Protein AF-A0A2A9BP30-F1 (afdb_monomer_lite)

Structure (mmCIF, N/CA/C/O backbone):
data_AF-A0A2A9BP30-F1
#
_entry.id   AF-A0A2A9BP30-F1
#
loop_
_atom_site.group_PDB
_atom_site.id
_atom_site.type_symbol
_atom_site.label_atom_id
_atom_site.label_alt_id
_atom_site.label_comp_id
_atom_site.label_asym_id
_atom_site.label_entity_id
_atom_site.label_seq_id
_atom_site.pdbx_PDB_ins_code
_atom_site.Cartn_x
_atom_site.Cartn_y
_atom_site.Cartn_z
_atom_site.occupancy
_atom_site.B_iso_or_equiv
_atom_site.auth_seq_id
_atom_site.auth_comp_id
_atom_site.auth_asym_id
_atom_site.auth_atom_id
_atom_site.pdbx_PDB_model_num
ATOM 1 N N . MET A 1 1 ? 16.300 -40.854 -53.256 1.00 63.69 1 MET A N 1
ATOM 2 C CA . MET A 1 1 ? 16.565 -39.396 -53.259 1.00 63.69 1 MET A CA 1
ATOM 3 C C . MET A 1 1 ? 16.236 -38.861 -51.869 1.00 63.69 1 MET A C 1
ATOM 5 O O . MET A 1 1 ? 15.155 -39.163 -51.374 1.00 63.69 1 MET A O 1
ATOM 9 N N . VAL A 1 2 ? 17.161 -38.170 -51.196 1.00 77.06 2 VAL A N 1
ATOM 10 C CA . VAL A 1 2 ? 16.908 -37.624 -49.848 1.00 77.06 2 VAL A CA 1
ATOM 11 C C . VAL A 1 2 ? 15.870 -36.504 -49.963 1.00 77.06 2 VAL A C 1
ATOM 13 O O . VAL A 1 2 ? 16.033 -35.609 -50.789 1.00 77.06 2 VAL A O 1
ATOM 16 N N . LYS A 1 3 ? 14.781 -36.573 -49.184 1.00 90.69 3 LYS A N 1
ATOM 17 C CA . LYS A 1 3 ? 13.731 -35.541 -49.205 1.00 90.69 3 LYS A CA 1
ATOM 18 C C . LYS A 1 3 ? 14.300 -34.198 -48.734 1.00 90.69 3 LYS A C 1
ATOM 20 O O . LYS A 1 3 ? 15.168 -34.147 -47.859 1.00 90.69 3 LYS A O 1
ATOM 25 N N . SER A 1 4 ? 13.788 -33.102 -49.284 1.00 93.69 4 SER A N 1
ATOM 26 C CA . SER A 1 4 ? 14.049 -31.788 -48.702 1.00 93.69 4 SER A CA 1
ATOM 27 C C . SER A 1 4 ? 13.373 -31.670 -47.335 1.00 93.69 4 SER A C 1
ATOM 29 O O . SER A 1 4 ? 12.409 -32.381 -47.043 1.00 93.69 4 SER A O 1
ATOM 31 N N . LEU A 1 5 ? 13.863 -30.760 -46.501 1.00 91.81 5 LEU A N 1
ATOM 32 C CA . LEU A 1 5 ? 13.279 -30.439 -45.208 1.00 91.81 5 LEU A CA 1
ATOM 33 C C . LEU A 1 5 ? 11.831 -29.972 -45.383 1.00 91.81 5 LEU A C 1
ATOM 35 O O . LEU A 1 5 ? 10.965 -30.417 -44.643 1.00 91.81 5 LEU A O 1
ATOM 39 N N . GLU A 1 6 ? 11.561 -29.149 -46.399 1.00 92.62 6 GLU A N 1
ATOM 40 C CA . GLU A 1 6 ? 10.207 -28.689 -46.736 1.00 92.62 6 GLU A CA 1
ATOM 41 C C . GLU A 1 6 ? 9.259 -29.850 -47.041 1.00 92.62 6 GLU A C 1
ATOM 43 O O . GLU A 1 6 ? 8.217 -29.976 -46.401 1.00 92.62 6 GLU A O 1
ATOM 48 N N . LYS A 1 7 ? 9.658 -30.758 -47.940 1.00 93.88 7 LYS A N 1
ATOM 49 C CA . LYS A 1 7 ? 8.828 -31.916 -48.290 1.00 93.88 7 LYS A CA 1
ATOM 50 C C . LYS A 1 7 ? 8.638 -32.859 -47.104 1.00 93.88 7 LYS A C 1
ATOM 52 O O . LYS A 1 7 ? 7.542 -33.353 -46.883 1.00 93.88 7 LYS A O 1
ATOM 57 N N . TRP A 1 8 ? 9.688 -33.074 -46.314 1.00 95.56 8 TRP A N 1
ATOM 58 C CA . TRP A 1 8 ? 9.597 -33.896 -45.113 1.00 95.56 8 TRP A CA 1
ATOM 59 C C . TRP A 1 8 ? 8.636 -33.296 -44.076 1.00 95.56 8 TRP A C 1
ATOM 61 O O . TRP A 1 8 ? 7.846 -34.036 -43.499 1.00 95.56 8 TRP A O 1
ATOM 71 N N . CYS A 1 9 ? 8.657 -31.977 -43.862 1.00 92.19 9 CYS A N 1
ATOM 72 C CA . CYS A 1 9 ? 7.750 -31.320 -42.919 1.00 92.19 9 CYS A CA 1
ATOM 73 C C . CYS A 1 9 ? 6.288 -31.429 -43.364 1.00 92.19 9 CYS A C 1
ATOM 75 O O . CYS A 1 9 ? 5.437 -31.708 -42.525 1.00 92.19 9 CYS A O 1
ATOM 77 N N . ILE A 1 10 ? 6.007 -31.273 -44.663 1.00 91.62 10 ILE A N 1
ATOM 78 C CA . ILE A 1 10 ? 4.659 -31.460 -45.225 1.00 91.62 10 ILE A CA 1
ATOM 79 C C . ILE A 1 10 ? 4.188 -32.904 -45.006 1.00 91.62 10 ILE A C 1
ATOM 81 O O . ILE A 1 10 ? 3.122 -33.119 -44.436 1.00 91.62 10 ILE A O 1
ATOM 85 N N . ASP A 1 11 ? 5.013 -33.890 -45.372 1.00 94.38 11 ASP A N 1
ATOM 86 C CA . ASP A 1 11 ? 4.671 -35.316 -45.262 1.00 94.38 11 ASP A CA 1
ATOM 87 C C . ASP A 1 11 ? 4.435 -35.771 -43.807 1.00 94.38 11 ASP A C 1
ATOM 89 O O . ASP A 1 11 ? 3.717 -36.740 -43.573 1.00 94.38 11 ASP A O 1
ATOM 93 N N . ASN A 1 12 ? 5.048 -35.096 -42.827 1.00 92.38 12 ASN A N 1
ATOM 94 C CA . ASN A 1 12 ? 4.966 -35.444 -41.402 1.00 92.38 12 ASN A CA 1
ATOM 95 C C . ASN A 1 12 ? 4.123 -34.450 -40.583 1.00 92.38 12 ASN A C 1
ATOM 97 O O . ASN A 1 12 ? 4.133 -34.514 -39.356 1.00 92.38 12 ASN A O 1
ATOM 101 N N . ASN A 1 13 ? 3.419 -33.521 -41.239 1.00 91.19 13 ASN A N 1
ATOM 102 C CA . ASN A 1 13 ? 2.614 -32.477 -40.599 1.00 91.19 13 ASN A CA 1
ATOM 103 C C . ASN A 1 13 ? 3.387 -31.646 -39.544 1.00 91.19 13 ASN A C 1
ATOM 105 O O . ASN A 1 13 ? 2.877 -31.312 -38.475 1.00 91.19 13 ASN A O 1
ATOM 109 N N . ARG A 1 14 ? 4.651 -31.320 -39.841 1.00 91.19 14 ARG A N 1
ATOM 110 C CA . ARG A 1 14 ? 5.580 -30.553 -38.990 1.00 91.19 14 ARG A CA 1
ATOM 111 C C . ARG A 1 14 ? 5.807 -29.138 -39.517 1.00 91.19 14 ARG A C 1
ATOM 113 O O . ARG A 1 14 ? 6.942 -28.696 -39.700 1.00 91.19 14 ARG A O 1
ATOM 120 N N . MET A 1 15 ? 4.720 -28.421 -39.797 1.00 88.81 15 MET A N 1
ATOM 121 C CA . MET A 1 15 ? 4.792 -27.039 -40.294 1.00 88.81 15 MET A CA 1
ATOM 122 C C . MET A 1 15 ? 5.447 -26.084 -39.286 1.00 88.81 15 MET A C 1
ATOM 124 O O . MET A 1 15 ? 6.084 -25.118 -39.699 1.00 88.81 15 MET A O 1
ATOM 128 N N . ASP A 1 16 ? 5.413 -26.424 -37.991 1.00 87.06 16 ASP A N 1
ATOM 129 C CA . ASP A 1 16 ? 6.146 -25.731 -36.926 1.00 87.06 16 ASP A CA 1
ATOM 130 C C . ASP A 1 16 ? 7.640 -25.592 -37.251 1.00 87.06 16 ASP A C 1
ATOM 132 O O . ASP A 1 16 ? 8.225 -24.533 -37.057 1.00 87.06 16 ASP A O 1
ATOM 136 N N . ILE A 1 17 ? 8.263 -26.629 -37.817 1.00 90.12 17 ILE A N 1
ATOM 137 C CA . ILE A 1 17 ? 9.684 -26.605 -38.183 1.00 90.12 17 ILE A CA 1
ATOM 138 C C . ILE A 1 17 ? 9.946 -25.598 -39.309 1.00 90.12 17 ILE A C 1
ATOM 140 O O . ILE A 1 17 ? 10.977 -24.923 -39.300 1.00 90.12 17 ILE A O 1
ATOM 144 N N . LEU A 1 18 ? 9.031 -25.476 -40.275 1.00 87.69 18 LEU A N 1
ATOM 145 C CA . LEU A 1 18 ? 9.176 -24.533 -41.386 1.00 87.69 18 LEU A CA 1
ATOM 146 C C . LEU A 1 18 ? 8.958 -23.090 -40.942 1.00 87.69 18 LEU A C 1
ATOM 148 O O . LEU A 1 18 ? 9.717 -22.216 -41.353 1.00 87.69 18 LEU A O 1
ATOM 152 N N . GLU A 1 19 ? 7.985 -22.849 -40.067 1.00 82.75 19 GLU A N 1
ATOM 153 C CA . GLU A 1 19 ? 7.739 -21.528 -39.480 1.00 82.75 19 GLU A CA 1
ATOM 154 C C . GLU A 1 19 ? 8.924 -21.041 -38.636 1.00 82.75 19 GLU A C 1
ATOM 156 O O . GLU A 1 19 ? 9.251 -19.853 -38.606 1.00 82.75 19 GLU A O 1
ATOM 161 N N . GLU A 1 20 ? 9.615 -21.962 -37.968 1.00 84.38 20 GLU A N 1
ATOM 162 C CA . GLU A 1 20 ? 10.804 -21.658 -37.179 1.00 84.38 20 GLU A CA 1
ATOM 163 C C . GLU A 1 20 ? 12.071 -21.486 -38.037 1.00 84.38 20 GLU A C 1
ATOM 165 O O . GLU A 1 20 ? 13.066 -20.943 -37.554 1.00 84.38 20 GLU A O 1
ATOM 170 N N . TYR A 1 21 ? 12.088 -21.931 -39.296 1.00 82.00 21 TYR A N 1
ATOM 171 C CA . TYR A 1 21 ? 13.303 -21.976 -40.111 1.00 82.00 21 TYR A CA 1
ATOM 172 C C . TYR A 1 21 ? 13.832 -20.570 -40.451 1.00 82.00 21 TYR A C 1
ATOM 174 O O . TYR A 1 21 ? 13.246 -19.814 -41.223 1.00 82.00 21 TYR A O 1
ATOM 182 N N . GLY A 1 22 ? 14.992 -20.215 -39.896 1.00 69.56 22 GLY A N 1
ATOM 183 C CA . GLY A 1 22 ? 15.642 -18.911 -40.058 1.00 69.56 22 GLY A CA 1
ATOM 184 C C . GLY A 1 22 ? 16.867 -18.900 -40.977 1.00 69.56 22 GLY A C 1
ATOM 185 O O . GLY A 1 22 ? 17.505 -17.854 -41.089 1.00 69.56 22 GLY A O 1
ATOM 186 N N . GLY A 1 23 ? 17.199 -20.027 -41.620 1.00 67.88 23 GLY A N 1
ATOM 187 C CA . GLY A 1 23 ? 18.359 -20.173 -42.512 1.00 67.88 23 GLY A CA 1
ATOM 188 C C . GLY A 1 23 ? 19.652 -20.637 -41.824 1.00 67.88 23 GLY A C 1
ATOM 189 O O . GLY A 1 23 ? 19.705 -20.796 -40.603 1.00 67.88 23 GLY A O 1
ATOM 190 N N . ILE A 1 24 ? 20.693 -20.889 -42.623 1.00 61.91 24 ILE A N 1
ATOM 191 C CA . ILE A 1 24 ? 22.007 -21.372 -42.159 1.00 61.91 24 ILE A CA 1
ATOM 192 C C . ILE A 1 24 ? 22.705 -20.293 -41.319 1.00 61.91 24 ILE A C 1
ATOM 194 O O . ILE A 1 24 ? 22.651 -19.101 -41.631 1.00 61.91 24 ILE A O 1
ATOM 198 N N . LEU A 1 25 ? 23.345 -20.706 -40.226 1.00 49.09 25 LEU A N 1
ATOM 199 C CA . LEU A 1 25 ? 24.039 -19.805 -39.309 1.00 49.09 25 LEU A CA 1
ATOM 200 C C . LEU A 1 25 ? 25.402 -19.368 -39.892 1.00 49.09 25 LEU A C 1
ATOM 202 O O . LEU A 1 25 ? 26.280 -20.202 -40.067 1.00 49.09 25 LEU A O 1
ATOM 206 N N . GLY A 1 26 ? 25.606 -18.065 -40.128 1.00 48.66 26 GLY A N 1
ATOM 207 C CA . GLY A 1 26 ? 26.923 -17.493 -40.472 1.00 48.66 26 GLY A CA 1
ATOM 208 C C . GLY A 1 26 ? 27.150 -17.094 -41.938 1.00 48.66 26 GLY A C 1
ATOM 209 O O . GLY A 1 26 ? 28.183 -16.503 -42.236 1.00 48.66 26 GLY A O 1
ATOM 210 N N . GLU A 1 27 ? 26.198 -17.322 -42.845 1.00 49.28 27 GLU A N 1
ATOM 211 C CA . GLU A 1 27 ? 26.319 -16.894 -44.247 1.00 49.28 27 GLU A CA 1
ATOM 212 C C . GLU A 1 27 ? 25.611 -15.552 -44.518 1.00 49.28 27 GLU A C 1
ATOM 214 O O . GLU A 1 27 ? 24.415 -15.394 -44.274 1.00 49.28 27 GLU A O 1
ATOM 219 N N . TYR A 1 28 ? 26.332 -14.584 -45.098 1.00 41.91 28 TYR A N 1
ATOM 220 C CA . TYR A 1 28 ? 25.800 -13.281 -45.546 1.00 41.91 28 TYR A CA 1
ATOM 221 C C . TYR A 1 28 ? 25.180 -13.303 -46.962 1.00 41.91 28 TYR A C 1
ATOM 223 O O . TYR A 1 28 ? 25.035 -12.256 -47.596 1.00 41.91 28 TYR A O 1
ATOM 231 N N . LYS A 1 29 ? 24.775 -14.463 -47.499 1.00 39.25 29 LYS A N 1
ATOM 232 C CA . LYS A 1 29 ? 24.154 -14.545 -48.835 1.00 39.25 29 LYS A CA 1
ATOM 233 C C . LYS A 1 29 ? 22.841 -15.339 -48.820 1.00 39.25 29 LYS A C 1
ATOM 235 O O . LYS A 1 29 ? 22.836 -16.556 -48.828 1.00 39.25 29 LYS A O 1
ATOM 240 N N . LYS A 1 30 ? 21.724 -14.597 -48.854 1.00 45.81 30 LYS A N 1
ATOM 241 C CA . LYS A 1 30 ? 20.379 -14.974 -49.352 1.00 45.81 30 LYS A CA 1
ATOM 242 C C . LYS A 1 30 ? 19.893 -16.411 -49.041 1.00 45.81 30 LYS A C 1
ATOM 244 O O . LYS A 1 30 ? 20.002 -17.296 -49.878 1.00 45.81 30 LYS A O 1
ATOM 249 N N . PHE A 1 31 ? 19.231 -16.567 -47.888 1.00 53.09 31 PHE A N 1
ATOM 250 C CA . PHE A 1 31 ? 18.218 -17.586 -47.548 1.00 53.09 31 PHE A CA 1
ATOM 251 C C . PHE A 1 31 ? 18.280 -18.918 -48.327 1.00 53.09 31 PHE A C 1
ATOM 253 O O . PHE A 1 31 ? 17.518 -19.131 -49.276 1.00 53.09 31 PHE A O 1
ATOM 260 N N . THR A 1 32 ? 19.108 -19.865 -47.879 1.00 66.38 32 THR A N 1
ATOM 261 C CA . THR A 1 32 ? 18.984 -21.269 -48.299 1.00 66.38 32 THR A CA 1
ATOM 262 C C . THR A 1 32 ? 17.613 -21.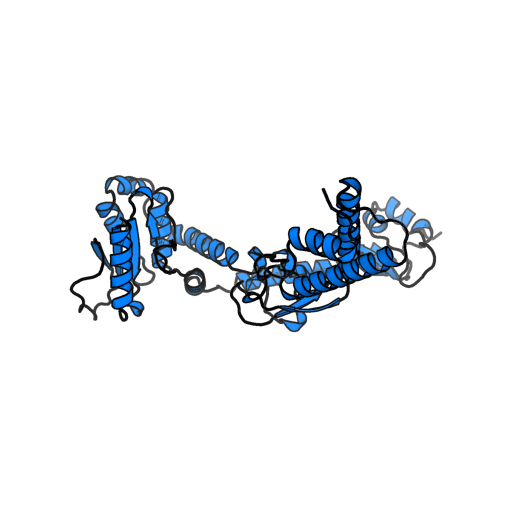787 -47.869 1.00 66.38 32 THR A C 1
ATOM 264 O O . THR A 1 32 ? 17.396 -22.068 -46.691 1.00 66.38 32 THR A O 1
ATOM 267 N N . LYS A 1 33 ? 16.663 -21.846 -48.811 1.00 80.38 33 LYS A N 1
ATOM 268 C CA . LYS A 1 33 ? 15.280 -22.285 -48.570 1.00 80.38 33 LYS A CA 1
ATOM 269 C C . LYS A 1 33 ? 15.251 -23.704 -48.000 1.00 80.38 33 LYS A C 1
ATOM 271 O O . LYS A 1 33 ? 16.062 -24.540 -48.397 1.00 80.38 33 LYS A O 1
ATOM 276 N N . ALA A 1 34 ? 14.267 -24.002 -47.152 1.00 83.81 34 ALA A N 1
ATOM 277 C CA . ALA A 1 34 ? 14.055 -25.352 -46.624 1.00 83.81 34 ALA A CA 1
ATOM 278 C C . ALA A 1 34 ? 13.860 -26.407 -47.738 1.00 83.81 34 ALA A C 1
ATOM 280 O O . ALA A 1 34 ? 14.269 -27.554 -47.573 1.00 83.81 34 ALA A O 1
ATOM 281 N N . SER A 1 35 ? 13.344 -26.018 -48.912 1.00 87.62 35 SER A N 1
ATOM 282 C CA . SER A 1 35 ? 13.265 -26.859 -50.125 1.00 87.62 35 SER A CA 1
ATOM 283 C C . SER A 1 35 ? 14.616 -27.338 -50.647 1.00 87.62 35 SER A C 1
ATOM 285 O O . SER A 1 35 ? 14.668 -28.345 -51.346 1.00 87.62 35 SER A O 1
ATOM 287 N N . LYS A 1 36 ? 15.701 -26.625 -50.336 1.00 87.31 36 LYS A N 1
ATOM 288 C CA . LYS A 1 36 ? 17.068 -26.947 -50.770 1.00 87.31 36 LYS A CA 1
ATOM 289 C C . LYS A 1 36 ? 17.907 -27.609 -49.675 1.00 87.31 36 LYS A C 1
ATOM 291 O O . LYS A 1 36 ? 19.045 -27.980 -49.930 1.00 87.31 36 LYS A O 1
ATOM 296 N N . MET A 1 37 ? 17.362 -27.749 -48.469 1.00 86.88 37 MET A N 1
ATOM 297 C CA . MET A 1 37 ? 18.037 -28.372 -47.334 1.00 86.88 37 MET A CA 1
ATOM 298 C C . MET A 1 37 ? 17.581 -29.824 -47.203 1.00 86.88 37 MET A C 1
ATOM 300 O O . MET A 1 37 ? 16.384 -30.079 -47.218 1.00 86.88 37 MET A O 1
ATOM 304 N N . ALA A 1 38 ? 18.496 -30.780 -47.047 1.00 91.44 38 ALA A N 1
ATOM 305 C CA . ALA A 1 38 ? 18.126 -32.164 -46.742 1.00 91.44 38 ALA A CA 1
ATOM 306 C C . ALA A 1 38 ? 17.610 -32.281 -45.294 1.00 91.44 38 ALA A C 1
ATOM 308 O O . ALA A 1 38 ? 18.219 -31.728 -44.376 1.00 91.44 38 ALA A O 1
ATOM 309 N N . TYR A 1 39 ? 16.518 -33.020 -45.064 1.00 91.31 39 TYR A N 1
ATOM 310 C CA . TYR A 1 39 ? 15.909 -33.123 -43.724 1.00 91.31 39 TYR A CA 1
ATOM 311 C C . TYR A 1 39 ? 16.841 -33.761 -42.672 1.00 91.31 39 TYR A C 1
ATOM 313 O O . TYR A 1 39 ? 16.753 -33.452 -41.490 1.00 91.31 39 TYR A O 1
ATOM 321 N N . ASN A 1 40 ? 17.774 -34.615 -43.095 1.00 92.25 40 ASN A N 1
ATOM 322 C CA . ASN A 1 40 ? 18.764 -35.282 -42.244 1.00 92.25 40 ASN A CA 1
ATOM 323 C C . ASN A 1 40 ? 20.133 -34.569 -42.223 1.00 92.25 40 ASN A C 1
ATOM 325 O O . ASN A 1 40 ? 21.137 -35.160 -41.817 1.00 92.25 40 ASN A O 1
ATOM 329 N N . SER A 1 41 ? 20.190 -33.311 -42.665 1.00 87.00 41 SER A N 1
ATOM 330 C CA . SER A 1 41 ? 21.431 -32.543 -42.740 1.00 87.00 41 SER A CA 1
ATOM 331 C C . SER A 1 41 ? 22.080 -32.324 -41.365 1.00 87.00 41 SER A C 1
ATOM 333 O O . SER A 1 41 ? 21.408 -32.159 -40.341 1.00 87.00 41 SER A O 1
ATOM 335 N N . SER A 1 42 ? 23.416 -32.293 -41.350 1.00 85.75 42 SER A N 1
ATOM 336 C CA . SER A 1 42 ? 24.213 -31.931 -40.169 1.00 85.75 42 SER A CA 1
ATOM 337 C C . SER A 1 42 ? 24.513 -30.428 -40.083 1.00 85.75 42 SER A C 1
ATOM 339 O O . SER A 1 42 ? 25.223 -30.021 -39.166 1.00 85.75 42 SER A O 1
ATOM 341 N N . GLU A 1 43 ? 23.969 -29.622 -40.998 1.00 78.56 43 GLU A N 1
ATOM 342 C CA . GLU A 1 43 ? 24.146 -28.168 -41.023 1.00 78.56 43 GLU A CA 1
ATOM 343 C C . GLU A 1 43 ? 23.435 -27.474 -39.865 1.00 78.56 43 GLU A C 1
ATOM 345 O O . GLU A 1 43 ? 22.292 -27.808 -39.534 1.00 78.56 43 GLU A O 1
ATOM 350 N N . TYR A 1 44 ? 24.095 -26.470 -39.283 1.00 78.56 44 TYR A N 1
ATOM 351 C CA . TYR A 1 44 ? 23.509 -25.635 -38.240 1.00 78.56 44 TYR A CA 1
ATOM 352 C C . TYR A 1 44 ? 22.594 -24.572 -38.836 1.00 78.56 44 TYR A C 1
ATOM 354 O O . TYR A 1 44 ? 23.005 -23.697 -39.600 1.00 78.56 44 TYR A O 1
ATOM 362 N N . VAL A 1 45 ? 21.341 -24.616 -38.403 1.00 74.50 45 VAL A N 1
ATOM 363 C CA . VAL A 1 45 ? 20.303 -23.672 -38.799 1.00 74.50 45 VAL A CA 1
ATOM 364 C C . VAL A 1 45 ? 19.911 -22.821 -37.600 1.00 74.50 45 VAL A C 1
ATOM 366 O O . VAL A 1 45 ? 19.863 -23.281 -36.454 1.00 74.50 45 VAL A O 1
ATOM 369 N N . LYS A 1 46 ? 19.636 -21.548 -37.875 1.00 76.19 46 LYS A N 1
ATOM 370 C CA . LYS A 1 46 ? 18.975 -20.635 -36.955 1.00 76.19 46 LYS A CA 1
ATOM 371 C C . LYS A 1 46 ? 17.498 -20.999 -36.896 1.00 76.19 46 LYS A C 1
ATOM 373 O O . LYS A 1 46 ? 16.780 -20.778 -37.863 1.00 76.19 46 LYS A O 1
ATOM 378 N N . TRP A 1 47 ? 17.029 -21.478 -35.753 1.00 77.62 47 TRP A N 1
ATOM 379 C CA . TRP A 1 47 ? 15.614 -21.759 -35.556 1.00 77.62 47 TRP A CA 1
ATOM 380 C C . TRP A 1 47 ? 14.965 -20.713 -34.659 1.00 77.62 47 TRP A C 1
ATOM 382 O O . TRP A 1 47 ? 15.301 -20.595 -33.477 1.00 77.62 47 TRP A O 1
ATOM 392 N N . ASN A 1 48 ? 14.066 -19.923 -35.225 1.00 75.38 48 ASN A N 1
ATOM 393 C CA . ASN A 1 48 ? 13.346 -18.860 -34.548 1.00 75.38 48 ASN A CA 1
ATOM 394 C C . ASN A 1 48 ? 12.304 -19.451 -33.598 1.00 75.38 48 ASN A C 1
ATOM 396 O O . ASN A 1 48 ? 11.529 -20.317 -33.959 1.00 75.38 48 ASN A O 1
ATOM 400 N N . CYS A 1 49 ? 12.255 -18.963 -32.368 1.00 75.38 49 CYS A N 1
ATOM 401 C CA . CYS A 1 49 ? 11.239 -19.333 -31.401 1.00 75.38 49 CYS A CA 1
ATOM 402 C C . CYS A 1 49 ? 9.967 -18.528 -31.664 1.00 75.38 49 CYS A C 1
ATOM 404 O O . CYS A 1 49 ? 9.938 -17.325 -31.392 1.00 75.38 49 CYS A O 1
ATOM 406 N N . LEU A 1 50 ? 8.899 -19.209 -32.076 1.00 75.38 50 LEU A N 1
ATOM 407 C CA . LEU A 1 50 ? 7.601 -18.584 -32.361 1.00 75.38 50 LEU A CA 1
ATOM 408 C C . LEU A 1 50 ? 6.988 -17.866 -31.144 1.00 75.38 50 LEU A C 1
ATOM 410 O O . LEU A 1 50 ? 6.199 -16.943 -31.295 1.00 75.38 50 LEU A O 1
ATOM 414 N N . LYS A 1 51 ? 7.391 -18.233 -29.917 1.00 75.06 51 LYS A N 1
ATOM 415 C CA . LYS A 1 51 ? 6.871 -17.624 -28.678 1.00 75.06 51 LYS A CA 1
ATOM 416 C C . LYS A 1 51 ? 7.496 -16.279 -28.326 1.00 75.06 51 LYS A C 1
ATOM 418 O O . LYS A 1 51 ? 6.837 -15.443 -27.721 1.00 75.06 51 LYS A O 1
ATOM 423 N N . CYS A 1 52 ? 8.789 -16.092 -28.589 1.00 67.12 52 CYS A N 1
ATOM 424 C CA . CYS A 1 52 ? 9.519 -14.926 -28.070 1.00 67.12 52 CYS A CA 1
ATOM 425 C C . CYS A 1 52 ? 10.432 -14.230 -29.084 1.00 67.12 52 CYS A C 1
ATOM 427 O O . CYS A 1 52 ? 11.141 -13.290 -28.705 1.00 67.12 52 CYS A O 1
ATOM 429 N N . GLY A 1 53 ? 10.472 -14.719 -30.327 1.00 62.38 53 GLY A N 1
ATOM 430 C CA . GLY A 1 53 ? 11.268 -14.168 -31.426 1.00 62.38 53 GLY A CA 1
ATOM 431 C C . GLY A 1 53 ? 12.786 -14.324 -31.279 1.00 62.38 53 GLY A C 1
ATOM 432 O O . GLY A 1 53 ? 13.535 -13.858 -32.131 1.00 62.38 53 GLY A O 1
ATOM 433 N N . SER A 1 54 ? 13.275 -14.957 -30.203 1.00 70.56 54 SER A N 1
ATOM 434 C CA . SER A 1 54 ? 14.687 -15.359 -30.089 1.00 70.56 54 SER A CA 1
ATOM 435 C C . SER A 1 54 ? 14.974 -16.554 -31.002 1.00 70.56 54 SER A C 1
ATOM 437 O O . SER A 1 54 ? 14.063 -17.051 -31.650 1.00 70.56 54 SER A O 1
ATOM 439 N N . TYR A 1 55 ? 16.206 -17.054 -31.052 1.00 70.19 55 TYR A N 1
ATOM 440 C CA . TYR A 1 55 ? 16.536 -18.227 -31.858 1.00 70.19 55 TYR A CA 1
ATOM 441 C C . TYR A 1 55 ? 17.402 -19.228 -31.094 1.00 70.19 55 TYR A C 1
ATOM 443 O O . TYR A 1 55 ? 18.034 -18.891 -30.091 1.00 70.19 55 TYR A O 1
ATOM 451 N N . LYS A 1 56 ? 17.424 -20.469 -31.576 1.00 74.62 56 LYS A N 1
ATOM 452 C CA . LYS A 1 56 ? 18.334 -21.529 -31.141 1.00 74.62 56 LYS A CA 1
ATOM 453 C C . LYS A 1 56 ? 19.071 -22.059 -32.368 1.00 74.62 56 LYS A C 1
ATOM 455 O O . LYS A 1 56 ? 18.433 -22.349 -33.374 1.00 74.62 56 LYS A O 1
ATOM 460 N N . ALA A 1 57 ? 20.393 -22.163 -32.299 1.00 77.81 57 ALA A N 1
ATOM 461 C CA . ALA A 1 57 ? 21.179 -22.807 -33.346 1.00 77.81 57 ALA A CA 1
ATOM 462 C C . ALA A 1 57 ? 21.211 -24.320 -33.093 1.00 77.81 57 ALA A C 1
ATOM 464 O O . ALA A 1 57 ? 21.599 -24.743 -32.004 1.00 77.81 57 ALA A O 1
ATOM 465 N N . LEU A 1 58 ? 20.773 -25.121 -34.064 1.00 77.69 58 LEU A N 1
ATOM 466 C CA . LEU A 1 58 ? 20.763 -26.589 -33.991 1.00 77.69 58 LEU A CA 1
ATOM 467 C C . LEU A 1 58 ? 20.967 -27.194 -35.376 1.00 77.69 58 LEU A C 1
ATOM 469 O O . LEU A 1 58 ? 20.583 -26.575 -36.373 1.00 77.69 58 LEU A O 1
ATOM 473 N N . LYS A 1 59 ? 21.487 -28.426 -35.428 1.00 85.06 59 LYS A N 1
ATOM 474 C CA . LYS A 1 59 ? 21.551 -29.173 -36.687 1.00 85.06 59 LYS A CA 1
ATOM 475 C C . LYS A 1 59 ? 20.154 -29.559 -37.160 1.00 85.06 59 LYS A C 1
ATOM 477 O O . LYS A 1 59 ? 19.286 -29.862 -36.339 1.00 85.06 59 LYS A O 1
ATOM 482 N N . VAL A 1 60 ? 19.935 -29.615 -38.473 1.00 85.06 60 VAL A N 1
ATOM 483 C CA . VAL A 1 60 ? 18.625 -29.994 -39.041 1.00 85.06 60 VAL A CA 1
ATOM 484 C C . VAL A 1 60 ? 18.168 -31.365 -38.546 1.00 85.06 60 VAL A C 1
ATOM 486 O O . VAL A 1 60 ? 17.074 -31.479 -37.994 1.00 85.06 60 VAL A O 1
ATOM 489 N N . LYS A 1 61 ? 19.049 -32.368 -38.614 1.00 91.62 61 LYS A N 1
ATOM 490 C CA . LYS A 1 61 ? 18.779 -33.724 -38.114 1.00 91.62 61 LYS A CA 1
ATOM 491 C C . LYS A 1 61 ? 18.449 -33.798 -36.619 1.00 91.62 61 LYS A C 1
ATOM 493 O O . LYS A 1 61 ? 17.797 -34.738 -36.191 1.00 91.62 61 LYS A O 1
ATOM 498 N N . GLU A 1 62 ? 18.888 -32.823 -35.823 1.00 88.56 62 GLU A N 1
ATOM 499 C CA . GLU A 1 62 ? 18.590 -32.748 -34.385 1.00 88.56 62 GLU A CA 1
ATOM 500 C C . GLU A 1 62 ? 17.266 -32.025 -34.122 1.00 88.56 62 GLU A C 1
ATOM 502 O O . GLU A 1 62 ? 16.540 -32.381 -33.194 1.00 88.56 62 GLU A O 1
ATOM 507 N N . ARG A 1 63 ? 16.933 -31.005 -34.928 1.00 90.19 63 ARG A N 1
ATOM 508 C CA . ARG A 1 63 ? 15.675 -30.261 -34.792 1.00 90.19 63 ARG A CA 1
ATOM 509 C C . ARG A 1 63 ? 14.470 -31.126 -35.139 1.00 90.19 63 ARG A C 1
ATOM 511 O O . ARG A 1 63 ? 13.481 -31.049 -34.417 1.00 90.19 63 ARG A O 1
ATOM 518 N N . ILE A 1 64 ? 14.532 -31.933 -36.199 1.00 91.56 64 ILE A N 1
ATOM 519 C CA . ILE A 1 64 ? 13.385 -32.753 -36.633 1.00 91.56 64 ILE A CA 1
ATOM 520 C C . ILE A 1 64 ? 12.932 -33.772 -35.574 1.00 91.56 64 ILE A C 1
ATOM 522 O O . ILE A 1 64 ? 11.763 -34.143 -35.548 1.00 91.56 64 ILE A O 1
ATOM 526 N N . LEU A 1 65 ? 13.837 -34.168 -34.671 1.00 91.56 65 LEU A N 1
ATOM 527 C CA . LEU A 1 65 ? 13.572 -35.101 -33.571 1.00 91.56 65 LEU A CA 1
ATOM 528 C C . LEU A 1 65 ? 12.945 -34.428 -32.339 1.00 91.56 65 LEU A C 1
ATOM 530 O O . LEU A 1 65 ? 12.525 -35.117 -31.417 1.00 91.56 65 LEU A O 1
ATOM 534 N N . GLN A 1 66 ? 12.915 -33.094 -32.279 1.00 87.06 66 GLN A N 1
ATOM 535 C CA . GLN A 1 66 ? 12.348 -32.358 -31.146 1.00 87.06 66 GLN A CA 1
ATOM 536 C C . GLN A 1 66 ? 10.873 -32.038 -31.404 1.00 87.06 66 GLN A C 1
ATOM 538 O O . GLN A 1 66 ? 10.519 -31.539 -32.473 1.00 87.06 66 GLN A O 1
ATOM 543 N N . ASP A 1 67 ? 10.017 -32.234 -30.401 1.00 83.69 67 ASP A N 1
ATOM 544 C CA . ASP A 1 67 ? 8.604 -31.832 -30.485 1.00 83.69 67 ASP A CA 1
ATOM 545 C C . ASP A 1 67 ? 8.445 -30.311 -30.543 1.00 83.69 67 ASP A C 1
ATOM 547 O O . ASP A 1 67 ? 7.598 -29.792 -31.259 1.00 83.69 67 ASP A O 1
ATOM 551 N N . LYS A 1 68 ? 9.284 -29.578 -29.802 1.00 81.31 68 LYS A N 1
ATOM 552 C CA . LYS A 1 68 ? 9.248 -28.113 -29.720 1.00 81.31 68 LYS A CA 1
ATOM 553 C C . LYS A 1 68 ? 10.638 -27.533 -29.517 1.00 81.31 68 LYS A C 1
ATOM 555 O O . LYS A 1 68 ? 11.473 -28.121 -28.826 1.00 81.31 68 LYS A O 1
ATOM 560 N N . ILE A 1 69 ? 10.854 -26.314 -30.001 1.00 73.44 69 ILE A N 1
ATOM 561 C CA . ILE A 1 69 ? 12.077 -25.577 -29.685 1.00 73.44 69 ILE A CA 1
ATOM 562 C C . ILE A 1 69 ? 12.015 -24.988 -28.285 1.00 73.44 69 ILE A C 1
ATOM 564 O O . ILE A 1 69 ? 11.296 -24.029 -27.995 1.00 73.44 69 ILE A O 1
ATOM 568 N N . GLU A 1 70 ? 12.879 -25.503 -27.417 1.00 70.69 70 GLU A N 1
ATOM 569 C CA . GLU A 1 70 ? 13.222 -24.843 -26.164 1.00 70.69 70 GLU A CA 1
ATOM 570 C C . GLU A 1 70 ? 14.372 -23.861 -26.379 1.00 70.69 70 GLU A C 1
ATOM 572 O O . GLU A 1 70 ? 15.550 -24.224 -26.301 1.00 70.69 70 GLU A O 1
ATOM 577 N N . CYS A 1 71 ? 14.032 -22.605 -26.672 1.00 73.56 71 CYS A N 1
ATOM 578 C CA . CYS A 1 71 ? 15.027 -21.545 -26.772 1.00 73.56 71 CYS A CA 1
ATOM 579 C C . CYS A 1 71 ? 15.512 -21.123 -25.379 1.00 73.56 71 CYS A C 1
ATOM 581 O O . CYS A 1 71 ? 14.757 -21.133 -24.400 1.00 73.56 71 CYS A O 1
ATOM 583 N N . LEU A 1 72 ? 16.776 -20.706 -25.296 1.00 65.88 72 LEU A N 1
ATOM 584 C CA . LEU A 1 72 ? 17.406 -20.331 -24.031 1.00 65.88 72 LEU A CA 1
ATOM 585 C C . LEU A 1 72 ? 16.655 -19.184 -23.339 1.00 65.88 72 LEU A C 1
ATOM 587 O O . LEU A 1 72 ? 16.527 -19.181 -22.123 1.00 65.88 72 LEU A O 1
ATOM 591 N N . LYS A 1 73 ? 16.072 -18.255 -24.110 1.00 64.62 73 LYS A N 1
ATOM 592 C CA . LYS A 1 73 ? 15.274 -17.143 -23.578 1.00 64.62 73 LYS A CA 1
ATOM 593 C C . LYS A 1 73 ? 14.001 -17.623 -22.875 1.00 64.62 73 LYS A C 1
ATOM 595 O O . LYS A 1 73 ? 13.775 -17.233 -21.737 1.00 64.62 73 LYS A O 1
ATOM 600 N N . CYS A 1 74 ? 13.201 -18.492 -23.494 1.00 69.94 74 CYS A N 1
ATOM 601 C CA . CYS A 1 74 ? 11.999 -19.046 -22.858 1.00 69.94 74 CYS A CA 1
ATOM 602 C C . CYS A 1 74 ? 12.340 -20.019 -21.724 1.00 69.94 74 CYS A C 1
ATOM 604 O O . CYS A 1 74 ? 11.621 -20.068 -20.729 1.00 69.94 74 CYS A O 1
ATOM 606 N N . LYS A 1 75 ? 13.442 -20.770 -21.840 1.00 70.25 75 LYS A N 1
ATOM 607 C CA . LYS A 1 75 ? 13.947 -21.630 -20.763 1.00 70.25 75 LYS A CA 1
ATOM 608 C C . LYS A 1 75 ? 14.372 -20.799 -19.549 1.00 70.25 75 LYS A C 1
ATOM 610 O O . LYS A 1 75 ? 13.962 -21.108 -18.436 1.00 70.25 75 LYS A O 1
ATOM 615 N N . ASN A 1 76 ? 15.086 -19.696 -19.774 1.00 64.94 76 ASN A N 1
ATOM 616 C CA . ASN A 1 76 ? 15.462 -18.744 -18.731 1.00 64.94 76 ASN A CA 1
ATOM 617 C C . ASN A 1 76 ? 14.245 -18.011 -18.164 1.00 64.94 76 ASN A C 1
ATOM 619 O O . ASN A 1 76 ? 14.182 -17.835 -16.960 1.00 64.94 76 ASN A O 1
ATOM 623 N N . GLN A 1 77 ? 13.253 -17.638 -18.980 1.00 61.94 77 GLN A N 1
ATOM 624 C CA . GLN A 1 77 ? 11.996 -17.049 -18.496 1.00 61.94 77 GLN A CA 1
ATOM 625 C C . GLN A 1 77 ? 11.205 -18.017 -17.607 1.00 61.94 77 GLN A C 1
ATOM 627 O O . GLN A 1 77 ? 10.694 -17.590 -16.581 1.00 61.94 77 GLN A O 1
ATOM 632 N N . LYS A 1 78 ? 11.145 -19.311 -17.951 1.00 63.00 78 LYS A N 1
ATOM 633 C CA . LYS A 1 78 ? 10.525 -20.351 -17.109 1.00 63.00 78 LYS A CA 1
ATOM 634 C C . LYS A 1 78 ? 11.323 -20.644 -15.836 1.00 63.00 78 LYS A C 1
ATOM 636 O O . LYS A 1 78 ? 10.746 -20.912 -14.790 1.00 63.00 78 LYS A O 1
ATOM 641 N N . ALA A 1 79 ? 12.651 -20.627 -15.918 1.00 57.78 79 ALA A N 1
ATOM 642 C CA . ALA A 1 79 ? 13.511 -20.771 -14.747 1.00 57.78 79 ALA A CA 1
ATOM 643 C C . ALA A 1 79 ? 13.389 -19.550 -13.823 1.00 57.78 79 ALA A C 1
ATOM 645 O O . ALA A 1 79 ? 13.310 -19.712 -12.611 1.00 57.78 79 ALA A O 1
ATOM 646 N N . LEU A 1 80 ? 13.300 -18.345 -14.396 1.00 51.12 80 LEU A N 1
ATOM 647 C CA . LEU A 1 80 ? 12.991 -17.109 -13.686 1.00 51.12 80 LEU A CA 1
ATOM 648 C C . LEU A 1 80 ? 11.607 -17.192 -13.051 1.00 51.12 80 LEU A C 1
ATOM 650 O O . LEU A 1 80 ? 11.525 -16.945 -11.863 1.00 51.12 80 LEU A O 1
ATOM 654 N N . SER A 1 81 ? 10.551 -17.598 -13.764 1.00 54.12 81 SER A N 1
ATOM 655 C CA . SER A 1 81 ? 9.204 -17.699 -13.181 1.00 54.12 81 SER A CA 1
ATOM 656 C C . SER A 1 81 ? 9.160 -18.685 -12.013 1.00 54.12 81 SER A C 1
ATOM 658 O O . SER A 1 81 ? 8.695 -18.318 -10.944 1.00 54.12 81 SER A O 1
ATOM 660 N N . LYS A 1 82 ? 9.769 -19.872 -12.151 1.00 51.31 82 LYS A N 1
ATOM 661 C CA . LYS A 1 82 ? 9.905 -20.833 -11.043 1.00 51.31 82 LYS A CA 1
ATOM 662 C C . LYS A 1 82 ? 10.743 -20.291 -9.883 1.00 51.31 82 LYS A C 1
ATOM 664 O O . LYS A 1 82 ? 10.452 -20.578 -8.728 1.00 51.31 82 LYS A O 1
ATOM 669 N N . ARG A 1 83 ? 11.794 -19.514 -10.169 1.00 44.91 83 ARG A N 1
ATOM 670 C CA . ARG A 1 83 ? 12.618 -18.850 -9.148 1.00 44.91 83 ARG A CA 1
ATOM 671 C C . ARG A 1 83 ? 11.849 -17.724 -8.448 1.00 44.91 83 ARG A C 1
ATOM 673 O O . ARG A 1 83 ? 11.977 -17.595 -7.241 1.00 44.91 83 ARG A O 1
ATOM 680 N N . PHE A 1 84 ? 11.038 -16.959 -9.177 1.00 43.19 84 PHE A N 1
ATOM 681 C CA . PHE A 1 84 ? 10.133 -15.932 -8.654 1.00 43.19 84 PHE A CA 1
ATOM 682 C C . PHE A 1 84 ? 9.035 -16.553 -7.776 1.00 43.19 84 PHE A C 1
ATOM 684 O O . PHE A 1 84 ? 8.810 -16.067 -6.676 1.00 43.19 84 PHE A O 1
ATOM 691 N N . GLU A 1 85 ? 8.415 -17.653 -8.211 1.00 46.62 85 GLU A N 1
ATOM 692 C CA . GLU A 1 85 ? 7.428 -18.422 -7.435 1.00 46.62 85 GLU A CA 1
ATOM 693 C C . GLU A 1 85 ? 8.051 -18.999 -6.155 1.00 46.62 85 GLU A C 1
ATOM 695 O O . GLU A 1 85 ? 7.475 -18.887 -5.076 1.00 46.62 85 GLU A O 1
ATOM 700 N N . LYS A 1 86 ? 9.275 -19.540 -6.249 1.00 39.81 86 LYS A N 1
ATOM 701 C CA . LYS A 1 86 ? 10.024 -20.042 -5.090 1.00 39.81 86 LYS A CA 1
ATOM 702 C C . LYS A 1 86 ? 10.383 -18.920 -4.101 1.00 39.81 86 LYS A C 1
ATOM 704 O O . LYS A 1 86 ? 10.162 -19.084 -2.907 1.00 39.81 86 LYS A O 1
ATOM 709 N N . LEU A 1 87 ? 10.855 -17.768 -4.585 1.00 42.72 87 LEU A N 1
ATOM 710 C CA . LEU A 1 87 ? 11.186 -16.594 -3.758 1.00 42.72 87 LEU A CA 1
ATOM 711 C C . LEU A 1 87 ? 9.950 -15.911 -3.142 1.00 42.72 87 LEU A C 1
ATOM 713 O O . LEU A 1 87 ? 10.061 -15.299 -2.089 1.00 42.72 87 LEU A O 1
ATOM 717 N N . GLN A 1 88 ? 8.770 -16.024 -3.762 1.00 48.62 88 GLN A N 1
ATOM 718 C CA . GLN A 1 88 ? 7.494 -15.613 -3.157 1.00 48.62 88 GLN A CA 1
ATOM 719 C C . GLN A 1 88 ? 7.011 -16.590 -2.070 1.00 48.62 88 GLN A C 1
ATOM 721 O O . GLN A 1 88 ? 6.266 -16.182 -1.179 1.00 48.62 88 GLN A O 1
ATOM 726 N N . SER A 1 89 ? 7.403 -17.867 -2.159 1.00 44.03 89 SER A N 1
ATOM 727 C CA . SER A 1 89 ? 6.983 -18.937 -1.239 1.00 44.03 89 SER A CA 1
ATOM 728 C C . SER A 1 89 ? 7.830 -19.048 0.034 1.00 44.03 89 SER A C 1
ATOM 730 O O . SER A 1 89 ? 7.366 -19.598 1.031 1.00 44.03 89 SER A O 1
ATOM 732 N N . GLU A 1 90 ? 9.046 -18.496 0.033 1.00 45.62 90 GLU A N 1
ATOM 733 C CA . GLU A 1 90 ? 9.865 -18.327 1.237 1.00 45.62 90 GLU A CA 1
ATOM 734 C C . GLU A 1 90 ? 9.304 -17.135 2.023 1.00 45.62 90 GLU A C 1
ATOM 736 O O . GLU A 1 90 ? 9.692 -15.993 1.805 1.00 45.62 90 GLU A O 1
ATOM 741 N N . ILE A 1 91 ? 8.288 -17.431 2.843 1.00 45.91 91 ILE A N 1
ATOM 742 C CA . ILE A 1 91 ? 7.479 -16.542 3.693 1.00 45.91 91 ILE A CA 1
ATOM 743 C C . ILE A 1 91 ? 8.148 -15.180 3.913 1.00 45.91 91 ILE A C 1
ATOM 745 O O . ILE A 1 91 ? 8.990 -15.004 4.796 1.00 45.91 91 ILE A O 1
ATOM 749 N N . ALA A 1 92 ? 7.728 -14.184 3.135 1.00 56.41 92 ALA A N 1
ATOM 750 C CA . ALA A 1 92 ? 7.904 -12.810 3.555 1.00 56.41 92 ALA A CA 1
ATOM 751 C C . ALA A 1 92 ? 7.089 -12.646 4.842 1.00 56.41 92 ALA A C 1
ATOM 753 O O . ALA A 1 92 ? 5.863 -12.756 4.801 1.00 56.41 92 ALA A O 1
ATOM 754 N N . ASP A 1 93 ? 7.769 -12.448 5.975 1.00 78.56 93 ASP A N 1
ATOM 755 C CA . ASP A 1 93 ? 7.130 -12.165 7.260 1.00 78.56 93 ASP A CA 1
ATOM 756 C C . ASP A 1 93 ? 6.067 -11.081 7.050 1.00 78.56 93 ASP A C 1
ATOM 758 O O . ASP A 1 93 ? 6.357 -9.943 6.669 1.00 78.56 93 ASP A O 1
ATOM 762 N N . ILE A 1 94 ? 4.807 -11.453 7.247 1.00 83.94 94 ILE A N 1
ATOM 763 C CA . ILE A 1 94 ? 3.668 -10.572 7.007 1.00 83.94 94 ILE A CA 1
ATOM 764 C C . ILE A 1 94 ? 3.741 -9.310 7.873 1.00 83.94 94 ILE A C 1
ATOM 766 O O . ILE A 1 94 ? 3.306 -8.241 7.447 1.00 83.94 94 ILE A O 1
ATOM 770 N N . SER A 1 95 ? 4.387 -9.401 9.038 1.00 84.50 95 SER A N 1
ATOM 771 C CA . SER A 1 95 ? 4.667 -8.275 9.929 1.00 84.50 95 SER A CA 1
ATOM 772 C C . SER A 1 95 ? 5.646 -7.291 9.288 1.00 84.50 95 SER A C 1
ATOM 774 O O . SER A 1 95 ? 5.473 -6.075 9.383 1.00 84.50 95 SER A O 1
ATOM 776 N N . TYR A 1 96 ? 6.660 -7.799 8.577 1.00 84.44 96 TYR A N 1
ATOM 777 C CA . TYR A 1 96 ? 7.559 -6.971 7.776 1.00 84.44 96 TYR A CA 1
ATOM 778 C C . TYR A 1 96 ? 6.801 -6.269 6.644 1.00 84.44 96 TYR A C 1
ATOM 780 O O . TYR A 1 96 ? 6.965 -5.059 6.469 1.00 84.44 96 TYR A O 1
ATOM 788 N N . LEU A 1 97 ? 5.946 -6.993 5.913 1.00 87.19 97 LEU A N 1
ATOM 789 C CA . LEU A 1 97 ? 5.161 -6.413 4.819 1.00 87.19 97 LEU A CA 1
ATOM 790 C C . LEU A 1 97 ? 4.220 -5.307 5.320 1.00 87.19 97 LEU A C 1
ATOM 792 O O . LEU A 1 97 ? 4.204 -4.220 4.740 1.00 87.19 97 LEU A O 1
ATOM 796 N N . ALA A 1 98 ? 3.506 -5.554 6.423 1.00 90.19 98 ALA A N 1
ATOM 797 C CA . ALA A 1 98 ? 2.643 -4.571 7.077 1.00 90.19 98 ALA A CA 1
ATOM 798 C C . ALA A 1 98 ? 3.432 -3.306 7.464 1.00 90.19 98 ALA A C 1
ATOM 800 O O . ALA A 1 98 ? 3.050 -2.190 7.113 1.00 90.19 98 ALA A O 1
ATOM 801 N N . ARG A 1 99 ? 4.610 -3.470 8.074 1.00 88.94 99 ARG A N 1
ATOM 802 C CA . ARG A 1 99 ? 5.469 -2.339 8.452 1.00 88.94 99 ARG A CA 1
ATOM 803 C C . ARG A 1 99 ? 5.920 -1.504 7.252 1.00 88.94 99 ARG A C 1
ATOM 805 O O . ARG A 1 99 ? 5.966 -0.278 7.336 1.00 88.94 99 ARG A O 1
ATOM 812 N N . VAL A 1 100 ? 6.253 -2.138 6.126 1.00 85.25 100 VAL A N 1
ATOM 813 C CA . VAL A 1 100 ? 6.666 -1.435 4.896 1.00 85.25 100 VAL A CA 1
ATOM 814 C C . VAL A 1 100 ? 5.530 -0.602 4.300 1.00 85.25 100 VAL A C 1
ATOM 816 O O . VAL A 1 100 ? 5.781 0.465 3.728 1.00 85.25 100 VAL A O 1
ATOM 819 N N . ILE A 1 101 ? 4.281 -1.049 4.446 1.00 89.06 101 ILE A N 1
ATOM 820 C CA . ILE A 1 101 ? 3.117 -0.258 4.033 1.00 89.06 101 ILE A CA 1
ATOM 821 C C . ILE A 1 101 ? 2.735 0.835 5.044 1.00 89.06 101 ILE A C 1
ATOM 823 O O . ILE A 1 101 ? 1.729 1.505 4.831 1.00 89.06 101 ILE A O 1
ATOM 827 N N . HIS A 1 102 ? 3.581 1.071 6.057 1.00 89.81 102 HIS A N 1
ATOM 828 C CA . HIS A 1 102 ? 3.345 1.947 7.208 1.00 89.81 102 HIS A CA 1
ATOM 829 C C . HIS A 1 102 ? 2.108 1.530 7.995 1.00 89.81 102 HIS A C 1
ATOM 831 O O . HIS A 1 102 ? 1.249 2.352 8.255 1.00 89.81 102 HIS A O 1
ATOM 837 N N . SER A 1 103 ? 1.990 0.243 8.308 1.00 93.00 103 SER A N 1
ATOM 838 C CA . SER A 1 103 ? 0.900 -0.273 9.125 1.00 93.00 103 SER A CA 1
ATOM 839 C C . SER A 1 103 ? 1.384 -1.412 10.025 1.00 93.00 103 SER A C 1
ATOM 841 O O . SER A 1 103 ? 2.571 -1.754 10.042 1.00 93.00 103 SER A O 1
ATOM 843 N N . SER A 1 104 ? 0.466 -2.032 10.754 1.00 92.06 104 SER A N 1
ATOM 844 C CA . SER A 1 104 ? 0.707 -3.183 11.619 1.00 92.06 104 SER A CA 1
ATOM 845 C C . SER A 1 104 ? -0.364 -4.258 11.413 1.00 92.06 104 SER A C 1
ATOM 847 O O . SER A 1 104 ? -1.403 -4.018 10.799 1.00 92.06 104 SER A O 1
ATOM 849 N N . ILE A 1 105 ? -0.120 -5.479 11.898 1.00 91.31 105 ILE A N 1
ATOM 850 C CA . ILE A 1 105 ? -1.116 -6.561 11.807 1.00 91.31 105 ILE A CA 1
ATOM 851 C C . ILE A 1 105 ? -2.444 -6.179 12.491 1.00 91.31 105 ILE A C 1
ATOM 853 O O . ILE A 1 105 ? -3.489 -6.365 11.863 1.00 91.31 105 ILE A O 1
ATOM 857 N N . PRO A 1 106 ? -2.448 -5.590 13.701 1.00 93.75 106 PRO A N 1
ATOM 858 C CA . PRO A 1 106 ? -3.678 -5.117 14.334 1.00 93.75 106 PRO A CA 1
ATOM 859 C C . PRO A 1 106 ? -4.422 -4.051 13.531 1.00 93.75 106 PRO A C 1
ATOM 861 O O . PRO A 1 106 ? -5.625 -4.183 13.321 1.00 93.75 106 PRO A O 1
ATOM 864 N N . GLU A 1 107 ? -3.724 -3.038 13.011 1.00 95.56 107 GLU A N 1
ATOM 865 C CA . GLU A 1 107 ? -4.344 -2.020 12.151 1.00 95.56 107 GLU A CA 1
ATOM 866 C C . GLU A 1 107 ? -5.007 -2.641 10.920 1.00 95.56 107 GLU A C 1
ATOM 868 O O . GLU A 1 107 ? -6.089 -2.222 10.517 1.00 95.56 107 GLU A O 1
ATOM 873 N N . GLN A 1 108 ? -4.384 -3.660 10.322 1.00 95.69 108 GLN A N 1
ATOM 874 C CA . GLN A 1 108 ? -4.929 -4.333 9.143 1.00 95.69 108 GLN A CA 1
ATOM 875 C C . GLN A 1 108 ? -6.160 -5.183 9.473 1.00 95.69 108 GLN A C 1
ATOM 877 O O . GLN A 1 108 ? -7.086 -5.225 8.661 1.00 95.69 108 GLN A O 1
ATOM 882 N N . TYR A 1 109 ? -6.216 -5.795 10.660 1.00 95.88 109 TYR A N 1
ATOM 883 C CA . TYR A 1 109 ? -7.440 -6.411 11.177 1.00 95.88 109 TYR A CA 1
ATOM 884 C C . TYR A 1 109 ? -8.548 -5.370 11.360 1.00 95.88 109 TYR A C 1
ATOM 886 O O . TYR A 1 109 ? -9.640 -5.547 10.817 1.00 95.88 109 TYR A O 1
ATOM 894 N N . LEU A 1 110 ? -8.267 -4.270 12.068 1.00 97.56 110 LEU A N 1
ATOM 895 C CA . LEU A 1 110 ? -9.237 -3.194 12.282 1.00 97.56 110 LEU A CA 1
ATOM 896 C C . LEU A 1 110 ? -9.748 -2.647 10.945 1.00 97.56 110 LEU A C 1
ATOM 898 O O . LEU A 1 110 ? -10.954 -2.606 10.719 1.00 97.56 110 LEU A O 1
ATOM 902 N N . TYR A 1 111 ? -8.849 -2.308 10.020 1.00 97.81 111 TYR A N 1
ATOM 903 C CA . TYR A 1 111 ? -9.214 -1.786 8.706 1.00 97.81 111 TYR A CA 1
ATOM 904 C C . TYR A 1 111 ? -10.068 -2.780 7.909 1.00 97.81 111 TYR A C 1
ATOM 906 O O . TYR A 1 111 ? -11.078 -2.386 7.329 1.00 97.81 111 TYR A O 1
ATOM 914 N N . TYR A 1 112 ? -9.709 -4.068 7.905 1.00 96.94 112 TYR A N 1
ATOM 915 C CA . TYR A 1 112 ? -10.447 -5.100 7.176 1.00 96.94 112 TYR A CA 1
ATOM 916 C C . TYR A 1 112 ? -11.896 -5.238 7.658 1.00 96.94 112 TYR A C 1
ATOM 918 O O . TYR A 1 112 ? -12.812 -5.247 6.835 1.00 96.94 112 TYR A O 1
ATOM 926 N N . TYR A 1 113 ? -12.124 -5.307 8.973 1.00 97.38 113 TYR A N 1
ATOM 927 C CA . TYR A 1 113 ? -13.478 -5.463 9.510 1.00 97.38 113 TYR A CA 1
ATOM 928 C C . TYR A 1 113 ? -14.273 -4.161 9.487 1.00 97.38 113 TYR A C 1
ATOM 930 O O . TYR A 1 113 ? -15.430 -4.170 9.074 1.00 97.38 113 TYR A O 1
ATOM 938 N N . LEU A 1 114 ? -13.665 -3.022 9.824 1.00 97.38 114 LEU A N 1
ATOM 939 C CA . LEU A 1 114 ? -14.352 -1.730 9.744 1.00 97.38 114 LEU A CA 1
ATOM 940 C C . LEU A 1 114 ? -14.769 -1.403 8.304 1.00 97.38 114 LEU A C 1
ATOM 942 O O . LEU A 1 114 ? -15.824 -0.818 8.096 1.00 97.38 114 LEU A O 1
ATOM 946 N N . LYS A 1 115 ? -14.024 -1.859 7.293 1.00 96.31 115 LYS A N 1
ATOM 947 C CA . LYS A 1 115 ? -14.417 -1.738 5.882 1.00 96.31 115 LYS A CA 1
ATOM 948 C C . LYS A 1 115 ? -15.643 -2.562 5.489 1.00 96.31 115 LYS A C 1
ATOM 950 O O . LYS A 1 115 ? -16.296 -2.222 4.508 1.00 96.31 115 LYS A O 1
ATOM 955 N N . LYS A 1 116 ? -15.970 -3.624 6.230 1.00 95.50 116 LYS A N 1
ATOM 956 C CA . LYS A 1 116 ? -17.241 -4.349 6.062 1.00 95.50 116 LYS A CA 1
ATOM 957 C C . LYS A 1 116 ? -18.417 -3.557 6.654 1.00 95.50 116 LYS A C 1
ATOM 959 O O . LYS A 1 116 ? -19.536 -3.711 6.184 1.00 95.50 116 LYS A O 1
ATOM 964 N N . ALA A 1 117 ? -18.158 -2.709 7.654 1.00 95.56 117 ALA A N 1
ATOM 965 C CA . ALA A 1 117 ? -19.175 -1.944 8.377 1.00 95.56 117 ALA A CA 1
ATOM 966 C C . ALA A 1 117 ? -19.400 -0.511 7.852 1.00 95.56 117 ALA A C 1
ATOM 968 O O . ALA A 1 117 ? -20.507 0.031 7.935 1.00 95.56 117 ALA A O 1
ATOM 969 N N . PHE A 1 118 ? -18.355 0.113 7.309 1.00 95.94 118 PHE A N 1
ATOM 970 C CA . PHE A 1 118 ? -18.340 1.519 6.920 1.00 95.94 118 PHE A CA 1
ATOM 971 C C . PHE A 1 118 ? -17.915 1.706 5.466 1.00 95.94 118 PHE A C 1
ATOM 973 O O . PHE A 1 118 ? -17.004 1.046 4.961 1.00 95.94 118 PHE A O 1
ATOM 980 N N . ASN A 1 119 ? -18.542 2.677 4.807 1.00 93.12 119 ASN A N 1
ATOM 981 C CA . ASN A 1 119 ? -18.243 3.023 3.425 1.00 93.12 119 ASN A CA 1
ATOM 982 C C . ASN A 1 119 ? -17.059 3.992 3.341 1.00 93.12 119 ASN A C 1
ATOM 984 O O . ASN A 1 119 ? -16.862 4.838 4.211 1.00 93.12 119 ASN A O 1
ATOM 988 N N . ASN A 1 120 ? -16.295 3.902 2.249 1.00 93.44 120 ASN A N 1
ATOM 989 C CA . ASN A 1 120 ? -15.206 4.832 1.923 1.00 93.44 120 ASN A CA 1
ATOM 990 C C . ASN A 1 120 ? -14.129 4.981 3.014 1.00 93.44 120 ASN A C 1
ATOM 992 O O . ASN A 1 120 ? -13.483 6.020 3.099 1.00 93.44 120 ASN A O 1
ATOM 996 N N . ILE A 1 121 ? -13.918 3.953 3.840 1.00 97.12 121 ILE A N 1
ATOM 997 C CA . ILE A 1 121 ? -12.868 3.964 4.859 1.00 97.12 121 ILE A CA 1
ATOM 998 C C . ILE A 1 121 ? -11.471 3.928 4.220 1.00 97.12 121 ILE A C 1
ATOM 1000 O O . ILE A 1 121 ? -11.182 3.133 3.314 1.00 97.12 121 ILE A O 1
ATOM 1004 N N . GLU A 1 122 ? -10.579 4.777 4.716 1.00 96.56 122 GLU A N 1
ATOM 1005 C CA . GLU A 1 122 ? -9.227 4.966 4.190 1.00 96.56 122 GLU A CA 1
ATOM 1006 C C . GLU A 1 122 ? -8.185 4.557 5.236 1.00 96.56 122 GLU A C 1
ATOM 1008 O O . GLU A 1 122 ? -8.279 4.956 6.392 1.00 96.56 122 GLU A O 1
ATOM 1013 N N . SER A 1 123 ? -7.177 3.780 4.838 1.00 95.56 123 SER A N 1
ATOM 1014 C CA . SER A 1 123 ? -6.022 3.457 5.686 1.00 95.56 123 SER A CA 1
ATOM 1015 C C . SER A 1 123 ? -4.875 4.438 5.440 1.00 95.56 123 SER A C 1
ATOM 1017 O O . SER A 1 123 ? -4.626 4.787 4.282 1.00 95.56 123 SER A O 1
ATOM 1019 N N . GLN A 1 124 ? -4.118 4.797 6.478 1.00 94.81 124 GLN A N 1
ATOM 1020 C CA . GLN A 1 124 ? -2.954 5.690 6.400 1.00 94.81 124 GLN A CA 1
ATOM 1021 C C . GLN A 1 124 ? -3.289 7.029 5.720 1.00 94.81 124 GLN A C 1
ATOM 1023 O O . GLN A 1 124 ? -2.563 7.534 4.856 1.00 94.81 124 GLN A O 1
ATOM 1028 N N . LYS A 1 125 ? -4.433 7.606 6.102 1.00 96.19 125 LYS A N 1
ATOM 1029 C CA . LYS A 1 125 ? -4.987 8.817 5.504 1.00 96.19 125 LYS A CA 1
ATOM 1030 C C . LYS A 1 125 ? -4.114 10.022 5.821 1.00 96.19 125 LYS A C 1
ATOM 1032 O O . LYS A 1 125 ? -3.995 10.429 6.971 1.00 96.19 125 LYS A O 1
ATOM 1037 N N . GLN A 1 126 ? -3.560 10.642 4.788 1.00 94.62 126 GLN A N 1
ATOM 1038 C CA . GLN A 1 126 ? -2.863 11.919 4.911 1.00 94.62 126 GLN A CA 1
ATOM 1039 C C . GLN A 1 126 ? -3.801 13.079 4.586 1.00 94.62 126 GLN A C 1
ATOM 1041 O O . GLN A 1 126 ? -4.650 12.988 3.696 1.00 94.62 126 GLN A O 1
ATOM 1046 N N . PHE A 1 127 ? -3.584 14.195 5.275 1.00 94.44 127 PHE A N 1
ATOM 1047 C CA . PHE A 1 127 ? -4.178 15.482 4.944 1.00 94.44 127 PHE A CA 1
ATOM 1048 C C . PHE A 1 127 ? -3.083 16.539 4.838 1.00 94.44 127 PHE A C 1
ATOM 1050 O O . PHE A 1 127 ? -2.138 16.538 5.627 1.00 94.44 127 PHE A O 1
ATOM 1057 N N . ASN A 1 128 ? -3.236 17.489 3.910 1.00 94.19 128 ASN A N 1
ATOM 1058 C CA . ASN A 1 128 ? -2.274 18.586 3.745 1.00 94.19 128 ASN A CA 1
ATOM 1059 C C . ASN A 1 128 ? -2.110 19.399 5.043 1.00 94.19 128 ASN A C 1
ATOM 1061 O O . ASN A 1 128 ? -1.004 19.807 5.389 1.00 94.19 128 ASN A O 1
ATOM 1065 N N . TRP A 1 129 ? -3.201 19.583 5.793 1.00 95.19 129 TRP A N 1
ATOM 1066 C CA . TRP A 1 129 ? -3.215 20.288 7.077 1.00 95.19 129 TRP A CA 1
ATOM 1067 C C . TRP A 1 129 ? -2.624 19.473 8.240 1.00 95.19 129 TRP A C 1
ATOM 1069 O O . TRP A 1 129 ? -2.310 20.046 9.281 1.00 95.19 129 TRP A O 1
ATOM 1079 N N . LEU A 1 130 ? -2.396 18.166 8.065 1.00 92.94 130 LEU A N 1
ATOM 1080 C CA . LEU A 1 130 ? -1.860 17.266 9.095 1.00 92.94 130 LEU A CA 1
ATOM 1081 C C . LEU A 1 130 ? -0.320 17.178 9.074 1.00 92.94 130 LEU A C 1
ATOM 1083 O O . LEU A 1 130 ? 0.278 16.271 9.646 1.00 92.94 130 LEU A O 1
ATOM 1087 N N . ARG A 1 131 ? 0.348 18.143 8.426 1.00 89.75 131 ARG A N 1
ATOM 1088 C CA . ARG A 1 131 ? 1.811 18.352 8.481 1.00 89.75 131 ARG A CA 1
ATOM 1089 C C . ARG A 1 131 ? 2.638 17.099 8.153 1.00 89.75 131 ARG A C 1
ATOM 1091 O O . ARG A 1 131 ? 3.668 16.845 8.768 1.00 89.75 131 ARG A O 1
ATOM 1098 N N . GLY A 1 132 ? 2.179 16.315 7.178 1.00 87.00 132 GLY A N 1
ATOM 1099 C CA . GLY A 1 132 ? 2.857 15.096 6.727 1.00 87.00 132 GLY A CA 1
ATOM 1100 C C . GLY A 1 132 ? 2.649 13.867 7.618 1.00 87.00 132 GLY A C 1
ATOM 1101 O O . GLY A 1 132 ? 3.160 12.802 7.278 1.00 87.00 132 GLY A O 1
ATOM 1102 N N . MET A 1 133 ? 1.893 13.980 8.715 1.00 91.75 133 MET A N 1
ATOM 1103 C CA . MET A 1 133 ? 1.420 12.819 9.471 1.00 91.75 133 MET A CA 1
ATOM 1104 C C . MET A 1 133 ? 0.219 12.174 8.757 1.00 91.75 133 MET A C 1
ATOM 1106 O O . MET A 1 133 ? -0.471 12.813 7.955 1.00 91.75 133 MET A O 1
ATOM 1110 N N . SER A 1 134 ? -0.032 10.901 9.052 1.00 94.12 134 SER A N 1
ATOM 1111 C CA . SER A 1 134 ? -1.196 10.135 8.594 1.00 94.12 134 SER A CA 1
ATOM 1112 C C . SER A 1 134 ? -2.076 9.745 9.773 1.00 94.12 134 SER A C 1
ATOM 1114 O O . SER A 1 134 ? -1.565 9.627 10.877 1.00 94.12 134 SER A O 1
ATOM 1116 N N . ILE A 1 135 ? -3.372 9.547 9.538 1.00 96.62 135 ILE A N 1
ATOM 1117 C CA . ILE A 1 135 ? -4.306 8.865 10.441 1.00 96.62 135 ILE A CA 1
ATOM 1118 C C . ILE A 1 135 ? -4.370 7.390 10.036 1.00 96.62 135 ILE A C 1
ATOM 1120 O O . ILE A 1 135 ? -4.559 7.115 8.846 1.00 96.62 135 ILE A O 1
ATOM 1124 N N . ASP A 1 136 ? -4.237 6.451 10.977 1.00 96.94 136 ASP A N 1
ATOM 1125 C CA . ASP A 1 136 ? -4.126 5.022 10.632 1.00 96.94 136 ASP A CA 1
ATOM 1126 C C . ASP A 1 136 ? -5.363 4.504 9.903 1.00 96.94 136 ASP A C 1
ATOM 1128 O O . ASP A 1 136 ? -5.249 3.851 8.862 1.00 96.94 136 ASP A O 1
ATOM 1132 N N . ILE A 1 137 ? -6.550 4.844 10.408 1.00 98.31 137 ILE A N 1
ATOM 1133 C CA . ILE A 1 137 ? -7.833 4.538 9.777 1.00 98.31 137 ILE A CA 1
ATOM 1134 C C . ILE A 1 137 ? -8.725 5.778 9.846 1.00 98.31 137 ILE A C 1
ATOM 1136 O O . ILE A 1 137 ? -8.990 6.299 10.924 1.00 98.31 137 ILE A O 1
ATOM 1140 N N . TYR A 1 138 ? -9.224 6.246 8.704 1.00 98.50 138 TYR A N 1
ATOM 1141 C CA . TYR A 1 138 ? -10.129 7.390 8.611 1.00 98.50 138 TYR A CA 1
ATOM 1142 C C . TYR A 1 138 ? -11.481 6.975 8.032 1.00 98.50 138 TYR A C 1
ATOM 1144 O O . TYR A 1 138 ? -11.540 6.348 6.974 1.00 98.50 138 TYR A O 1
ATOM 1152 N N . ILE A 1 139 ? -12.561 7.353 8.716 1.00 98.06 139 ILE A N 1
ATOM 1153 C CA . ILE A 1 139 ? -13.952 7.122 8.320 1.00 98.06 139 ILE A CA 1
ATOM 1154 C C . ILE A 1 139 ? -14.562 8.483 7.938 1.00 98.06 139 ILE A C 1
ATOM 1156 O O . ILE A 1 139 ? -14.955 9.251 8.827 1.00 98.06 139 ILE A O 1
ATOM 1160 N N . PRO A 1 140 ? -14.647 8.810 6.632 1.00 97.12 140 PRO A N 1
ATOM 1161 C CA . PRO A 1 140 ? -15.052 10.141 6.179 1.00 97.12 140 PRO A CA 1
ATOM 1162 C C . PRO A 1 140 ? -16.464 10.540 6.609 1.00 97.12 140 PRO A C 1
ATOM 1164 O O . PRO A 1 140 ? -16.674 11.676 7.027 1.00 97.12 140 PRO A O 1
ATOM 1167 N N . GLU A 1 141 ? -17.408 9.596 6.551 1.00 95.69 141 GLU A N 1
ATOM 1168 C CA . GLU A 1 141 ? -18.822 9.800 6.900 1.00 95.69 141 GLU A CA 1
ATOM 1169 C C . GLU A 1 141 ? -18.997 10.379 8.313 1.00 95.69 141 GLU A C 1
ATOM 1171 O O . GLU A 1 141 ? -19.822 11.263 8.525 1.00 95.69 141 GLU A O 1
ATOM 1176 N N . TYR A 1 142 ? -18.153 9.958 9.259 1.00 96.75 142 TYR A N 1
ATOM 1177 C CA . TYR A 1 142 ? -18.218 10.377 10.663 1.00 96.75 142 TYR A CA 1
ATOM 1178 C C . TYR A 1 142 ? -17.160 11.428 11.030 1.00 96.75 142 TYR A C 1
ATOM 1180 O O . TYR A 1 142 ? -17.051 11.785 12.210 1.00 96.75 142 TYR A O 1
ATOM 1188 N N . ARG A 1 143 ? -16.362 11.879 10.044 1.00 97.38 143 ARG A N 1
ATOM 1189 C CA . ARG A 1 143 ? -15.146 12.695 10.217 1.00 97.38 143 ARG A CA 1
ATOM 1190 C C . ARG A 1 143 ? -14.299 12.197 11.386 1.00 97.38 143 ARG A C 1
ATOM 1192 O O . ARG A 1 143 ? -13.984 12.937 12.317 1.00 97.38 143 ARG A O 1
ATOM 1199 N N . LEU A 1 144 ? -13.982 10.911 11.346 1.00 98.38 144 LEU A N 1
ATOM 1200 C CA . LEU A 1 144 ? -13.408 10.193 12.473 1.00 98.38 144 LEU A CA 1
ATOM 1201 C C . LEU A 1 144 ? -12.105 9.517 12.064 1.00 98.38 144 LEU A C 1
ATOM 1203 O O . LEU A 1 144 ? -12.075 8.772 11.089 1.00 98.38 144 LEU A O 1
ATOM 1207 N N . GLY A 1 145 ? -11.042 9.764 12.817 1.00 98.25 145 GLY A N 1
ATOM 1208 C CA . GLY A 1 145 ? -9.806 9.000 12.764 1.00 98.25 145 GLY A CA 1
ATOM 1209 C C . GLY A 1 145 ? -9.721 7.990 13.904 1.00 98.25 145 GLY A C 1
ATOM 1210 O O . GLY A 1 145 ? -10.220 8.240 14.998 1.00 98.25 145 GLY A O 1
ATOM 1211 N N . ILE A 1 146 ? -9.082 6.857 13.646 1.00 98.31 146 ILE A N 1
ATOM 1212 C CA . ILE A 1 146 ? -8.749 5.828 14.628 1.00 98.31 146 ILE A CA 1
ATOM 1213 C C . ILE A 1 146 ? -7.242 5.601 14.536 1.00 98.31 146 ILE A C 1
ATOM 1215 O O . ILE A 1 146 ? -6.721 5.360 13.448 1.00 98.31 146 ILE A O 1
ATOM 1219 N N . GLU A 1 147 ? -6.577 5.688 15.680 1.00 96.31 147 GLU A N 1
ATOM 1220 C CA . GLU A 1 147 ? -5.146 5.452 15.866 1.00 96.31 147 GLU A CA 1
ATOM 1221 C C . GLU A 1 147 ? -4.929 4.136 16.601 1.00 96.31 147 GLU A C 1
ATOM 1223 O O . GLU A 1 147 ? -5.648 3.842 17.562 1.00 96.31 147 GLU A O 1
ATOM 1228 N N . TYR A 1 148 ? -3.934 3.366 16.173 1.00 94.50 148 TYR A N 1
ATOM 1229 C CA . TYR A 1 148 ? -3.510 2.163 16.872 1.00 94.50 148 TYR A CA 1
ATOM 1230 C C . TYR A 1 148 ? -2.089 2.336 17.412 1.00 94.50 148 TYR A C 1
ATOM 1232 O O . TYR A 1 148 ? -1.102 2.253 16.683 1.00 94.50 148 TYR A O 1
ATOM 1240 N N . ASP A 1 149 ? -1.976 2.517 18.723 1.00 89.00 149 ASP A N 1
ATOM 1241 C CA . ASP A 1 149 ? -0.697 2.710 19.391 1.00 89.00 149 ASP A CA 1
ATOM 1242 C C . ASP A 1 149 ? -0.164 1.381 19.925 1.00 89.00 149 ASP A C 1
ATOM 1244 O O . ASP A 1 149 ? -0.580 0.899 20.985 1.00 89.00 149 ASP A O 1
ATOM 1248 N N . GLY A 1 150 ? 0.803 0.805 19.214 1.00 83.94 150 GLY A N 1
ATOM 1249 C CA . GLY A 1 150 ? 1.546 -0.350 19.713 1.00 83.94 150 GLY A CA 1
ATOM 1250 C C . GLY A 1 150 ? 2.416 -0.013 20.932 1.00 83.94 150 GLY A C 1
ATOM 1251 O O . GLY A 1 150 ? 2.915 1.107 21.060 1.00 83.94 150 GLY A O 1
ATOM 1252 N N . GLU A 1 151 ? 2.687 -1.005 21.788 1.00 69.69 151 GLU A N 1
ATOM 1253 C CA . GLU A 1 151 ? 3.397 -0.827 23.074 1.00 69.69 151 GLU A CA 1
ATOM 1254 C C . GLU A 1 151 ? 4.729 -0.054 22.946 1.00 69.69 151 GLU A C 1
ATOM 1256 O O . GLU A 1 151 ? 5.091 0.767 23.790 1.00 69.69 151 GLU A O 1
ATOM 1261 N N . ARG A 1 152 ? 5.460 -0.272 21.845 1.00 61.12 152 ARG A N 1
ATOM 1262 C CA . ARG A 1 152 ? 6.784 0.328 21.591 1.00 61.12 152 ARG A CA 1
ATOM 1263 C C . ARG A 1 152 ? 6.758 1.834 21.299 1.00 61.12 152 ARG A C 1
ATOM 1265 O O . ARG A 1 152 ? 7.826 2.440 21.243 1.00 61.12 152 ARG A O 1
ATOM 1272 N N . TYR A 1 153 ? 5.585 2.434 21.102 1.00 57.50 153 TYR A N 1
ATOM 1273 C CA . TYR A 1 153 ? 5.438 3.818 20.637 1.00 57.50 153 TYR A CA 1
ATOM 1274 C C . TYR A 1 153 ? 4.992 4.807 21.729 1.00 57.50 153 TYR A C 1
ATOM 1276 O O . TYR A 1 153 ? 4.844 5.996 21.462 1.00 57.50 153 TYR A O 1
ATOM 1284 N N . HIS A 1 154 ? 4.893 4.373 22.991 1.00 56.38 154 HIS A N 1
ATOM 1285 C CA . HIS A 1 154 ? 4.393 5.203 24.101 1.00 56.38 154 HIS A CA 1
ATOM 1286 C C . HIS A 1 154 ? 5.350 6.287 24.631 1.00 56.38 154 HIS A C 1
ATOM 1288 O O . HIS A 1 154 ? 5.006 6.976 25.597 1.00 56.38 154 HIS A O 1
ATOM 1294 N N . SER A 1 155 ? 6.528 6.473 24.031 1.00 51.97 155 SER A N 1
ATOM 1295 C CA . SER A 1 155 ? 7.596 7.329 24.569 1.00 51.97 155 SER A CA 1
ATOM 1296 C C . SER A 1 155 ? 7.563 8.801 24.123 1.00 51.97 155 SER A C 1
ATOM 1298 O O . SER A 1 155 ? 8.297 9.596 24.705 1.00 51.97 155 SER A O 1
ATOM 1300 N N . ASN A 1 156 ? 6.723 9.209 23.154 1.00 57.78 156 ASN A N 1
ATOM 1301 C CA . ASN A 1 156 ? 6.815 10.550 22.544 1.00 57.78 156 ASN A CA 1
ATOM 1302 C C . ASN A 1 156 ? 5.494 11.360 22.533 1.00 57.78 156 ASN A C 1
ATOM 1304 O O . ASN A 1 156 ? 4.886 11.602 21.492 1.00 57.78 156 ASN A O 1
ATOM 1308 N N . ASN A 1 157 ? 5.072 11.840 23.710 1.00 62.12 157 ASN A N 1
ATOM 1309 C CA . ASN A 1 157 ? 3.763 12.481 23.946 1.00 62.12 157 ASN A CA 1
ATOM 1310 C C . ASN A 1 157 ? 3.477 13.771 23.144 1.00 62.12 157 ASN A C 1
ATOM 1312 O O . ASN A 1 157 ? 2.313 14.110 22.927 1.00 62.12 157 ASN A O 1
ATOM 1316 N N . ASN A 1 158 ? 4.502 14.527 22.734 1.00 69.00 158 ASN A N 1
ATOM 1317 C CA . ASN A 1 158 ? 4.296 15.849 22.126 1.00 69.00 158 ASN A CA 1
ATOM 1318 C C . ASN A 1 158 ? 3.685 15.766 20.720 1.00 69.00 158 ASN A C 1
ATOM 1320 O O . ASN A 1 158 ? 2.835 16.585 20.371 1.00 69.00 158 ASN A O 1
ATOM 1324 N N . ASN A 1 159 ? 4.081 14.763 19.931 1.00 80.00 159 ASN A N 1
ATOM 1325 C CA . ASN A 1 159 ? 3.556 14.581 18.576 1.00 80.00 159 ASN A CA 1
ATOM 1326 C C . ASN A 1 159 ? 2.092 14.138 18.600 1.00 80.00 159 ASN A C 1
ATOM 1328 O O . ASN A 1 159 ? 1.293 14.643 17.817 1.00 80.00 159 ASN A O 1
ATOM 1332 N N . ASP A 1 160 ? 1.732 13.262 19.537 1.00 84.69 160 ASP A N 1
ATOM 1333 C CA . ASP A 1 160 ? 0.359 12.784 19.697 1.00 84.69 160 ASP A CA 1
ATOM 1334 C C . ASP A 1 160 ? -0.592 13.908 20.111 1.00 84.69 160 ASP A C 1
ATOM 1336 O O . ASP A 1 160 ? -1.668 14.062 19.533 1.00 84.69 160 ASP A O 1
ATOM 1340 N N . LYS A 1 161 ? -0.169 14.751 21.064 1.00 90.00 161 LYS A N 1
ATOM 1341 C CA . LYS A 1 161 ? -0.944 15.925 21.477 1.00 90.00 161 LYS A CA 1
ATOM 1342 C C . LYS A 1 161 ? -1.136 16.908 20.320 1.00 90.00 161 LYS A C 1
ATOM 1344 O O . LYS A 1 161 ? -2.258 17.344 20.078 1.00 90.00 161 LYS A O 1
ATOM 1349 N N . LEU A 1 162 ? -0.072 17.204 19.572 1.00 91.94 162 LEU A N 1
ATOM 1350 C CA . LEU A 1 162 ? -0.145 18.080 18.402 1.00 91.94 162 LEU A CA 1
ATOM 1351 C C . LEU A 1 162 ? -1.076 17.510 17.322 1.00 91.94 162 LEU A C 1
ATOM 1353 O O . LEU A 1 162 ? -1.890 18.239 16.757 1.00 91.94 162 LEU A O 1
ATOM 1357 N N . LYS A 1 163 ? -0.968 16.210 17.029 1.00 93.06 163 LYS A N 1
ATOM 1358 C CA . LYS A 1 163 ? -1.824 15.526 16.054 1.00 93.06 163 LYS A CA 1
ATOM 1359 C C . LYS A 1 163 ? -3.294 15.620 16.456 1.00 93.06 163 LYS A C 1
ATOM 1361 O O . LYS A 1 163 ? -4.132 15.927 15.607 1.00 93.06 163 LYS A O 1
ATOM 1366 N N . TYR A 1 164 ? -3.584 15.433 17.742 1.00 95.31 164 TYR A N 1
ATOM 1367 C CA . TYR A 1 164 ? -4.925 15.582 18.290 1.00 95.31 164 TYR A CA 1
ATOM 1368 C C . TYR A 1 164 ? -5.476 16.999 18.134 1.00 95.31 164 TYR A C 1
ATOM 1370 O O . TYR A 1 164 ? -6.548 17.178 17.561 1.00 95.31 164 TYR A O 1
ATOM 1378 N N . GLU A 1 165 ? -4.713 18.011 18.549 1.00 95.62 165 GLU A N 1
ATOM 1379 C CA . GLU A 1 165 ? -5.101 19.421 18.423 1.00 95.62 165 GLU A CA 1
ATOM 1380 C C . GLU A 1 165 ? -5.357 19.822 16.964 1.00 95.62 165 GLU A C 1
ATOM 1382 O O . GLU A 1 165 ? -6.349 20.483 16.657 1.00 95.62 165 GLU A O 1
ATOM 1387 N N . ILE A 1 166 ? -4.500 19.384 16.035 1.00 96.81 166 ILE A N 1
ATOM 1388 C CA . ILE A 1 166 ? -4.680 19.659 14.607 1.00 96.81 166 ILE A CA 1
ATOM 1389 C C . ILE A 1 166 ? -5.966 19.008 14.076 1.00 96.81 166 ILE A C 1
ATOM 1391 O O . ILE A 1 166 ? -6.689 19.650 13.313 1.00 96.81 166 ILE A O 1
ATOM 1395 N N . CYS A 1 167 ? -6.271 17.767 14.463 1.00 97.38 167 CYS A N 1
ATOM 1396 C CA . CYS A 1 167 ? -7.500 17.098 14.029 1.00 97.38 167 CYS A CA 1
ATOM 1397 C C . CYS A 1 167 ? -8.747 17.795 14.582 1.00 97.38 167 CYS A C 1
ATOM 1399 O O . CYS A 1 167 ? -9.658 18.088 13.809 1.00 97.38 167 CYS A O 1
ATOM 1401 N N . GLN A 1 168 ? -8.743 18.167 15.864 1.00 96.88 168 GLN A N 1
ATOM 1402 C CA . GLN A 1 168 ? -9.829 18.924 16.496 1.00 96.88 168 GLN A CA 1
ATOM 1403 C C . GLN A 1 168 ? -10.093 20.253 15.774 1.00 96.88 168 GLN A C 1
ATOM 1405 O O . GLN A 1 168 ? -11.226 20.536 15.385 1.00 96.88 168 GLN A O 1
ATOM 1410 N N . ASN A 1 169 ? -9.036 21.017 15.478 1.00 97.38 169 ASN A N 1
ATOM 1411 C CA . ASN A 1 169 ? -9.135 22.275 14.727 1.00 97.38 169 ASN A CA 1
ATOM 1412 C C . ASN A 1 169 ? -9.695 22.094 13.305 1.00 97.38 169 ASN A C 1
ATOM 1414 O O . ASN A 1 169 ? -10.242 23.034 12.734 1.00 97.38 169 ASN A O 1
ATOM 1418 N N . ASN A 1 170 ? -9.571 20.895 12.731 1.00 97.56 170 ASN A N 1
ATOM 1419 C CA . ASN A 1 170 ? -10.108 20.542 11.416 1.00 97.56 170 ASN A CA 1
ATOM 1420 C C . ASN A 1 170 ? -11.401 19.711 11.503 1.00 97.56 170 ASN A C 1
ATOM 1422 O O . ASN A 1 170 ? -11.804 19.100 10.514 1.00 97.56 170 ASN A O 1
ATOM 1426 N N . GLN A 1 171 ? -12.069 19.702 12.664 1.00 97.69 171 GLN A N 1
ATOM 1427 C CA . GLN A 1 171 ? -13.335 18.996 12.895 1.00 97.69 171 GLN A CA 1
ATOM 1428 C C . GLN A 1 171 ? -13.249 17.489 12.606 1.00 97.69 171 GLN A C 1
ATOM 1430 O O . GLN A 1 171 ? -14.206 16.881 12.119 1.00 97.69 171 GLN A O 1
ATOM 1435 N N . VAL A 1 172 ? -12.087 16.895 12.886 1.00 98.19 172 VAL A N 1
ATOM 1436 C CA . VAL A 1 172 ? -11.855 15.454 12.843 1.00 98.19 172 VAL A CA 1
ATOM 1437 C C . VAL A 1 172 ? -11.713 14.949 14.271 1.00 98.19 172 VAL A C 1
ATOM 1439 O O . VAL A 1 172 ? -10.769 15.308 14.973 1.00 98.19 172 VAL A O 1
ATOM 1442 N N . ARG A 1 173 ? -12.647 14.091 14.682 1.00 98.06 173 ARG A N 1
ATOM 1443 C CA . ARG A 1 173 ? -12.558 13.371 15.956 1.00 98.06 173 ARG A CA 1
ATOM 1444 C C . ARG A 1 173 ? -11.501 12.278 15.855 1.00 98.06 173 ARG A C 1
ATOM 1446 O O . ARG A 1 173 ? -11.324 11.698 14.785 1.00 98.06 173 ARG A O 1
ATOM 1453 N N . LEU A 1 174 ? -10.839 11.960 16.956 1.00 97.62 174 LEU A N 1
ATOM 1454 C CA . LEU A 1 174 ? -9.824 10.921 17.047 1.00 97.62 174 LEU A CA 1
ATOM 1455 C C . LEU A 1 174 ? -10.139 9.930 18.161 1.00 97.62 174 LEU A C 1
ATOM 1457 O O . LEU A 1 174 ? -10.282 10.299 19.325 1.00 97.62 174 LEU A O 1
ATOM 1461 N N . LEU A 1 175 ? -10.181 8.656 17.786 1.00 97.75 175 LEU A N 1
ATOM 1462 C CA . LEU A 1 175 ? -10.212 7.516 18.691 1.00 97.75 175 LEU A CA 1
ATOM 1463 C C . LEU A 1 175 ? -8.826 6.896 18.771 1.00 97.75 175 LEU A C 1
ATOM 1465 O O . LEU A 1 175 ? -8.103 6.881 17.775 1.00 97.75 175 LEU A O 1
ATOM 1469 N N . ARG A 1 176 ? -8.463 6.348 19.928 1.00 94.81 176 ARG A N 1
ATOM 1470 C CA . ARG A 1 176 ? -7.137 5.756 20.122 1.00 94.81 176 ARG A CA 1
ATOM 1471 C C . ARG A 1 176 ? -7.208 4.396 20.801 1.00 94.81 176 ARG A C 1
ATOM 1473 O O . ARG A 1 176 ? -7.698 4.274 21.920 1.00 94.81 176 ARG A O 1
ATOM 1480 N N . ILE A 1 177 ? -6.710 3.374 20.122 1.00 95.19 177 ILE A N 1
ATOM 1481 C CA . ILE A 1 177 ? -6.536 2.032 20.671 1.00 95.19 177 ILE A CA 1
ATOM 1482 C C . ILE A 1 177 ? -5.110 1.940 21.193 1.00 95.19 177 ILE A C 1
ATOM 1484 O O . ILE A 1 177 ? -4.163 2.105 20.434 1.00 95.19 177 ILE A O 1
ATOM 1488 N N . VAL A 1 178 ? -4.957 1.705 22.489 1.00 91.12 178 VAL A N 1
ATOM 1489 C CA . VAL A 1 178 ? -3.665 1.747 23.174 1.00 91.12 178 VAL A CA 1
ATOM 1490 C C . VAL A 1 178 ? -3.310 0.341 23.624 1.00 91.12 178 VAL A C 1
ATOM 1492 O O . VAL A 1 178 ? -3.963 -0.195 24.519 1.00 91.12 178 VAL A O 1
ATOM 1495 N N . GLU A 1 179 ? -2.261 -0.249 23.052 1.00 89.69 179 GLU A N 1
ATOM 1496 C CA . GLU A 1 179 ? -1.728 -1.506 23.574 1.00 89.69 179 GLU A CA 1
ATOM 1497 C C . GLU A 1 179 ? -1.124 -1.295 24.967 1.00 89.69 179 GLU A C 1
ATOM 1499 O O . GLU A 1 179 ? -0.241 -0.450 25.147 1.00 89.69 179 GLU A O 1
ATOM 1504 N N . VAL A 1 180 ? -1.578 -2.085 25.943 1.00 85.81 180 VAL A N 1
ATOM 1505 C CA . VAL A 1 180 ? -1.063 -2.088 27.317 1.00 85.81 180 VAL A CA 1
ATOM 1506 C C . VAL A 1 180 ? -0.590 -3.482 27.722 1.00 85.81 180 VAL A C 1
ATOM 1508 O O . VAL A 1 180 ? -1.321 -4.472 27.600 1.00 85.81 180 VAL A O 1
ATOM 1511 N N . SER A 1 181 ? 0.633 -3.560 28.250 1.00 73.38 181 SER A N 1
ATOM 1512 C CA . SER A 1 181 ? 1.138 -4.752 28.930 1.00 73.38 181 SER A CA 1
ATOM 1513 C C . SER A 1 181 ? 0.772 -4.727 30.413 1.00 73.38 181 SER A C 1
ATOM 1515 O O . SER A 1 181 ? 0.563 -3.672 31.014 1.00 73.38 181 SER A O 1
ATOM 1517 N N . LYS A 1 182 ? 0.727 -5.909 31.043 1.00 57.44 182 LYS A N 1
ATOM 1518 C CA . LYS A 1 182 ? 0.372 -6.070 32.468 1.00 57.44 182 LYS A CA 1
ATOM 1519 C C . LYS A 1 182 ? 1.258 -5.266 33.438 1.00 57.44 182 LYS A C 1
ATOM 1521 O O . LYS A 1 182 ? 0.901 -5.153 34.603 1.00 57.44 182 LYS A O 1
ATOM 1526 N N . GLN A 1 183 ? 2.405 -4.744 32.991 1.00 55.22 183 GLN A N 1
ATOM 1527 C CA . GLN A 1 183 ? 3.402 -4.072 33.833 1.00 55.22 183 GLN A CA 1
ATOM 1528 C C . GLN A 1 183 ? 3.472 -2.546 33.633 1.00 55.22 183 GLN A C 1
ATOM 1530 O O . GLN A 1 183 ? 4.209 -1.884 34.357 1.00 55.22 183 GLN A O 1
ATOM 1535 N N . GLN A 1 184 ? 2.709 -1.964 32.698 1.00 54.66 184 GLN A N 1
ATOM 1536 C CA . GLN A 1 184 ? 2.724 -0.520 32.437 1.00 54.66 184 GLN A CA 1
ATOM 1537 C C . GLN A 1 184 ? 1.304 0.056 32.398 1.00 54.66 184 GLN A C 1
ATOM 1539 O O . GLN A 1 184 ? 0.661 0.120 31.355 1.00 54.66 184 GLN A O 1
ATOM 1544 N N . GLN A 1 185 ? 0.828 0.534 33.546 1.00 55.06 185 GLN A N 1
ATOM 1545 C CA . GLN A 1 185 ? -0.310 1.453 33.633 1.00 55.06 185 GLN A CA 1
ATOM 1546 C C . GLN A 1 185 ? 0.140 2.709 34.374 1.00 55.06 185 GLN A C 1
ATOM 1548 O O . GLN A 1 185 ? 0.066 2.784 35.595 1.00 55.06 185 GLN A O 1
ATOM 1553 N N . THR A 1 186 ? 0.663 3.692 33.642 1.00 52.09 186 THR A N 1
ATOM 1554 C CA . THR A 1 186 ? 1.076 4.979 34.235 1.00 52.09 186 THR A CA 1
ATOM 1555 C C . THR A 1 186 ? 0.459 6.200 33.553 1.00 52.09 186 THR A C 1
ATOM 1557 O O . THR A 1 186 ? 0.606 7.308 34.064 1.00 52.09 186 THR A O 1
ATOM 1560 N N . LYS A 1 187 ? -0.276 6.043 32.441 1.00 62.44 187 LYS A N 1
ATOM 1561 C CA . LYS A 1 187 ? -0.969 7.162 31.779 1.00 62.44 187 LYS A CA 1
ATOM 1562 C C . LYS A 1 187 ? -2.448 7.186 32.151 1.00 62.44 187 LYS A C 1
ATOM 1564 O O . LYS A 1 187 ? -3.181 6.242 31.884 1.00 62.44 187 LYS A O 1
ATOM 1569 N N . THR A 1 188 ? -2.884 8.301 32.729 1.00 59.09 188 THR A N 1
ATOM 1570 C CA . THR A 1 188 ? -4.282 8.556 33.117 1.00 59.09 188 THR A CA 1
ATOM 1571 C C . THR A 1 188 ? -5.093 9.261 32.024 1.00 59.09 188 THR A C 1
ATOM 1573 O O . THR A 1 188 ? -6.308 9.396 32.156 1.00 59.09 188 THR A O 1
ATOM 1576 N N . LYS A 1 189 ? -4.452 9.725 30.938 1.00 76.19 189 LYS A N 1
ATOM 1577 C CA . LYS A 1 189 ? -5.120 10.407 29.820 1.00 76.19 189 LYS A CA 1
ATOM 1578 C C . LYS A 1 189 ? -4.343 10.261 28.510 1.00 76.19 189 LYS A C 1
ATOM 1580 O O . LYS A 1 189 ? -3.116 10.356 28.503 1.00 76.19 189 LYS A O 1
ATOM 1585 N N . TYR A 1 190 ? -5.080 10.104 27.412 1.00 85.81 190 TYR A N 1
ATOM 1586 C CA . TYR A 1 190 ? -4.566 10.077 26.042 1.00 85.81 190 TYR A CA 1
ATOM 1587 C C . TYR A 1 190 ? -5.159 11.244 25.236 1.00 85.81 190 TYR A C 1
ATOM 1589 O O . TYR A 1 190 ? -6.291 11.649 25.513 1.00 85.81 190 TYR A O 1
ATOM 1597 N N . PRO A 1 191 ? -4.419 11.820 24.271 1.00 90.19 191 PRO A N 1
ATOM 1598 C CA . PRO A 1 191 ? -4.922 12.888 23.411 1.00 90.19 191 PRO A CA 1
ATOM 1599 C C . PRO A 1 191 ? -5.870 12.304 22.348 1.00 90.19 191 PRO A C 1
ATOM 1601 O O . PRO A 1 191 ? -5.472 12.024 21.220 1.00 90.19 191 PRO A O 1
ATOM 1604 N N . ALA A 1 192 ? -7.114 12.055 22.754 1.00 93.75 192 ALA A N 1
ATOM 1605 C CA . ALA A 1 192 ? -8.179 11.477 21.942 1.00 93.75 192 ALA A CA 1
ATOM 1606 C C . ALA A 1 192 ? -9.553 11.881 22.506 1.00 93.75 192 ALA A C 1
ATOM 1608 O O . ALA A 1 192 ? -9.671 12.176 23.698 1.00 93.75 192 ALA A O 1
ATOM 1609 N N . ASP A 1 193 ? -10.589 11.841 21.668 1.00 96.12 193 ASP A N 1
ATOM 1610 C CA . ASP A 1 193 ? -11.985 12.004 22.095 1.00 96.12 193 ASP A CA 1
ATOM 1611 C C . ASP A 1 193 ? -12.465 10.776 22.879 1.00 96.12 193 ASP A C 1
ATOM 1613 O O . ASP A 1 193 ? -13.266 10.886 23.804 1.00 96.12 193 ASP A O 1
ATOM 1617 N N . TRP A 1 194 ? -11.945 9.601 22.523 1.00 95.94 194 TRP A N 1
ATOM 1618 C CA . TRP A 1 194 ? -12.144 8.357 23.256 1.00 95.94 194 TRP A CA 1
ATOM 1619 C C . TRP A 1 194 ? -10.962 7.418 23.038 1.00 95.94 194 TRP A C 1
ATOM 1621 O O . TRP A 1 194 ? -10.314 7.433 21.988 1.00 95.94 194 TRP A O 1
ATOM 1631 N N . TYR A 1 195 ? -10.662 6.608 24.048 1.00 93.75 195 TYR A N 1
ATOM 1632 C CA . TYR A 1 195 ? -9.581 5.639 23.984 1.00 93.75 195 TYR A CA 1
ATOM 1633 C C . TYR A 1 195 ? -10.014 4.286 24.540 1.00 93.75 195 TYR A C 1
ATOM 1635 O O . TYR A 1 195 ? -10.894 4.201 25.397 1.00 93.75 195 TYR A O 1
ATOM 1643 N N . TYR A 1 196 ? -9.353 3.236 24.064 1.00 93.31 196 TYR A N 1
ATOM 1644 C CA . TYR A 1 196 ? -9.552 1.867 24.516 1.00 93.31 196 TYR A CA 1
ATOM 1645 C C . TYR A 1 196 ? -8.208 1.250 24.878 1.00 93.31 196 TYR A C 1
ATOM 1647 O O . TYR A 1 196 ? -7.289 1.232 24.057 1.00 93.31 196 TYR A O 1
ATOM 1655 N N . LEU A 1 197 ? -8.093 0.740 26.102 1.00 91.69 197 LEU A N 1
ATOM 1656 C CA . LEU A 1 197 ? -6.906 0.015 26.541 1.00 91.69 197 LEU A CA 1
ATOM 1657 C C . LEU A 1 197 ? -7.024 -1.437 26.082 1.00 91.69 197 LEU A C 1
ATOM 1659 O O . LEU A 1 197 ? -7.912 -2.163 26.519 1.00 91.69 197 LEU A O 1
ATOM 1663 N N . TYR A 1 198 ? -6.129 -1.849 25.196 1.00 92.00 198 TYR A N 1
ATOM 1664 C CA . TYR A 1 198 ? -6.129 -3.168 24.588 1.00 92.00 198 TYR A CA 1
ATOM 1665 C C . TYR A 1 198 ? -4.946 -3.987 25.102 1.00 92.00 198 TYR A C 1
ATOM 1667 O O . TYR A 1 198 ? -3.794 -3.598 24.945 1.00 92.00 198 TYR A O 1
ATOM 1675 N N . SER A 1 199 ? -5.211 -5.144 25.704 1.00 91.06 199 SER A N 1
ATOM 1676 C CA . SER A 1 199 ? -4.168 -6.115 26.049 1.00 91.06 199 SER A CA 1
ATOM 1677 C C . SER A 1 199 ? -4.180 -7.247 25.024 1.00 91.06 199 SER A C 1
ATOM 1679 O O . SER A 1 199 ? -4.976 -8.180 25.170 1.00 91.06 199 SER A O 1
ATOM 1681 N N . PRO A 1 200 ? -3.345 -7.183 23.971 1.00 88.62 200 PRO A N 1
ATOM 1682 C CA . PRO A 1 200 ? -3.340 -8.205 22.937 1.00 88.62 200 PRO A CA 1
ATOM 1683 C C . PRO A 1 200 ? -2.864 -9.546 23.493 1.00 88.62 200 PRO A C 1
ATOM 1685 O O . PRO A 1 200 ? -1.857 -9.629 24.200 1.00 88.62 200 PRO A O 1
ATOM 1688 N N . ASN A 1 201 ? -3.568 -10.618 23.143 1.00 86.75 201 ASN A N 1
ATOM 1689 C CA . ASN A 1 201 ? -3.063 -11.971 23.334 1.00 86.75 201 ASN A CA 1
ATOM 1690 C C . ASN A 1 201 ? -2.130 -12.382 22.177 1.00 86.75 201 ASN A C 1
ATOM 1692 O O . ASN A 1 201 ? -1.916 -11.635 21.217 1.00 86.75 201 ASN A O 1
ATOM 1696 N N . TYR A 1 202 ? -1.554 -13.584 22.264 1.00 77.25 202 TYR A N 1
ATOM 1697 C CA . TYR A 1 202 ? -0.715 -14.118 21.191 1.00 77.25 202 TYR A CA 1
ATOM 1698 C C . TYR A 1 202 ? -1.494 -14.143 19.862 1.00 77.25 202 TYR A C 1
ATOM 1700 O O . TYR A 1 202 ? -2.597 -14.683 19.792 1.00 77.25 202 TYR A O 1
ATOM 1708 N N . ASN A 1 203 ? -0.914 -13.554 18.811 1.00 75.56 203 ASN A N 1
ATOM 1709 C CA . ASN A 1 203 ? -1.513 -13.384 17.478 1.00 75.56 203 ASN A CA 1
ATOM 1710 C C . ASN A 1 203 ? -2.767 -12.491 17.394 1.00 75.56 203 ASN A C 1
ATOM 1712 O O . ASN A 1 203 ? -3.465 -12.549 16.382 1.00 75.56 203 ASN A O 1
ATOM 1716 N N . TYR A 1 204 ? -3.044 -11.648 18.396 1.00 86.25 204 TYR A N 1
ATOM 1717 C CA . TYR A 1 204 ? -4.147 -10.674 18.358 1.00 86.25 204 TYR A CA 1
ATOM 1718 C C . TYR A 1 204 ? -5.543 -11.297 18.206 1.00 86.25 204 TYR A C 1
ATOM 1720 O O . TYR A 1 204 ? -6.450 -10.692 17.637 1.00 86.25 204 TYR A O 1
ATOM 1728 N N . THR A 1 205 ? -5.745 -12.514 18.711 1.00 85.44 205 THR A N 1
ATOM 1729 C CA . THR A 1 205 ? -7.022 -13.229 18.563 1.00 85.44 205 THR A CA 1
ATOM 1730 C C . THR A 1 205 ? -8.183 -12.588 19.332 1.00 85.44 205 THR A C 1
ATOM 1732 O O . THR A 1 205 ? -9.336 -12.858 19.014 1.00 85.44 205 THR A O 1
ATOM 1735 N N . ASN A 1 206 ? -7.905 -11.705 20.296 1.00 92.56 206 ASN A N 1
ATOM 1736 C CA . ASN A 1 206 ? -8.916 -10.928 21.018 1.00 92.56 206 ASN A CA 1
ATOM 1737 C C . ASN A 1 206 ? -9.209 -9.546 20.403 1.00 92.56 206 ASN A C 1
ATOM 1739 O O . ASN A 1 206 ? -9.965 -8.769 20.978 1.00 92.56 206 ASN A O 1
ATOM 1743 N N . ILE A 1 207 ? -8.680 -9.223 19.215 1.00 95.00 207 ILE A N 1
ATOM 1744 C CA . ILE A 1 207 ? -8.934 -7.922 18.569 1.00 95.00 207 ILE A CA 1
ATOM 1745 C C . ILE A 1 207 ? -10.408 -7.705 18.191 1.00 95.00 207 ILE A C 1
ATOM 1747 O O . ILE A 1 207 ? -10.836 -6.571 17.980 1.00 95.00 207 ILE A O 1
ATOM 1751 N N . SER A 1 208 ? -11.210 -8.774 18.141 1.00 94.81 208 SER A N 1
ATOM 1752 C CA . SER A 1 208 ? -12.664 -8.687 17.979 1.00 94.81 208 SER A CA 1
ATOM 1753 C C . SER A 1 208 ? -13.318 -7.820 19.056 1.00 94.81 208 SER A C 1
ATOM 1755 O O . SER A 1 208 ? -14.243 -7.079 18.747 1.00 94.81 208 SER A O 1
ATOM 1757 N N . GLU A 1 209 ? -12.809 -7.847 20.292 1.00 95.44 209 GLU A N 1
ATOM 1758 C CA . GLU A 1 209 ? -13.307 -7.017 21.399 1.00 95.44 209 GLU A CA 1
ATOM 1759 C C . GLU A 1 209 ? -13.139 -5.523 21.094 1.00 95.44 209 GLU A C 1
ATOM 1761 O O . GLU A 1 209 ? -14.058 -4.731 21.302 1.00 95.44 209 GLU A O 1
ATOM 1766 N N . VAL A 1 210 ? -11.993 -5.150 20.514 1.00 96.94 210 VAL A N 1
ATOM 1767 C CA . VAL A 1 210 ? -11.707 -3.778 20.076 1.00 96.94 210 VAL A CA 1
ATOM 1768 C C . VAL A 1 210 ? -12.642 -3.365 18.942 1.00 96.94 210 VAL A C 1
ATOM 1770 O O . VAL A 1 210 ? -13.161 -2.250 18.945 1.00 96.94 210 VAL A O 1
ATOM 1773 N N . ILE A 1 211 ? -12.882 -4.262 17.981 1.00 97.31 211 ILE A N 1
ATOM 1774 C CA . ILE A 1 211 ? -13.788 -4.004 16.856 1.00 97.31 211 ILE A CA 1
ATOM 1775 C C . ILE A 1 211 ? -15.202 -3.731 17.376 1.00 97.31 211 ILE A C 1
ATOM 1777 O O . ILE A 1 211 ? -15.785 -2.712 17.015 1.00 97.31 211 ILE A O 1
ATOM 1781 N N . PHE A 1 212 ? -15.736 -4.574 18.263 1.00 97.00 212 PHE A N 1
ATOM 1782 C CA . PHE A 1 212 ? -17.065 -4.360 18.839 1.00 97.00 212 PHE A CA 1
ATOM 1783 C C . PHE A 1 212 ? -17.138 -3.095 19.701 1.00 97.00 212 PHE A C 1
ATOM 1785 O O . PHE A 1 212 ? -18.118 -2.357 19.609 1.00 97.00 212 PHE A O 1
ATOM 1792 N N . ALA A 1 213 ? -16.093 -2.781 20.473 1.00 97.56 213 ALA A N 1
ATOM 1793 C CA . ALA A 1 213 ? -16.028 -1.533 21.232 1.00 97.56 213 ALA A CA 1
ATOM 1794 C C . ALA A 1 213 ? -16.079 -0.298 20.314 1.00 97.56 213 ALA A C 1
ATOM 1796 O O . ALA A 1 213 ? -16.823 0.645 20.590 1.00 97.56 213 ALA A O 1
ATOM 1797 N N . LEU A 1 214 ? -15.341 -0.324 19.199 1.00 98.00 214 LEU A N 1
ATOM 1798 C CA . LEU A 1 214 ? -15.374 0.727 18.182 1.00 98.00 214 LEU A CA 1
ATOM 1799 C C . LEU A 1 214 ? -16.755 0.842 17.530 1.00 98.00 214 LEU A C 1
ATOM 1801 O O . LEU A 1 214 ? -17.277 1.947 17.433 1.00 98.00 214 LEU A O 1
ATOM 1805 N N . LEU A 1 215 ? -17.370 -0.268 17.114 1.00 97.06 215 LEU A N 1
ATOM 1806 C CA . LEU A 1 215 ? -18.710 -0.248 16.515 1.00 97.06 215 LEU A CA 1
ATOM 180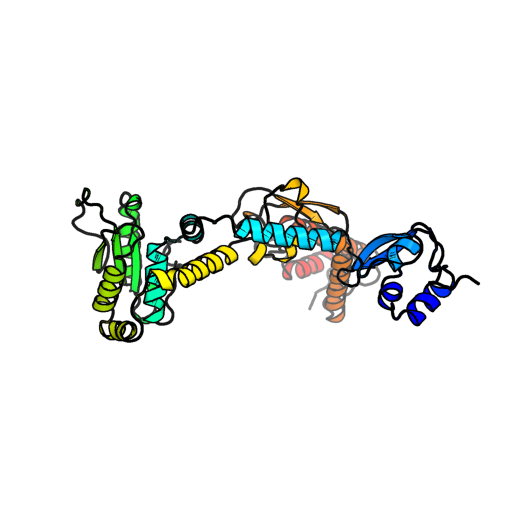7 C C . LEU A 1 215 ? -19.737 0.336 17.484 1.00 97.06 215 LEU A C 1
ATOM 1809 O O . LEU A 1 215 ? -20.462 1.252 17.115 1.00 97.06 215 LEU A O 1
ATOM 1813 N N . ASN A 1 216 ? -19.743 -0.121 18.737 1.00 96.25 216 ASN A N 1
ATOM 1814 C CA . ASN A 1 216 ? -20.657 0.379 19.758 1.00 96.25 216 ASN A CA 1
ATOM 1815 C C . ASN A 1 216 ? -20.472 1.883 20.027 1.00 96.25 216 ASN A C 1
ATOM 1817 O O . ASN A 1 216 ? -21.458 2.582 20.248 1.00 96.25 216 ASN A O 1
ATOM 1821 N N . TYR A 1 217 ? -19.234 2.390 19.986 1.00 96.81 217 TYR A N 1
ATOM 1822 C CA . TYR A 1 217 ? -18.957 3.818 20.161 1.00 96.81 217 TYR A CA 1
ATOM 1823 C C . TYR A 1 217 ? -19.346 4.663 18.937 1.00 96.81 217 TYR A C 1
ATOM 1825 O O . TYR A 1 217 ? -19.870 5.766 19.086 1.00 96.81 217 TYR A O 1
ATOM 1833 N N . ILE A 1 218 ? -19.055 4.179 17.727 1.00 96.69 218 ILE A N 1
ATOM 1834 C CA . ILE A 1 218 ? -19.238 4.942 16.484 1.00 96.69 218 ILE A CA 1
ATOM 1835 C C . ILE A 1 218 ? -20.701 4.921 16.042 1.00 96.69 218 ILE A C 1
ATOM 1837 O O . ILE A 1 218 ? -21.283 5.977 15.799 1.00 96.69 218 ILE A O 1
ATOM 1841 N N . ASP A 1 219 ? -21.266 3.722 15.905 1.00 95.81 219 ASP A N 1
ATOM 1842 C CA . ASP A 1 219 ? -22.645 3.470 15.494 1.00 95.81 219 ASP A CA 1
ATOM 1843 C C . ASP A 1 219 ? -22.997 2.005 15.784 1.00 95.81 219 ASP A C 1
ATOM 1845 O O . ASP A 1 219 ? -22.693 1.096 15.003 1.00 95.81 219 ASP A O 1
ATOM 1849 N N . LYS A 1 220 ? -23.657 1.775 16.923 1.00 94.38 220 LYS A N 1
ATOM 1850 C CA . LYS A 1 220 ? -24.010 0.434 17.403 1.00 94.38 220 LYS A CA 1
ATOM 1851 C C . LYS A 1 220 ? -24.821 -0.378 16.387 1.00 94.38 220 LYS A C 1
ATOM 1853 O O . LYS A 1 220 ? -24.701 -1.599 16.350 1.00 94.38 220 LYS A O 1
ATOM 1858 N N . ASN A 1 221 ? -25.598 0.266 15.512 1.00 94.31 221 ASN A N 1
ATOM 1859 C CA . ASN A 1 221 ? -26.399 -0.450 14.515 1.00 94.31 221 ASN A CA 1
ATOM 1860 C C . ASN A 1 221 ? -25.529 -1.226 13.514 1.00 94.31 221 ASN A C 1
ATOM 1862 O O . ASN A 1 221 ? -25.982 -2.218 12.941 1.00 94.31 221 ASN A O 1
ATOM 1866 N N . LYS A 1 222 ? -24.265 -0.822 13.331 1.00 93.38 222 LYS A N 1
ATOM 1867 C CA . LYS A 1 222 ? -23.301 -1.490 12.445 1.00 93.38 222 LYS A CA 1
ATOM 1868 C C . LYS A 1 222 ? -22.865 -2.865 12.950 1.00 93.38 222 LYS A C 1
ATOM 1870 O O . LYS A 1 222 ? -22.360 -3.658 12.162 1.00 93.38 222 LYS A O 1
ATOM 1875 N N . GLU A 1 223 ? -23.083 -3.172 14.228 1.00 92.00 223 GLU A N 1
ATOM 1876 C CA . GLU A 1 223 ? -22.805 -4.494 14.801 1.00 92.00 223 GLU A CA 1
ATOM 1877 C C . GLU A 1 223 ? -23.636 -5.601 14.131 1.00 92.00 223 GLU A C 1
ATOM 1879 O O . GLU A 1 223 ? -23.149 -6.717 13.960 1.00 92.00 223 GLU A O 1
ATOM 1884 N N . SER A 1 224 ? -24.844 -5.269 13.656 1.00 92.38 224 SER A N 1
ATOM 1885 C CA . SER A 1 224 ? -25.747 -6.203 12.965 1.00 92.38 224 SER A CA 1
ATOM 1886 C C . SER A 1 224 ? -25.113 -6.898 11.752 1.00 92.38 224 SER A C 1
ATOM 1888 O O . SER A 1 224 ? -25.415 -8.058 11.483 1.00 92.38 224 SER A O 1
ATOM 1890 N N . ILE A 1 225 ? -24.160 -6.243 11.081 1.00 91.75 225 ILE A N 1
ATOM 1891 C CA . ILE A 1 225 ? -23.415 -6.786 9.932 1.00 91.75 225 ILE A CA 1
ATOM 1892 C C . ILE A 1 225 ? -22.647 -8.063 10.310 1.00 91.75 225 ILE A C 1
ATOM 1894 O O . ILE A 1 225 ? -22.466 -8.959 9.483 1.00 91.75 225 ILE A O 1
ATOM 1898 N N . PHE A 1 226 ? -22.220 -8.171 11.570 1.00 93.56 226 PHE A N 1
ATOM 1899 C CA . PHE A 1 226 ? -21.458 -9.309 12.078 1.00 93.56 226 PHE A CA 1
ATOM 1900 C C . PHE A 1 226 ? -22.329 -10.393 12.725 1.00 93.56 226 PHE A C 1
ATOM 1902 O O . PHE A 1 226 ? -21.792 -11.422 13.125 1.00 93.56 226 PHE A O 1
ATOM 1909 N N . LEU A 1 227 ? -23.654 -10.212 12.793 1.00 88.56 227 LEU A N 1
ATOM 1910 C CA . LEU A 1 227 ? -24.573 -11.287 13.186 1.00 88.56 227 LEU A CA 1
ATOM 1911 C C . LEU A 1 227 ? -24.688 -12.334 12.073 1.00 88.56 227 LEU A C 1
ATOM 1913 O O . LEU A 1 227 ? -24.610 -13.531 12.335 1.00 88.56 227 LEU A O 1
ATOM 1917 N N . GLU A 1 228 ? -24.829 -11.876 10.827 1.00 84.00 228 GLU A N 1
ATOM 1918 C CA . GLU A 1 228 ? -24.901 -12.750 9.651 1.00 84.00 228 GLU A CA 1
ATOM 1919 C C . GLU A 1 228 ? -23.523 -13.282 9.243 1.00 84.00 228 GLU A C 1
ATOM 1921 O O . GLU A 1 228 ? -23.397 -14.423 8.804 1.00 84.00 228 GLU A O 1
ATOM 1926 N N . ASN A 1 229 ? -22.476 -12.466 9.412 1.00 87.38 229 ASN A N 1
ATOM 1927 C CA . ASN A 1 229 ? -21.101 -12.815 9.060 1.00 87.38 229 ASN A CA 1
ATOM 1928 C C . ASN A 1 229 ? -20.155 -12.586 10.250 1.00 87.38 229 ASN A C 1
ATOM 1930 O O . ASN A 1 229 ? -19.459 -11.563 10.288 1.00 87.38 229 ASN A O 1
ATOM 1934 N N . PRO A 1 230 ? -20.107 -13.519 11.221 1.00 92.75 230 PRO A N 1
ATOM 1935 C CA . PRO A 1 230 ? -19.284 -13.371 12.414 1.00 92.75 230 PRO A CA 1
ATOM 1936 C C . PRO A 1 230 ? -17.803 -13.167 12.102 1.00 92.75 230 PRO A C 1
ATOM 1938 O O . PRO A 1 230 ? -17.248 -13.755 11.171 1.00 92.75 230 PRO A O 1
ATOM 1941 N N . ILE A 1 231 ? -17.145 -12.360 12.934 1.00 93.19 231 ILE A N 1
ATOM 1942 C CA . ILE A 1 231 ? -15.698 -12.140 12.883 1.00 93.19 231 ILE A CA 1
ATOM 1943 C C . ILE A 1 231 ? -14.980 -13.484 13.056 1.00 93.19 231 ILE A C 1
ATOM 1945 O O . ILE A 1 231 ? -15.094 -14.128 14.098 1.00 93.19 231 ILE A O 1
ATOM 1949 N N . ASN A 1 232 ? -14.204 -13.898 12.052 1.00 92.69 232 ASN A N 1
ATOM 1950 C CA . ASN A 1 232 ? -13.422 -15.129 12.102 1.00 92.69 232 ASN A CA 1
ATOM 1951 C C . ASN A 1 232 ? -11.978 -14.851 11.686 1.00 92.69 232 ASN A C 1
ATOM 1953 O O . ASN A 1 232 ? -11.593 -15.035 10.533 1.00 92.69 232 ASN A O 1
ATOM 1957 N N . LEU A 1 233 ? -11.166 -14.423 12.656 1.00 88.75 233 LEU A N 1
ATOM 1958 C CA . LEU A 1 233 ? -9.788 -13.976 12.432 1.00 88.75 233 LEU A CA 1
ATOM 1959 C C . LEU A 1 233 ? -8.941 -15.008 11.683 1.00 88.75 233 LEU A C 1
ATOM 1961 O O . LEU A 1 233 ? -8.189 -14.637 10.790 1.00 88.75 233 LEU A O 1
ATOM 1965 N N . ARG A 1 234 ? -9.094 -16.300 12.001 1.00 87.12 234 ARG A N 1
ATOM 1966 C CA . ARG A 1 234 ? -8.319 -17.375 11.368 1.00 87.12 234 ARG A CA 1
ATOM 1967 C C . ARG A 1 234 ? -8.638 -17.508 9.880 1.00 87.12 234 ARG A C 1
ATOM 1969 O O . ARG A 1 234 ? -7.715 -17.604 9.075 1.00 87.12 234 ARG A O 1
ATOM 1976 N N . ASN A 1 235 ? -9.920 -17.527 9.523 1.00 88.19 235 ASN A N 1
ATOM 1977 C CA . ASN A 1 235 ? -10.346 -17.694 8.134 1.00 88.19 235 ASN A CA 1
ATOM 1978 C C . ASN A 1 235 ? -10.122 -16.411 7.325 1.00 88.19 235 ASN A C 1
ATOM 1980 O O . ASN A 1 235 ? -9.647 -16.462 6.191 1.00 88.19 235 ASN A O 1
ATOM 1984 N N . ASP A 1 236 ? -10.404 -15.258 7.929 1.00 92.38 236 ASP A N 1
ATOM 1985 C CA . ASP A 1 236 ? -10.245 -13.955 7.288 1.00 92.38 236 ASP A CA 1
ATOM 1986 C C . ASP A 1 236 ? -8.772 -13.545 7.122 1.00 92.38 236 ASP A C 1
ATOM 1988 O O . ASP A 1 236 ? -8.462 -12.716 6.262 1.00 92.38 236 ASP A O 1
ATOM 1992 N N . PHE A 1 237 ? -7.841 -14.148 7.875 1.00 88.88 237 PHE A N 1
ATOM 1993 C CA . PHE A 1 237 ? -6.417 -13.820 7.785 1.00 88.88 237 PHE A CA 1
ATOM 1994 C C . PHE A 1 237 ? -5.860 -13.964 6.366 1.00 88.88 237 PHE A C 1
ATOM 1996 O O . PHE A 1 237 ? -5.086 -13.117 5.935 1.00 88.88 237 PHE A O 1
ATOM 2003 N N . VAL A 1 238 ? -6.300 -14.964 5.594 1.00 87.88 238 VAL A N 1
ATOM 2004 C CA . VAL A 1 238 ? -5.869 -15.141 4.193 1.00 87.88 238 VAL A CA 1
ATOM 2005 C C . VAL A 1 238 ? -6.244 -13.923 3.334 1.00 87.88 238 VAL A C 1
ATOM 2007 O O . VAL A 1 238 ? -5.488 -13.505 2.452 1.00 87.88 238 VAL A O 1
ATOM 2010 N N . HIS A 1 239 ? -7.400 -13.311 3.594 1.00 93.12 239 HIS A N 1
ATOM 2011 C CA . HIS A 1 239 ? -7.842 -12.108 2.891 1.00 93.12 239 HIS A CA 1
ATOM 2012 C C . HIS A 1 239 ? -7.061 -10.869 3.334 1.00 93.12 239 HIS A C 1
ATOM 2014 O O . HIS A 1 239 ? -6.685 -10.051 2.490 1.00 93.12 239 HIS A O 1
ATOM 2020 N N . ILE A 1 240 ? -6.761 -10.763 4.627 1.00 92.25 240 ILE A N 1
ATOM 2021 C CA . ILE A 1 240 ? -5.939 -9.690 5.197 1.00 92.25 240 ILE A CA 1
ATOM 2022 C C . ILE A 1 240 ? -4.504 -9.775 4.668 1.00 92.25 240 ILE A C 1
ATOM 2024 O O . ILE A 1 240 ? -3.938 -8.779 4.224 1.00 92.25 240 ILE A O 1
ATOM 2028 N N . GLU A 1 241 ? -3.933 -10.974 4.610 1.00 89.12 241 GLU A N 1
ATOM 2029 C CA . GLU A 1 241 ? -2.611 -11.220 4.045 1.00 89.12 241 GLU A CA 1
ATOM 2030 C C . GLU A 1 241 ? -2.559 -10.796 2.570 1.00 89.12 241 GLU A C 1
ATOM 2032 O O . GLU A 1 241 ? -1.643 -10.090 2.138 1.00 89.12 241 GLU A O 1
ATOM 2037 N N . LYS A 1 242 ? -3.587 -11.162 1.794 1.00 89.00 242 LYS A N 1
ATOM 2038 C CA . LYS A 1 242 ? -3.733 -10.746 0.394 1.00 89.00 242 LYS A CA 1
ATOM 2039 C C . LYS A 1 242 ? -3.852 -9.226 0.254 1.00 89.00 242 LYS A C 1
ATOM 2041 O O . LYS A 1 242 ? -3.283 -8.662 -0.682 1.00 89.00 242 LYS A O 1
ATOM 2046 N N . GLN A 1 243 ? -4.567 -8.559 1.160 1.00 91.94 243 GLN A N 1
ATOM 2047 C CA . GLN A 1 243 ? -4.666 -7.099 1.205 1.00 91.94 243 GLN A CA 1
ATOM 2048 C C . GLN A 1 243 ? -3.293 -6.459 1.442 1.00 91.94 243 GLN A C 1
ATOM 2050 O O . GLN A 1 243 ? -2.885 -5.604 0.657 1.00 91.94 243 GLN A O 1
ATOM 2055 N N . ILE A 1 244 ? -2.555 -6.916 2.456 1.00 90.25 244 ILE A N 1
ATOM 2056 C CA . ILE A 1 244 ? -1.218 -6.403 2.786 1.00 90.25 244 ILE A CA 1
ATOM 2057 C C . ILE A 1 244 ? -0.266 -6.583 1.603 1.00 90.25 244 ILE A C 1
ATOM 2059 O O . ILE A 1 244 ? 0.380 -5.625 1.181 1.00 90.25 244 ILE A O 1
ATOM 2063 N N . LYS A 1 245 ? -0.218 -7.787 1.020 1.00 85.25 245 LYS A N 1
ATOM 2064 C CA . LYS A 1 245 ? 0.616 -8.090 -0.154 1.00 85.25 245 LYS A CA 1
ATOM 2065 C C . LYS A 1 245 ? 0.288 -7.174 -1.331 1.00 85.25 245 LYS A C 1
ATOM 2067 O O . LYS A 1 245 ? 1.192 -6.613 -1.941 1.00 85.25 245 LYS A O 1
ATOM 2072 N N . LYS A 1 246 ? -1.000 -6.939 -1.601 1.00 86.19 246 LYS A N 1
ATOM 2073 C CA . LYS A 1 246 ? -1.436 -6.030 -2.669 1.00 86.19 246 LYS A CA 1
ATOM 2074 C C . LYS A 1 246 ? -0.959 -4.593 -2.438 1.00 86.19 246 LYS A C 1
ATOM 2076 O O . LYS A 1 246 ? -0.500 -3.954 -3.382 1.00 86.19 246 LYS A O 1
ATOM 2081 N N . GLU A 1 247 ? -1.072 -4.066 -1.220 1.00 88.12 247 GLU A N 1
ATOM 2082 C CA . GLU A 1 247 ? -0.593 -2.712 -0.908 1.00 88.12 247 GLU A CA 1
ATOM 2083 C C . GLU A 1 247 ? 0.940 -2.619 -0.896 1.00 88.12 247 GLU A C 1
ATOM 2085 O O . GLU A 1 247 ? 1.503 -1.602 -1.308 1.00 88.12 247 GLU A O 1
ATOM 2090 N N . PHE A 1 248 ? 1.625 -3.689 -0.490 1.00 84.75 248 PHE A N 1
ATOM 2091 C CA . PHE A 1 248 ? 3.078 -3.799 -0.562 1.00 84.75 248 PHE A CA 1
ATOM 2092 C C . PHE A 1 248 ? 3.562 -3.761 -2.012 1.00 84.75 248 PHE A C 1
ATOM 2094 O O . PHE A 1 248 ? 4.419 -2.942 -2.354 1.00 84.75 248 PHE A O 1
ATOM 2101 N N . ASP A 1 249 ? 2.965 -4.576 -2.885 1.00 78.00 249 ASP A N 1
ATOM 2102 C CA . ASP A 1 249 ? 3.338 -4.667 -4.295 1.00 78.00 249 ASP A CA 1
ATOM 2103 C C . ASP A 1 249 ? 3.280 -3.299 -4.972 1.00 78.00 249 ASP A C 1
ATOM 2105 O O . ASP A 1 249 ? 4.221 -2.936 -5.680 1.00 78.00 249 ASP A O 1
ATOM 2109 N N . LYS A 1 250 ? 2.260 -2.478 -4.673 1.00 81.56 250 LYS A N 1
ATOM 2110 C CA . LYS A 1 250 ? 2.118 -1.106 -5.202 1.00 81.56 250 LYS A CA 1
ATOM 2111 C C . LYS A 1 250 ? 3.311 -0.190 -4.926 1.00 81.56 250 LYS A C 1
ATOM 2113 O O . LYS A 1 250 ? 3.510 0.796 -5.645 1.00 81.56 250 LYS A O 1
ATOM 2118 N N . ARG A 1 251 ? 4.083 -0.472 -3.875 1.00 80.19 251 ARG A N 1
ATOM 2119 C CA . ARG A 1 251 ? 5.263 0.310 -3.470 1.00 80.19 251 ARG A CA 1
ATOM 2120 C C . ARG A 1 251 ? 6.536 -0.148 -4.171 1.00 80.19 251 ARG A C 1
ATOM 2122 O O . ARG A 1 251 ? 7.510 0.611 -4.223 1.00 80.19 251 ARG A O 1
ATOM 2129 N N . THR A 1 252 ? 6.531 -1.362 -4.714 1.00 78.12 252 THR A N 1
ATOM 2130 C CA . THR A 1 252 ? 7.670 -1.926 -5.434 1.00 78.12 252 THR A CA 1
ATOM 2131 C C . THR A 1 252 ? 7.880 -1.233 -6.777 1.00 78.12 252 THR A C 1
ATOM 2133 O O . THR A 1 252 ? 6.949 -0.713 -7.405 1.00 78.12 252 THR A O 1
ATOM 2136 N N . LEU A 1 253 ? 9.122 -1.244 -7.257 1.00 74.31 253 LEU A N 1
ATOM 2137 C CA . LEU A 1 253 ? 9.436 -0.744 -8.588 1.00 74.31 253 LEU A CA 1
ATOM 2138 C C . LEU A 1 253 ? 8.785 -1.573 -9.680 1.00 74.31 253 LEU A C 1
ATOM 2140 O O . LEU A 1 253 ? 8.427 -1.008 -10.704 1.00 74.31 253 LEU A O 1
ATOM 2144 N N . PHE A 1 254 ? 8.608 -2.876 -9.470 1.00 71.75 254 PHE A N 1
ATOM 2145 C CA . PHE A 1 254 ? 7.940 -3.727 -10.448 1.00 71.75 254 PHE A CA 1
ATOM 2146 C C . PHE A 1 254 ? 6.515 -3.249 -10.742 1.00 71.75 254 PHE A C 1
ATOM 2148 O O . PHE A 1 254 ? 6.146 -3.114 -11.905 1.00 71.75 254 PHE A O 1
ATOM 2155 N N . TYR A 1 255 ? 5.736 -2.934 -9.705 1.00 71.88 255 TYR A N 1
ATOM 2156 C CA . TYR A 1 255 ? 4.376 -2.436 -9.898 1.00 71.88 255 TYR A CA 1
ATOM 2157 C C . TYR A 1 255 ? 4.359 -1.043 -10.537 1.00 71.88 255 TYR A C 1
ATOM 2159 O O . TYR A 1 255 ? 3.569 -0.777 -11.438 1.00 71.88 255 TYR A O 1
ATOM 2167 N N . LYS A 1 256 ? 5.241 -0.142 -10.086 1.00 68.88 256 LYS A N 1
ATOM 2168 C CA . LYS A 1 256 ? 5.321 1.233 -10.608 1.00 68.88 256 LYS A CA 1
ATOM 2169 C C . LYS A 1 256 ? 5.832 1.297 -12.051 1.00 68.88 256 LYS A C 1
ATOM 2171 O O . LYS A 1 256 ? 5.367 2.142 -12.807 1.00 68.88 256 LYS A O 1
ATOM 2176 N N . TRP A 1 257 ? 6.799 0.452 -12.395 1.00 71.38 257 TRP A N 1
ATOM 2177 C CA . TRP A 1 257 ? 7.633 0.516 -13.596 1.00 71.38 257 TRP A CA 1
ATOM 2178 C C . TRP A 1 257 ? 7.914 -0.892 -14.134 1.00 71.38 257 TRP A C 1
ATOM 2180 O O . TRP A 1 257 ? 9.060 -1.346 -14.197 1.00 71.38 257 TRP A O 1
ATOM 2190 N N . SER A 1 258 ? 6.858 -1.612 -14.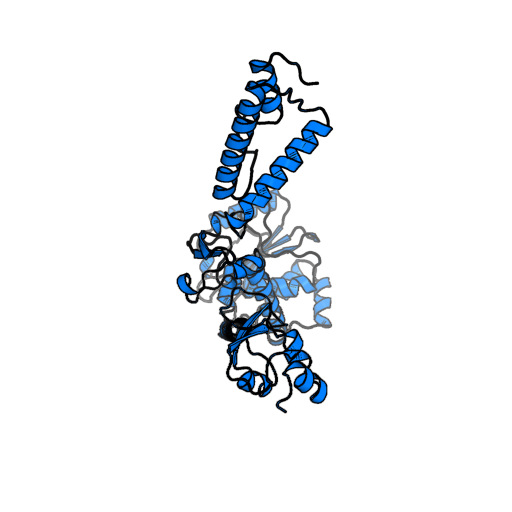509 1.00 70.50 258 SER A N 1
ATOM 2191 C CA . SER A 1 258 ? 6.944 -3.006 -14.979 1.00 70.50 258 SER A CA 1
ATOM 2192 C C . SER A 1 258 ? 7.914 -3.211 -16.156 1.00 70.50 258 SER A C 1
ATOM 2194 O O . SER A 1 258 ? 8.559 -4.255 -16.281 1.00 70.50 258 SER A O 1
ATOM 2196 N N . GLU A 1 259 ? 8.097 -2.193 -16.996 1.00 66.69 259 GLU A N 1
ATOM 2197 C CA . GLU A 1 259 ? 9.026 -2.177 -18.121 1.00 66.69 259 GLU A CA 1
ATOM 2198 C C . GLU A 1 259 ? 10.502 -2.249 -17.698 1.00 66.69 259 GLU A C 1
ATOM 2200 O O . GLU A 1 259 ? 11.337 -2.724 -18.477 1.00 66.69 259 GLU A O 1
ATOM 2205 N N . LEU A 1 260 ? 10.820 -1.856 -16.457 1.00 72.25 260 LEU A N 1
ATOM 2206 C CA . LEU A 1 260 ? 12.171 -1.857 -15.893 1.00 72.25 260 LEU A CA 1
ATOM 2207 C C . LEU A 1 260 ? 12.786 -3.259 -15.874 1.00 72.25 260 LEU A C 1
ATOM 2209 O O . LEU A 1 260 ? 13.996 -3.396 -16.026 1.00 72.25 260 LEU A O 1
ATOM 2213 N N . VAL A 1 261 ? 11.964 -4.309 -15.761 1.00 73.75 261 VAL A N 1
ATOM 2214 C CA . VAL A 1 261 ? 12.420 -5.710 -15.757 1.00 73.75 261 VAL A CA 1
ATOM 2215 C C . VAL A 1 261 ? 13.231 -6.044 -17.006 1.00 73.75 261 VAL A C 1
ATOM 2217 O O . VAL A 1 261 ? 14.217 -6.773 -16.926 1.00 73.75 261 VAL A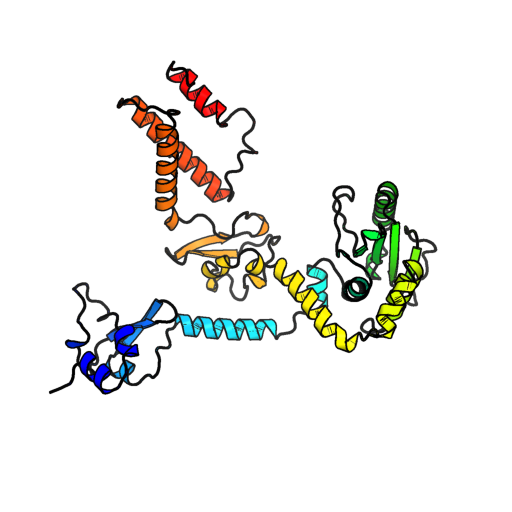 O 1
ATOM 2220 N N . LYS A 1 262 ? 12.863 -5.479 -18.164 1.00 74.12 262 LYS A N 1
ATOM 2221 C CA . LYS A 1 262 ? 13.580 -5.704 -19.433 1.00 74.12 262 LYS A CA 1
ATOM 2222 C C . LYS A 1 262 ? 14.966 -5.059 -19.449 1.00 74.12 262 LYS A C 1
ATOM 2224 O O . LYS A 1 262 ? 15.799 -5.448 -20.261 1.00 74.12 262 LYS A O 1
ATOM 2229 N N . TYR A 1 263 ? 15.169 -4.065 -18.592 1.00 81.62 263 TYR A N 1
ATOM 2230 C CA . TYR A 1 263 ? 16.392 -3.289 -18.478 1.00 81.62 263 TYR A CA 1
ATOM 2231 C C . TYR A 1 263 ? 17.190 -3.663 -17.231 1.00 81.62 263 TYR A C 1
ATOM 2233 O O . TYR A 1 263 ? 18.265 -3.121 -17.044 1.00 81.62 263 TYR A O 1
ATOM 2241 N N . TRP A 1 264 ? 16.707 -4.543 -16.356 1.00 80.69 264 TRP A N 1
ATOM 2242 C CA . TRP A 1 264 ? 17.408 -4.866 -15.117 1.00 80.69 264 TRP A CA 1
ATOM 2243 C C . TRP A 1 264 ? 18.680 -5.675 -15.396 1.00 80.69 264 TRP A C 1
ATOM 2245 O O . TRP A 1 264 ? 18.631 -6.712 -16.060 1.00 80.69 264 TRP A O 1
ATOM 2255 N N . ASP A 1 265 ? 19.827 -5.230 -14.880 1.00 85.44 265 ASP A N 1
ATOM 2256 C CA . ASP A 1 265 ? 21.072 -5.993 -14.987 1.00 85.44 265 ASP A CA 1
ATOM 2257 C C . ASP A 1 265 ? 21.136 -7.062 -13.885 1.00 85.44 265 ASP A C 1
ATOM 2259 O O . ASP A 1 265 ? 21.711 -6.858 -12.815 1.00 85.44 265 ASP A O 1
ATOM 2263 N N . PHE A 1 266 ? 20.529 -8.222 -14.145 1.00 77.44 266 PHE A N 1
ATOM 2264 C CA . PHE A 1 266 ? 20.505 -9.354 -13.208 1.00 77.44 266 PHE A CA 1
ATOM 2265 C C . PHE A 1 266 ? 21.900 -9.863 -12.826 1.00 77.44 266 PHE A C 1
ATOM 2267 O O . PHE A 1 266 ? 22.062 -10.447 -11.760 1.00 77.44 266 PHE A O 1
ATOM 2274 N N . LYS A 1 267 ? 22.920 -9.651 -13.669 1.00 80.31 267 LYS A N 1
ATOM 2275 C CA . LYS A 1 267 ? 24.284 -10.082 -13.348 1.00 80.31 267 LYS A CA 1
ATOM 2276 C C . LYS A 1 267 ? 24.889 -9.182 -12.274 1.00 80.31 267 LYS A C 1
ATOM 2278 O O . LYS A 1 267 ? 25.508 -9.686 -11.345 1.00 80.31 267 LYS A O 1
ATOM 2283 N N . ARG A 1 268 ? 24.716 -7.863 -12.396 1.00 83.25 268 ARG A N 1
ATOM 2284 C CA . ARG A 1 268 ? 25.275 -6.891 -11.440 1.00 83.25 268 ARG A CA 1
ATOM 2285 C C . ARG A 1 268 ? 24.451 -6.724 -10.173 1.00 83.25 268 ARG A C 1
ATOM 2287 O O . ARG A 1 268 ? 25.021 -6.488 -9.117 1.00 83.25 268 ARG A O 1
ATOM 2294 N N . ASN A 1 269 ? 23.130 -6.838 -10.272 1.00 79.69 269 ASN A N 1
ATOM 2295 C CA . ASN A 1 269 ? 22.247 -6.705 -9.112 1.00 79.69 269 ASN A CA 1
ATOM 2296 C C . ASN A 1 269 ? 22.111 -8.013 -8.310 1.00 79.69 269 ASN A C 1
ATOM 2298 O O . ASN A 1 269 ? 21.464 -8.015 -7.263 1.00 79.69 269 ASN A O 1
ATOM 2302 N N . GLY A 1 270 ? 22.710 -9.112 -8.785 1.00 77.25 270 GLY A N 1
ATOM 2303 C CA . GLY A 1 270 ? 22.668 -10.415 -8.128 1.00 77.25 270 GLY A CA 1
ATOM 2304 C C . GLY A 1 270 ? 21.234 -10.906 -7.932 1.00 77.25 270 GLY A C 1
ATOM 2305 O O . GLY A 1 270 ? 20.439 -10.940 -8.871 1.00 77.25 270 GLY A O 1
ATOM 2306 N N . ASP A 1 271 ? 20.898 -11.247 -6.690 1.00 73.31 271 ASP A N 1
ATOM 2307 C CA . ASP A 1 271 ? 19.585 -11.786 -6.319 1.00 73.31 271 ASP A CA 1
ATOM 2308 C C . ASP A 1 271 ? 18.526 -10.700 -6.058 1.00 73.31 271 ASP A C 1
ATOM 2310 O O . ASP A 1 271 ? 17.367 -11.000 -5.760 1.00 73.31 271 ASP A O 1
ATOM 2314 N N . ILE A 1 272 ? 18.894 -9.421 -6.187 1.00 70.19 272 ILE A N 1
ATOM 2315 C CA . ILE A 1 272 ? 17.955 -8.312 -6.033 1.00 70.19 272 ILE A CA 1
ATOM 2316 C C . ILE A 1 272 ? 17.134 -8.167 -7.316 1.00 70.19 272 ILE A C 1
ATOM 2318 O O . ILE A 1 272 ? 17.665 -7.933 -8.404 1.00 70.19 272 ILE A O 1
ATOM 2322 N N . LEU A 1 273 ? 15.814 -8.257 -7.169 1.00 74.12 273 LEU A N 1
ATOM 2323 C CA . LEU A 1 273 ? 14.833 -8.143 -8.241 1.00 74.12 273 LEU A CA 1
ATOM 2324 C C . LEU A 1 273 ? 14.073 -6.808 -8.118 1.00 74.12 273 LEU A C 1
ATOM 2326 O O . LEU A 1 273 ? 13.981 -6.264 -7.017 1.00 74.12 273 LEU A O 1
ATOM 2330 N N . PRO A 1 274 ? 13.477 -6.268 -9.199 1.00 71.25 274 PRO A N 1
ATOM 2331 C CA . PRO A 1 274 ? 12.714 -5.015 -9.131 1.00 71.25 274 PRO A CA 1
ATOM 2332 C C . PRO A 1 274 ? 11.553 -5.011 -8.119 1.00 71.25 274 PRO A C 1
ATOM 2334 O O . PRO A 1 274 ? 11.187 -3.958 -7.608 1.00 71.25 274 PRO A O 1
ATOM 2337 N N . ASN A 1 275 ? 10.972 -6.169 -7.801 1.00 70.31 275 ASN A N 1
ATOM 2338 C CA . ASN A 1 275 ? 9.939 -6.313 -6.769 1.00 70.31 275 ASN A CA 1
ATOM 2339 C C . ASN A 1 275 ? 10.502 -6.312 -5.330 1.00 70.31 275 ASN A C 1
ATOM 2341 O O . ASN A 1 275 ? 9.729 -6.227 -4.385 1.00 70.31 275 ASN A O 1
ATOM 2345 N N . HIS A 1 276 ? 11.826 -6.358 -5.150 1.00 69.06 276 HIS A N 1
ATOM 2346 C CA . HIS A 1 276 ? 12.500 -6.191 -3.853 1.00 69.06 276 HIS A CA 1
ATOM 2347 C C . HIS A 1 276 ? 12.904 -4.733 -3.583 1.00 69.06 276 HIS A C 1
ATOM 2349 O O . HIS A 1 276 ? 13.469 -4.429 -2.535 1.00 69.06 276 HIS A O 1
ATOM 2355 N N . VAL A 1 277 ? 12.671 -3.832 -4.542 1.00 77.38 277 VAL A N 1
ATOM 2356 C CA . VAL A 1 277 ? 13.151 -2.448 -4.498 1.00 77.38 277 VAL A CA 1
ATOM 2357 C C . VAL A 1 277 ? 11.967 -1.496 -4.475 1.00 77.38 277 VAL A C 1
ATOM 2359 O O . VAL A 1 277 ? 11.038 -1.634 -5.271 1.00 77.38 277 VAL A O 1
ATOM 2362 N N . PHE A 1 278 ? 12.010 -0.494 -3.598 1.00 84.25 278 PHE A N 1
ATOM 2363 C CA . PHE A 1 278 ? 10.977 0.538 -3.517 1.00 84.25 278 PHE A CA 1
ATOM 2364 C C . PHE A 1 278 ? 11.358 1.795 -4.294 1.00 84.25 278 PHE A C 1
ATOM 2366 O O . PHE A 1 278 ? 12.532 2.116 -4.479 1.00 84.25 278 PHE A O 1
ATOM 2373 N N . LYS A 1 279 ? 10.349 2.575 -4.695 1.00 81.38 279 LYS A N 1
ATOM 2374 C CA . LYS A 1 279 ? 10.563 3.877 -5.352 1.00 81.38 279 LYS A CA 1
ATOM 2375 C C . LYS A 1 279 ? 11.381 4.856 -4.500 1.00 81.38 279 LYS A C 1
ATOM 2377 O O . LYS A 1 279 ? 12.068 5.707 -5.058 1.00 81.38 279 LYS A O 1
ATOM 2382 N N . SER A 1 280 ? 11.287 4.753 -3.177 1.00 82.50 280 SER A N 1
ATOM 2383 C CA . SER A 1 280 ? 12.006 5.584 -2.207 1.00 82.50 280 SER A CA 1
ATOM 2384 C C . SER A 1 280 ? 13.424 5.095 -1.903 1.00 82.50 280 SER A C 1
ATOM 2386 O O . SER A 1 280 ? 14.138 5.777 -1.168 1.00 82.50 280 SER A O 1
ATOM 2388 N N . ASP A 1 281 ? 13.851 3.950 -2.451 1.00 86.38 281 ASP A N 1
ATOM 2389 C CA . ASP A 1 281 ? 15.172 3.401 -2.158 1.00 86.38 281 ASP A CA 1
ATOM 2390 C C . ASP A 1 281 ? 16.280 4.349 -2.645 1.00 86.38 281 ASP A C 1
ATOM 2392 O O . ASP A 1 281 ? 16.260 4.856 -3.775 1.00 86.38 281 ASP A O 1
ATOM 2396 N N . LYS A 1 282 ? 17.239 4.610 -1.753 1.00 88.56 282 LYS A N 1
ATOM 2397 C CA . LYS A 1 282 ? 18.381 5.499 -1.983 1.00 88.56 282 LYS A CA 1
ATOM 2398 C C . LYS A 1 282 ? 19.593 4.750 -2.534 1.00 88.56 282 LYS A C 1
ATOM 2400 O O . LYS A 1 282 ? 20.559 5.406 -2.925 1.00 88.56 282 LYS A O 1
ATOM 2405 N N . LYS A 1 283 ? 19.561 3.414 -2.574 1.00 89.94 283 LYS A N 1
ATOM 2406 C CA . LYS A 1 283 ? 20.616 2.584 -3.159 1.00 89.94 283 LYS A CA 1
ATOM 2407 C C . LYS A 1 283 ? 20.668 2.746 -4.677 1.00 89.94 283 LYS A C 1
ATOM 2409 O O . LYS A 1 283 ? 19.695 3.119 -5.334 1.00 89.94 283 LYS A O 1
ATOM 2414 N N . THR A 1 284 ? 21.843 2.472 -5.226 1.00 90.12 284 THR A N 1
ATOM 2415 C CA . THR A 1 284 ? 22.078 2.465 -6.669 1.00 90.12 284 THR A CA 1
ATOM 2416 C C . THR A 1 284 ? 22.056 1.028 -7.170 1.00 90.12 284 THR A C 1
ATOM 2418 O O . THR A 1 284 ? 22.742 0.169 -6.626 1.00 90.12 284 THR A O 1
ATOM 2421 N N . TYR A 1 285 ? 21.288 0.802 -8.226 1.00 89.06 285 TYR A N 1
ATOM 2422 C CA . TYR A 1 285 ? 21.179 -0.450 -8.966 1.00 89.06 285 TYR A CA 1
ATOM 2423 C C . TYR A 1 285 ? 21.670 -0.250 -10.395 1.00 89.06 285 TYR A C 1
ATOM 2425 O O . TYR A 1 285 ? 21.925 0.877 -10.830 1.00 89.06 285 TYR A O 1
ATOM 2433 N N . TYR A 1 286 ? 21.773 -1.341 -11.142 1.00 89.19 286 TYR A N 1
ATOM 2434 C CA . TYR A 1 286 ? 22.291 -1.324 -12.503 1.00 89.19 286 TYR A CA 1
ATOM 2435 C C . TYR A 1 286 ? 21.216 -1.709 -13.515 1.00 89.19 286 TYR A C 1
ATOM 2437 O O . TYR A 1 286 ? 20.504 -2.701 -13.352 1.00 89.19 286 TYR A O 1
ATOM 2445 N N . LEU A 1 287 ? 21.110 -0.914 -14.577 1.00 85.50 287 LEU A N 1
ATOM 2446 C CA . LEU A 1 287 ? 20.295 -1.222 -15.743 1.00 85.50 287 LEU A CA 1
ATOM 2447 C C . LEU A 1 287 ? 21.186 -1.482 -16.953 1.00 85.50 287 LEU A C 1
ATOM 2449 O O . LEU A 1 287 ? 22.264 -0.905 -17.077 1.00 85.50 287 LEU A O 1
ATOM 2453 N N . LYS A 1 288 ? 20.694 -2.291 -17.882 1.00 83.94 288 LYS A N 1
ATOM 2454 C CA . LYS A 1 288 ? 21.321 -2.623 -19.149 1.00 83.94 288 LYS A CA 1
ATOM 2455 C C . LYS A 1 288 ? 20.293 -2.549 -20.269 1.00 83.94 288 LYS A C 1
ATOM 2457 O O . LYS A 1 288 ? 19.266 -3.221 -20.229 1.00 83.94 288 LYS A O 1
ATOM 2462 N N . CYS A 1 289 ? 20.554 -1.719 -21.275 1.00 84.06 289 CYS A N 1
ATOM 2463 C CA . CYS A 1 289 ? 19.662 -1.598 -22.422 1.00 84.06 289 CYS A CA 1
ATOM 2464 C C . CYS A 1 289 ? 19.658 -2.909 -23.225 1.00 84.06 289 CYS A C 1
ATOM 2466 O O . CYS A 1 289 ? 20.718 -3.316 -23.699 1.00 84.06 289 CYS A O 1
ATOM 2468 N N . PRO A 1 290 ? 18.495 -3.535 -23.479 1.00 77.88 290 PRO A N 1
ATOM 2469 C CA . PRO A 1 290 ? 18.435 -4.782 -24.241 1.00 77.88 290 PRO A CA 1
ATOM 2470 C C . PRO A 1 290 ? 18.732 -4.603 -25.741 1.00 77.88 290 PRO A C 1
ATOM 2472 O O . PRO A 1 290 ? 18.874 -5.596 -26.447 1.00 77.88 290 PRO A O 1
ATOM 2475 N N . LYS A 1 291 ? 18.785 -3.359 -26.248 1.00 81.75 291 LYS A N 1
ATOM 2476 C CA . LYS A 1 291 ? 19.041 -3.053 -27.667 1.00 81.75 291 LYS A CA 1
ATOM 2477 C C . LYS A 1 291 ? 20.526 -2.845 -27.969 1.00 81.75 291 LYS A C 1
ATOM 2479 O O . LYS A 1 291 ? 21.034 -3.419 -28.922 1.00 81.75 291 LYS A O 1
ATOM 2484 N N . CYS A 1 292 ? 21.209 -2.021 -27.175 1.00 81.50 292 CYS A N 1
ATOM 2485 C CA . CYS A 1 292 ? 22.611 -1.647 -27.408 1.00 81.50 292 CYS A CA 1
ATOM 2486 C C . CYS A 1 292 ? 23.571 -2.112 -26.310 1.00 81.50 292 CYS A C 1
ATOM 2488 O O . CYS A 1 292 ? 24.746 -1.765 -26.354 1.00 81.50 292 CYS A O 1
ATOM 2490 N N . ASN A 1 293 ? 23.085 -2.846 -25.304 1.00 82.12 293 ASN A N 1
ATOM 2491 C CA . ASN A 1 293 ? 23.859 -3.323 -24.155 1.00 82.12 293 ASN A CA 1
ATOM 2492 C C . ASN A 1 293 ? 24.541 -2.237 -23.310 1.00 82.12 293 ASN A C 1
ATOM 2494 O O . ASN A 1 293 ? 25.314 -2.581 -22.418 1.00 82.12 293 ASN A O 1
ATOM 2498 N N . SER A 1 294 ? 24.240 -0.955 -23.531 1.00 81.25 294 SER A N 1
ATOM 2499 C CA . SER A 1 294 ? 24.730 0.129 -22.681 1.00 81.25 294 SER A CA 1
ATOM 2500 C C . SER A 1 294 ? 24.232 -0.036 -21.250 1.00 81.25 294 SER A C 1
ATOM 2502 O O . SER A 1 294 ? 23.078 -0.410 -21.022 1.00 81.25 294 SER A O 1
ATOM 2504 N N . GLU A 1 295 ? 25.110 0.262 -20.302 1.00 86.19 295 GLU A N 1
ATOM 2505 C CA . GLU A 1 295 ? 24.879 0.076 -18.875 1.00 86.19 295 GLU A CA 1
ATOM 2506 C C . GLU A 1 295 ? 24.665 1.428 -18.193 1.00 86.19 295 GLU A C 1
ATOM 2508 O O . GLU A 1 295 ? 25.275 2.432 -18.560 1.00 86.19 295 GLU A O 1
ATOM 2513 N N . TYR A 1 296 ? 23.789 1.454 -17.192 1.00 81.00 296 TYR A N 1
ATOM 2514 C CA . TYR A 1 296 ? 23.389 2.667 -16.488 1.00 81.00 296 TYR A CA 1
ATOM 2515 C C . TYR A 1 296 ? 23.340 2.413 -14.990 1.00 81.00 296 TYR A C 1
ATOM 2517 O O . TYR A 1 296 ? 22.832 1.385 -14.542 1.00 81.00 296 TYR A O 1
ATOM 2525 N N . SER A 1 297 ? 23.784 3.393 -14.208 1.00 85.81 297 SER A N 1
ATOM 2526 C CA . SER A 1 297 ? 23.444 3.459 -12.792 1.00 85.81 297 SER A CA 1
ATOM 2527 C C . SER A 1 297 ? 22.017 3.988 -12.619 1.00 85.81 297 SER A C 1
ATOM 2529 O O . SER A 1 297 ? 21.538 4.879 -13.332 1.00 85.81 297 SER A O 1
ATOM 2531 N N . PHE A 1 298 ? 21.299 3.423 -11.662 1.00 83.88 298 PHE A N 1
ATOM 2532 C CA . PHE A 1 298 ? 19.891 3.695 -11.442 1.00 83.88 298 PHE A CA 1
ATOM 2533 C C . PHE A 1 298 ? 19.601 3.808 -9.953 1.00 83.88 298 PHE A C 1
ATOM 2535 O O . PHE A 1 298 ? 19.664 2.836 -9.213 1.00 83.88 298 PHE A O 1
ATOM 2542 N N . ASN A 1 299 ? 19.275 5.022 -9.520 1.00 87.94 299 ASN A N 1
ATOM 2543 C CA . ASN A 1 299 ? 18.850 5.300 -8.158 1.00 87.94 299 ASN A CA 1
ATOM 2544 C C . ASN A 1 299 ? 17.333 5.557 -8.152 1.00 87.94 299 ASN A C 1
ATOM 2546 O O . ASN A 1 299 ? 16.917 6.591 -8.679 1.00 87.94 299 ASN A O 1
ATOM 2550 N N . PRO A 1 300 ? 16.504 4.663 -7.588 1.00 85.69 300 PRO A N 1
ATOM 2551 C CA . PRO A 1 300 ? 15.051 4.766 -7.661 1.00 85.69 300 PRO A CA 1
ATOM 2552 C C . PRO A 1 300 ? 14.514 6.085 -7.111 1.00 85.69 300 PRO A C 1
ATOM 2554 O O . PRO A 1 300 ? 13.684 6.721 -7.767 1.00 85.69 300 PRO A O 1
ATOM 2557 N N . SER A 1 301 ? 15.027 6.542 -5.962 1.00 83.44 301 SER A N 1
ATOM 2558 C CA . SER A 1 301 ? 14.560 7.765 -5.291 1.00 83.44 301 SER A CA 1
ATOM 2559 C C . SER A 1 301 ? 14.752 9.022 -6.141 1.00 83.44 301 SER A C 1
ATOM 2561 O O . SER A 1 301 ? 13.896 9.903 -6.135 1.00 83.44 301 SER A O 1
ATOM 2563 N N . LYS A 1 302 ? 15.808 9.058 -6.964 1.00 79.69 302 LYS A N 1
ATOM 2564 C CA . LYS A 1 302 ? 16.161 10.189 -7.839 1.00 79.69 302 LYS A CA 1
ATOM 2565 C C . LYS A 1 302 ? 15.495 10.155 -9.218 1.00 79.69 302 LYS A C 1
ATOM 2567 O O . LYS A 1 302 ? 15.739 11.032 -10.041 1.00 79.69 302 LYS A O 1
ATOM 2572 N N . ARG A 1 303 ? 14.699 9.127 -9.525 1.00 72.25 303 ARG A N 1
ATOM 2573 C CA . ARG A 1 303 ? 14.174 8.900 -10.881 1.00 72.25 303 ARG A CA 1
ATOM 2574 C C . ARG A 1 303 ? 12.713 9.314 -11.006 1.00 72.25 303 ARG A C 1
ATOM 2576 O O . ARG A 1 303 ? 11.893 8.972 -10.158 1.00 72.25 303 ARG A O 1
ATOM 2583 N N . ARG A 1 304 ? 12.380 10.003 -12.100 1.00 70.38 304 ARG A N 1
ATOM 2584 C CA . ARG A 1 304 ? 10.989 10.296 -12.500 1.00 70.38 304 ARG A CA 1
ATOM 2585 C C . ARG A 1 304 ? 10.425 9.289 -13.502 1.00 70.38 304 ARG A C 1
ATOM 2587 O O . ARG A 1 304 ? 9.224 9.052 -13.509 1.00 70.38 304 ARG A O 1
ATOM 2594 N N . LYS A 1 305 ? 11.297 8.650 -14.286 1.00 66.88 305 LYS A N 1
ATOM 2595 C CA . LYS A 1 305 ? 10.970 7.579 -15.236 1.00 66.88 305 LYS A CA 1
ATOM 2596 C C . LYS A 1 305 ? 11.789 6.328 -14.939 1.00 66.88 305 LYS A C 1
ATOM 2598 O O . LYS A 1 305 ? 12.910 6.433 -14.439 1.00 66.88 305 LYS A O 1
ATOM 2603 N N . ALA A 1 306 ? 11.228 5.178 -15.304 1.00 66.69 306 ALA A N 1
ATOM 2604 C CA . ALA A 1 306 ? 11.854 3.871 -15.162 1.00 66.69 306 ALA A CA 1
ATOM 2605 C C . ALA A 1 306 ? 13.177 3.771 -15.929 1.00 66.69 306 ALA A C 1
ATOM 2607 O O . ALA A 1 306 ? 14.216 3.429 -15.372 1.00 66.69 306 ALA A O 1
ATOM 2608 N N . ILE A 1 307 ? 13.129 4.086 -17.222 1.00 70.56 307 ILE A N 1
ATOM 2609 C CA . ILE A 1 307 ? 14.222 3.830 -18.153 1.00 70.56 307 ILE A CA 1
ATOM 2610 C C . ILE A 1 307 ? 14.904 5.163 -18.483 1.00 70.56 307 ILE A C 1
ATOM 2612 O O . ILE A 1 307 ? 14.229 6.090 -18.939 1.00 70.56 307 ILE A O 1
ATOM 2616 N N . PRO A 1 308 ? 16.222 5.299 -18.250 1.00 65.06 308 PRO A N 1
ATOM 2617 C CA . PRO A 1 308 ? 16.959 6.467 -18.706 1.00 65.06 308 PRO A CA 1
ATOM 2618 C C . PRO A 1 308 ? 16.967 6.535 -20.242 1.00 65.06 308 PRO A C 1
ATOM 2620 O O . PRO A 1 308 ? 17.060 5.486 -20.887 1.00 65.06 308 PRO A O 1
ATOM 2623 N N . PRO A 1 309 ? 16.941 7.740 -20.839 1.00 63.72 309 PRO A N 1
ATOM 2624 C CA . PRO A 1 309 ? 17.049 7.898 -22.284 1.00 63.72 309 PRO A CA 1
ATOM 2625 C C . PRO A 1 309 ? 18.314 7.222 -22.807 1.00 63.72 309 PRO A C 1
ATOM 2627 O O . PRO A 1 309 ? 19.430 7.474 -22.343 1.00 63.72 309 PRO A O 1
ATOM 2630 N N . CYS A 1 310 ? 18.122 6.328 -23.766 1.00 70.06 310 CYS A N 1
ATOM 2631 C CA . CYS A 1 310 ? 19.188 5.568 -24.391 1.00 70.06 310 CYS A CA 1
ATOM 2632 C C . CYS A 1 310 ? 19.534 6.194 -25.747 1.00 70.06 310 CYS A C 1
ATOM 2634 O O . CYS A 1 310 ? 18.660 6.714 -26.436 1.00 70.06 310 CYS A O 1
ATOM 2636 N N . THR A 1 311 ? 20.787 6.084 -26.194 1.00 66.00 311 THR A N 1
ATOM 2637 C CA . THR A 1 311 ? 21.195 6.500 -27.551 1.00 66.00 311 THR A CA 1
ATOM 2638 C C . THR A 1 311 ? 20.387 5.804 -28.650 1.00 66.00 311 THR A C 1
ATOM 2640 O O . THR A 1 311 ? 20.204 6.378 -29.719 1.00 66.00 311 THR A O 1
ATOM 2643 N N . CYS A 1 312 ? 19.814 4.630 -28.359 1.00 67.81 312 CYS A N 1
ATOM 2644 C CA . CYS A 1 312 ? 18.850 3.936 -29.218 1.00 67.81 312 CYS A CA 1
ATOM 2645 C C . CYS A 1 312 ? 17.595 4.759 -29.552 1.00 67.81 312 CYS A C 1
ATOM 2647 O O . CYS A 1 312 ? 16.896 4.425 -30.504 1.00 67.81 312 CYS A O 1
ATOM 2649 N N . GLU A 1 313 ? 17.272 5.783 -28.762 1.00 61.53 313 GLU A N 1
ATOM 2650 C CA . GLU A 1 313 ? 16.101 6.643 -28.956 1.00 61.53 313 GLU A CA 1
ATOM 2651 C C . GLU A 1 313 ? 16.463 7.979 -29.622 1.00 61.53 313 GLU A C 1
ATOM 2653 O O . GLU A 1 313 ? 15.566 8.718 -30.019 1.00 61.53 313 GLU A O 1
ATOM 2658 N N . LYS A 1 314 ? 17.758 8.289 -29.808 1.00 56.81 314 LYS A N 1
ATOM 2659 C CA . LYS A 1 314 ? 18.230 9.583 -30.338 1.00 56.81 314 LYS A CA 1
ATOM 2660 C C . LYS A 1 314 ? 17.600 9.919 -31.697 1.00 56.81 314 LYS A C 1
ATOM 2662 O O . LYS A 1 314 ? 17.189 11.053 -31.916 1.00 56.81 314 LYS A O 1
ATOM 2667 N N . SER A 1 315 ? 17.440 8.931 -32.579 1.00 57.00 315 SER A N 1
ATOM 2668 C CA . SER A 1 315 ? 16.779 9.106 -33.881 1.00 57.00 315 SER A CA 1
ATOM 2669 C C . SER A 1 315 ? 15.283 9.430 -33.766 1.00 57.00 315 SER A C 1
ATOM 2671 O O . SER A 1 315 ? 14.775 10.232 -34.547 1.00 57.00 315 SER A O 1
ATOM 2673 N N . GLN A 1 316 ? 14.578 8.871 -32.775 1.00 54.00 316 GLN A N 1
ATOM 2674 C CA . GLN A 1 316 ? 13.172 9.198 -32.507 1.00 54.00 316 GLN A CA 1
ATOM 2675 C C . GLN A 1 316 ? 13.013 10.609 -31.927 1.00 54.00 316 GLN A C 1
ATOM 2677 O O . GLN A 1 316 ? 12.086 11.311 -32.324 1.00 54.00 316 GLN A O 1
ATOM 2682 N N . TYR A 1 317 ? 13.920 11.052 -31.048 1.00 52.47 317 TYR A N 1
ATOM 2683 C CA . TYR A 1 317 ? 13.909 12.431 -30.538 1.00 52.47 317 TYR A CA 1
ATOM 2684 C C . TYR A 1 317 ? 14.186 13.449 -31.648 1.00 52.47 317 TYR A C 1
ATOM 2686 O O . TYR A 1 317 ? 13.452 14.427 -31.751 1.00 52.47 317 TYR A O 1
ATOM 2694 N N . ILE A 1 318 ? 15.168 13.190 -32.522 1.00 55.59 318 ILE A N 1
ATOM 2695 C CA . ILE A 1 318 ? 15.457 14.048 -33.686 1.00 55.59 318 ILE A CA 1
ATOM 2696 C C . ILE A 1 318 ? 14.236 14.133 -34.610 1.00 55.59 318 ILE A C 1
ATOM 2698 O O . ILE A 1 318 ? 13.862 15.223 -35.033 1.00 55.59 318 ILE A O 1
ATOM 2702 N N . LYS A 1 319 ? 13.576 13.003 -34.894 1.00 53.94 319 LYS A N 1
ATOM 2703 C CA . LYS A 1 319 ? 12.362 12.987 -35.721 1.00 53.94 319 LYS A CA 1
ATOM 2704 C C . LYS A 1 319 ? 11.238 13.821 -35.098 1.00 53.94 319 LYS A C 1
ATOM 2706 O O . LYS A 1 319 ? 10.650 14.651 -35.779 1.00 53.94 319 LYS A O 1
ATOM 2711 N N . ARG A 1 320 ? 10.983 13.648 -33.800 1.00 48.28 320 ARG A N 1
ATOM 2712 C CA . ARG A 1 320 ? 9.932 14.378 -33.079 1.00 48.28 320 ARG A CA 1
ATOM 2713 C C . ARG A 1 320 ? 10.228 15.876 -32.970 1.00 48.28 320 ARG A C 1
ATOM 2715 O O . ARG A 1 320 ? 9.307 16.679 -33.031 1.00 48.28 320 ARG A O 1
ATOM 2722 N N . ALA A 1 321 ? 11.499 16.257 -32.840 1.00 51.84 321 ALA A N 1
ATOM 2723 C CA . ALA A 1 321 ? 11.916 17.656 -32.890 1.00 51.84 321 ALA A CA 1
ATOM 2724 C C . ALA A 1 321 ? 11.623 18.274 -34.266 1.00 51.84 321 ALA A C 1
ATOM 2726 O O . ALA A 1 321 ? 11.017 19.337 -34.327 1.00 51.84 321 ALA A O 1
ATOM 2727 N N . LYS A 1 322 ? 11.952 17.569 -35.359 1.00 57.59 322 LYS A N 1
ATOM 2728 C CA . LYS A 1 322 ? 11.623 18.001 -36.729 1.00 57.59 322 LYS A CA 1
ATOM 2729 C C . LYS A 1 322 ? 10.114 18.128 -36.966 1.00 57.59 322 LYS A C 1
ATOM 2731 O O . LYS A 1 322 ? 9.674 19.090 -37.580 1.00 57.59 322 LYS A O 1
ATOM 2736 N N . GLU A 1 323 ? 9.317 17.195 -36.443 1.00 53.25 323 GLU A N 1
ATOM 2737 C CA . GLU A 1 323 ? 7.847 17.267 -36.504 1.00 53.25 323 GLU A CA 1
ATOM 2738 C C . GLU A 1 323 ? 7.303 18.501 -35.767 1.00 53.25 323 GLU A C 1
ATOM 2740 O O . GLU A 1 323 ? 6.422 19.183 -36.281 1.00 53.25 323 GLU A O 1
ATOM 2745 N N . ILE A 1 324 ? 7.845 18.820 -34.585 1.00 48.50 324 ILE A N 1
ATOM 2746 C CA . ILE A 1 324 ? 7.469 20.028 -33.837 1.00 48.50 324 ILE A CA 1
ATOM 2747 C C . ILE A 1 324 ? 7.842 21.283 -34.629 1.00 48.50 324 ILE A C 1
ATOM 2749 O O . ILE A 1 324 ? 6.987 22.143 -34.787 1.00 48.50 324 ILE A O 1
ATOM 2753 N N . VAL A 1 325 ? 9.063 21.382 -35.159 1.00 52.72 325 VAL A N 1
ATOM 2754 C CA . VAL A 1 325 ? 9.483 22.530 -35.986 1.00 52.72 325 VAL A CA 1
ATOM 2755 C C . VAL A 1 325 ? 8.517 22.734 -37.157 1.00 52.72 325 VAL A C 1
ATOM 2757 O O . VAL A 1 325 ? 7.966 23.821 -37.303 1.00 52.72 325 VAL A O 1
ATOM 2760 N N . SER A 1 326 ? 8.186 21.662 -37.880 1.00 55.59 326 SER A N 1
ATOM 2761 C CA . SER A 1 326 ? 7.238 21.713 -38.998 1.00 55.59 326 SER A CA 1
ATOM 2762 C C . SER A 1 326 ? 5.825 22.154 -38.584 1.00 55.59 326 SER A C 1
ATOM 2764 O O . SER A 1 326 ? 5.165 22.886 -39.316 1.00 55.59 326 SER A O 1
ATOM 2766 N N . ILE A 1 327 ? 5.337 21.769 -37.397 1.00 48.53 327 ILE A N 1
ATOM 2767 C CA . ILE A 1 327 ? 4.045 22.256 -36.879 1.00 48.53 327 ILE A CA 1
ATOM 2768 C C . ILE A 1 327 ? 4.074 23.777 -36.677 1.00 48.53 327 ILE A C 1
ATOM 2770 O O . ILE A 1 327 ? 3.114 24.456 -37.030 1.00 48.53 327 ILE A O 1
ATOM 2774 N N . TYR A 1 328 ? 5.155 24.319 -36.115 1.00 49.28 328 TYR A N 1
ATOM 2775 C CA . TYR A 1 328 ? 5.270 25.758 -35.863 1.00 49.28 328 TYR A CA 1
ATOM 2776 C C . TYR A 1 328 ? 5.458 26.560 -37.161 1.00 49.28 328 TYR A C 1
ATOM 2778 O O . TYR A 1 328 ? 4.886 27.643 -37.279 1.00 49.28 328 TYR A O 1
ATOM 2786 N N . GLU A 1 329 ? 6.176 26.012 -38.146 1.00 54.62 329 GLU A N 1
ATOM 2787 C CA . GLU A 1 329 ? 6.261 26.565 -39.507 1.00 54.62 329 GLU A CA 1
ATOM 2788 C C . GLU A 1 329 ? 4.885 26.607 -40.186 1.00 54.62 329 GLU A C 1
ATOM 2790 O O . GLU A 1 329 ? 4.467 27.649 -40.686 1.00 54.62 329 GLU A O 1
ATOM 2795 N N . ASN A 1 330 ? 4.132 25.502 -40.139 1.00 58.56 330 ASN A N 1
ATOM 2796 C CA . ASN A 1 330 ? 2.802 25.408 -40.751 1.00 58.56 330 ASN A CA 1
ATOM 2797 C C . ASN A 1 330 ? 1.766 26.328 -40.090 1.00 58.56 330 ASN A C 1
ATOM 2799 O O . ASN A 1 330 ? 0.835 26.786 -40.749 1.00 58.56 330 ASN A O 1
ATOM 2803 N N . LEU A 1 331 ? 1.925 26.620 -38.797 1.00 53.19 331 LEU A N 1
ATOM 2804 C CA . LEU A 1 331 ? 1.113 27.609 -38.081 1.00 53.19 331 LEU A CA 1
ATOM 2805 C C . LEU A 1 331 ? 1.547 29.059 -38.367 1.00 53.19 331 LEU A C 1
ATOM 2807 O O . LEU A 1 331 ? 0.953 29.984 -37.820 1.00 53.19 331 LEU A O 1
ATOM 2811 N N . GLY A 1 332 ? 2.574 29.272 -39.199 1.00 52.44 332 GLY A N 1
ATOM 2812 C CA . GLY A 1 332 ? 3.097 30.593 -39.552 1.00 52.44 332 GLY A CA 1
ATOM 2813 C C . GLY A 1 332 ? 3.853 31.294 -38.422 1.00 52.44 332 GLY A C 1
ATOM 2814 O O . GLY A 1 332 ? 4.151 32.479 -38.537 1.00 52.44 332 GLY A O 1
ATOM 2815 N N . LEU A 1 333 ? 4.166 30.574 -37.340 1.00 44.62 333 LEU A N 1
ATOM 2816 C CA . LEU A 1 333 ? 4.819 31.113 -36.143 1.00 44.62 333 LEU A CA 1
ATOM 2817 C C . LEU A 1 333 ? 6.343 31.225 -36.304 1.00 44.62 333 LEU A C 1
ATOM 2819 O O . LEU A 1 333 ? 7.000 31.874 -35.492 1.00 44.62 333 LEU A O 1
ATOM 2823 N N . ILE A 1 334 ? 6.906 30.578 -37.329 1.00 44.78 334 ILE A N 1
ATOM 2824 C CA . ILE A 1 334 ? 8.318 30.633 -37.719 1.00 44.78 334 ILE A CA 1
ATOM 2825 C C . ILE A 1 334 ? 8.369 30.677 -39.253 1.00 44.78 334 ILE A C 1
ATOM 2827 O O . ILE A 1 334 ? 7.675 29.903 -39.911 1.00 44.78 334 ILE A O 1
ATOM 2831 N N . LYS A 1 335 ? 9.176 31.575 -39.828 1.00 46.78 335 LYS A N 1
ATOM 2832 C CA . LYS A 1 335 ? 9.500 31.600 -41.262 1.00 46.78 335 LYS A CA 1
ATOM 2833 C C . LYS A 1 335 ? 11.013 31.655 -41.415 1.00 46.78 335 LYS A C 1
ATOM 2835 O O . LYS A 1 335 ? 11.605 32.663 -41.037 1.00 46.78 335 LYS A O 1
ATOM 2840 N N . PHE A 1 336 ? 11.601 30.594 -41.956 1.00 45.31 336 PHE A N 1
ATOM 2841 C CA . PHE A 1 336 ? 12.997 30.598 -42.380 1.00 45.31 336 PHE A CA 1
ATOM 2842 C C . PHE A 1 336 ? 13.068 31.092 -43.835 1.00 45.31 336 PHE A C 1
ATOM 2844 O O . PHE A 1 336 ? 12.371 30.575 -44.707 1.00 45.31 336 PHE A O 1
ATOM 2851 N N . GLU A 1 337 ? 13.856 32.128 -44.090 1.00 44.31 337 GLU A N 1
ATOM 2852 C CA . GLU A 1 337 ? 14.272 32.562 -45.423 1.00 44.31 337 GLU A CA 1
ATOM 2853 C C . GLU A 1 337 ? 15.705 32.061 -45.629 1.00 44.31 337 GLU A C 1
ATOM 2855 O O . GLU A 1 337 ? 16.582 32.466 -44.876 1.00 44.31 337 GLU A O 1
ATOM 2860 N N . ASP A 1 338 ? 15.936 31.216 -46.646 1.00 42.25 338 ASP A N 1
ATOM 2861 C CA . ASP A 1 338 ? 17.188 30.501 -46.996 1.00 42.25 338 ASP A CA 1
ATOM 2862 C C . ASP A 1 338 ? 18.476 31.367 -46.990 1.00 42.25 338 ASP A C 1
ATOM 2864 O O . ASP A 1 338 ? 19.118 31.642 -48.005 1.00 42.25 338 ASP A O 1
ATOM 2868 N N . THR A 1 339 ? 18.896 31.799 -45.810 1.00 41.28 339 THR A N 1
ATOM 2869 C CA . THR A 1 339 ? 20.029 32.682 -45.562 1.00 41.28 339 THR A CA 1
ATOM 2870 C C . THR A 1 339 ? 20.973 32.008 -44.573 1.00 41.28 339 THR A C 1
ATOM 2872 O O . THR A 1 339 ? 20.593 31.142 -43.785 1.00 41.28 339 THR A O 1
ATOM 2875 N N . LEU A 1 340 ? 22.254 32.382 -44.617 1.00 34.56 340 LEU A N 1
ATOM 2876 C CA . LEU A 1 340 ? 23.297 31.791 -43.768 1.00 34.56 340 LEU A CA 1
ATOM 2877 C C . LEU A 1 340 ? 22.983 31.922 -42.260 1.00 34.56 340 LEU A C 1
ATOM 2879 O O . LEU A 1 340 ? 23.411 31.087 -41.464 1.00 34.56 340 LEU A O 1
ATOM 2883 N N . LEU A 1 341 ? 22.219 32.956 -41.893 1.00 36.91 341 LEU A N 1
ATOM 2884 C CA . LEU A 1 341 ? 21.770 33.247 -40.533 1.00 36.91 341 LEU A CA 1
ATOM 2885 C C . LEU A 1 341 ? 20.751 32.209 -40.029 1.00 36.91 341 LEU A C 1
ATOM 2887 O O . LEU A 1 341 ? 20.810 31.805 -38.871 1.00 36.91 341 LEU A O 1
ATOM 2891 N N . ASP A 1 342 ? 19.898 31.690 -40.912 1.00 39.44 342 ASP A N 1
ATOM 2892 C CA . ASP A 1 342 ? 18.874 30.705 -40.557 1.00 39.44 342 ASP A CA 1
ATOM 2893 C C . ASP A 1 342 ? 19.459 29.322 -40.285 1.00 39.44 342 ASP A C 1
ATOM 2895 O O . ASP A 1 342 ? 19.013 28.642 -39.365 1.00 39.44 342 ASP A O 1
ATOM 2899 N N . ARG A 1 343 ? 20.544 28.945 -40.975 1.00 38.16 343 ARG A N 1
ATOM 2900 C CA . ARG A 1 343 ? 21.298 27.721 -40.646 1.00 38.16 343 ARG A CA 1
ATOM 2901 C C . ARG A 1 343 ? 21.995 27.813 -39.292 1.00 38.16 343 ARG A C 1
ATOM 2903 O O . ARG A 1 343 ? 22.101 26.811 -38.594 1.00 38.16 343 ARG A O 1
ATOM 2910 N N . GLN A 1 344 ? 22.462 29.001 -38.902 1.00 39.47 344 GLN A N 1
ATOM 2911 C CA . GLN A 1 344 ? 23.051 29.217 -37.577 1.00 39.47 344 GLN A CA 1
ATOM 2912 C C . GLN A 1 344 ? 21.988 29.172 -36.476 1.00 39.47 344 GLN A C 1
ATOM 2914 O O . GLN A 1 344 ? 22.243 28.595 -35.423 1.00 39.47 344 GLN A O 1
ATOM 2919 N N . ILE A 1 345 ? 20.796 29.720 -36.729 1.00 42.59 345 ILE A N 1
ATOM 2920 C CA . ILE A 1 345 ? 19.642 29.631 -35.825 1.00 42.59 345 ILE A CA 1
ATOM 2921 C C . ILE A 1 345 ? 19.146 28.181 -35.724 1.00 42.59 345 ILE A C 1
ATOM 2923 O O . ILE A 1 345 ? 18.874 27.717 -34.619 1.00 42.59 345 ILE A O 1
ATOM 2927 N N . GLU A 1 346 ? 19.084 27.438 -36.831 1.00 41.62 346 GLU A N 1
ATOM 2928 C CA . GLU A 1 346 ? 18.753 26.009 -36.844 1.00 41.62 346 GLU A CA 1
ATOM 2929 C C . GLU A 1 346 ? 19.777 25.198 -36.034 1.00 41.62 346 GLU A C 1
ATOM 2931 O O . GLU A 1 346 ? 19.391 24.436 -35.147 1.00 41.62 346 GLU A O 1
ATOM 2936 N N . ASP A 1 347 ? 21.078 25.418 -36.247 1.00 43.53 347 ASP A N 1
ATOM 2937 C CA . ASP A 1 347 ? 22.145 24.794 -35.460 1.00 43.53 347 ASP A CA 1
ATOM 2938 C C . ASP A 1 347 ? 22.059 25.161 -33.970 1.00 43.53 347 ASP A C 1
ATOM 2940 O O . ASP A 1 347 ? 22.290 24.307 -33.115 1.00 43.53 347 ASP A O 1
ATOM 2944 N N . GLU A 1 348 ? 21.698 26.399 -33.625 1.00 44.59 348 GLU A N 1
ATOM 2945 C CA . GLU A 1 348 ? 21.535 26.853 -32.238 1.00 44.59 348 GLU A CA 1
ATOM 2946 C C . GLU A 1 348 ? 20.281 26.248 -31.583 1.00 44.59 348 GLU A C 1
ATOM 2948 O O . GLU A 1 348 ? 20.321 25.843 -30.419 1.00 44.59 348 GLU A O 1
ATOM 2953 N N . ILE A 1 349 ? 19.182 26.099 -32.330 1.00 47.03 349 ILE A N 1
ATOM 2954 C CA . ILE A 1 349 ? 17.975 25.376 -31.906 1.00 47.03 349 ILE A CA 1
ATOM 2955 C C . ILE A 1 349 ? 18.303 23.898 -31.696 1.00 47.03 349 ILE A C 1
ATOM 2957 O O . ILE A 1 349 ? 17.900 23.326 -30.685 1.00 47.03 349 ILE A O 1
ATOM 2961 N N . LEU A 1 350 ? 19.072 23.278 -32.594 1.00 42.56 350 LEU A N 1
ATOM 2962 C CA . LEU A 1 350 ? 19.518 21.889 -32.478 1.00 42.56 350 LEU A CA 1
ATOM 2963 C C . LEU A 1 350 ? 20.506 21.697 -31.318 1.00 42.56 350 LEU A C 1
ATOM 2965 O O . LEU A 1 350 ? 20.397 20.706 -30.595 1.00 42.56 350 LEU A O 1
ATOM 2969 N N . ARG A 1 351 ? 21.412 22.653 -31.071 1.00 45.56 351 ARG A N 1
ATOM 2970 C CA . ARG A 1 351 ? 22.295 22.692 -29.890 1.00 45.56 351 ARG A CA 1
ATOM 2971 C C . ARG A 1 351 ? 21.497 22.861 -28.598 1.00 45.56 351 ARG A C 1
ATOM 2973 O O . ARG A 1 351 ? 21.762 22.164 -27.622 1.00 45.56 351 ARG A O 1
ATOM 2980 N N . THR A 1 352 ? 20.478 23.716 -28.598 1.00 44.41 352 THR A N 1
ATOM 2981 C CA . THR A 1 352 ? 19.576 23.932 -27.455 1.00 44.41 352 THR A CA 1
ATOM 2982 C C . THR A 1 352 ? 18.677 22.718 -27.221 1.00 44.41 352 THR A C 1
ATOM 2984 O O . THR A 1 352 ? 18.431 22.344 -26.077 1.00 44.41 352 THR A O 1
ATOM 2987 N N . ALA A 1 353 ? 18.243 22.035 -28.282 1.00 43.28 353 ALA A N 1
ATOM 2988 C CA . ALA A 1 353 ? 17.529 20.765 -28.220 1.00 43.28 353 ALA A CA 1
ATOM 2989 C C . ALA A 1 353 ? 18.431 19.629 -27.716 1.00 43.28 353 ALA A C 1
ATOM 2991 O O . ALA A 1 353 ? 17.964 18.803 -26.933 1.00 43.28 353 ALA A O 1
ATOM 2992 N N . ASP A 1 354 ? 19.717 19.601 -28.090 1.00 42.34 354 ASP A N 1
ATOM 2993 C CA . ASP A 1 354 ? 20.697 18.680 -27.504 1.00 42.34 354 ASP A CA 1
ATOM 2994 C C . ASP A 1 354 ? 20.926 19.011 -26.021 1.00 42.34 354 ASP A C 1
ATOM 2996 O O . ASP A 1 354 ? 20.902 18.106 -25.194 1.00 42.34 354 ASP A O 1
ATOM 3000 N N . GLY A 1 355 ? 21.007 20.292 -25.645 1.00 42.75 355 GLY A N 1
ATOM 3001 C CA . GLY A 1 355 ? 21.057 20.749 -24.251 1.00 42.75 355 GLY A CA 1
ATOM 3002 C C . GLY A 1 355 ? 19.825 20.339 -23.434 1.00 42.75 355 GLY A C 1
ATOM 3003 O O . GLY A 1 355 ? 19.958 19.751 -22.360 1.00 42.75 355 GLY A O 1
ATOM 3004 N N . LEU A 1 356 ? 18.617 20.540 -23.970 1.00 41.38 356 LEU A N 1
ATOM 3005 C CA . LEU A 1 356 ? 17.348 20.073 -23.398 1.00 41.38 356 LEU A CA 1
ATOM 3006 C C . LEU A 1 356 ? 17.293 18.544 -23.317 1.00 41.38 356 LEU A C 1
ATOM 3008 O O . LEU A 1 356 ? 16.781 17.999 -22.339 1.00 41.38 356 LEU A O 1
ATOM 3012 N N . TYR A 1 357 ? 17.858 17.842 -24.298 1.00 41.22 357 TYR A N 1
ATOM 3013 C CA . TYR A 1 357 ? 18.011 16.392 -24.289 1.00 41.22 357 TYR A CA 1
ATOM 3014 C C . TYR A 1 357 ? 19.014 15.932 -23.222 1.00 41.22 357 TYR A C 1
ATOM 3016 O O . TYR A 1 357 ? 18.734 14.951 -22.532 1.00 41.22 357 TYR A O 1
ATOM 3024 N N . GLN A 1 358 ? 20.125 16.643 -22.994 1.00 41.78 358 GLN A N 1
ATOM 3025 C CA . GLN A 1 358 ? 21.046 16.356 -21.888 1.00 41.78 358 GLN A CA 1
ATOM 3026 C C . GLN A 1 358 ? 20.390 16.636 -20.523 1.00 41.78 358 GLN A C 1
ATOM 3028 O O . GLN A 1 358 ? 20.524 15.822 -19.607 1.00 41.78 358 GLN A O 1
ATOM 3033 N N . CYS A 1 359 ? 19.610 17.714 -20.386 1.00 38.16 359 CYS A N 1
ATOM 3034 C CA . CYS A 1 359 ? 18.818 17.990 -19.183 1.00 38.16 359 CYS A CA 1
ATOM 3035 C C . CYS A 1 359 ? 17.759 16.903 -18.944 1.00 38.16 359 CYS A C 1
ATOM 3037 O O . CYS A 1 359 ? 17.655 16.357 -17.848 1.00 38.16 359 CYS A O 1
ATOM 3039 N N . TYR A 1 360 ? 17.022 16.501 -19.976 1.00 38.38 360 TYR A N 1
ATOM 3040 C CA . TYR A 1 360 ? 16.051 15.410 -19.914 1.00 38.38 360 TYR A CA 1
ATOM 3041 C C . TYR A 1 360 ? 16.704 14.054 -19.584 1.00 38.38 360 TYR A C 1
ATOM 3043 O O . TYR A 1 360 ? 16.167 13.275 -18.791 1.00 38.38 360 TYR A O 1
ATOM 3051 N N . LYS A 1 361 ? 17.899 13.789 -20.122 1.00 37.31 361 LYS A N 1
ATOM 3052 C CA . LYS A 1 361 ? 18.738 12.618 -19.818 1.00 37.31 361 LYS A CA 1
ATOM 3053 C C . LYS A 1 361 ? 19.149 12.564 -18.344 1.00 37.31 361 LYS A C 1
ATOM 3055 O O . LYS A 1 361 ? 19.206 11.466 -17.785 1.00 37.31 361 LYS A O 1
ATOM 3060 N N . TYR A 1 362 ? 19.379 13.714 -17.706 1.00 40.09 362 TYR A N 1
ATOM 3061 C CA . TYR A 1 362 ? 19.715 13.802 -16.281 1.00 40.09 362 TYR A CA 1
ATOM 3062 C C . TYR A 1 362 ? 18.483 13.781 -15.360 1.00 40.09 362 TYR A C 1
ATOM 3064 O O . TYR A 1 362 ? 18.477 13.061 -14.362 1.00 40.09 362 TYR A O 1
ATOM 3072 N N . PHE A 1 363 ? 17.423 14.520 -15.699 1.00 36.81 363 PHE A N 1
ATOM 3073 C CA . PHE A 1 363 ? 16.311 14.813 -14.786 1.00 36.81 363 PHE A CA 1
ATOM 3074 C C . PHE A 1 363 ? 15.008 14.051 -15.083 1.00 36.81 363 PHE A C 1
ATOM 3076 O O . PHE A 1 363 ? 14.080 14.078 -14.272 1.00 36.81 363 PHE A O 1
ATOM 3083 N N . GLY A 1 364 ? 14.902 13.350 -16.216 1.00 31.88 364 GLY A N 1
ATOM 3084 C CA . GLY A 1 364 ? 13.759 12.493 -16.564 1.00 31.88 364 GLY A CA 1
ATOM 3085 C C . GLY A 1 364 ? 12.442 13.220 -16.880 1.00 31.88 364 GLY A C 1
ATOM 3086 O O . GLY A 1 364 ? 11.478 12.563 -17.274 1.00 31.88 364 GLY A O 1
ATOM 3087 N N . THR A 1 365 ? 12.392 14.547 -16.750 1.00 32.81 365 THR A N 1
ATOM 3088 C CA . THR A 1 365 ? 11.354 15.433 -17.299 1.00 32.81 365 THR A CA 1
ATOM 3089 C C . THR A 1 365 ? 12.021 16.693 -17.851 1.00 32.81 365 THR A C 1
ATOM 3091 O O . THR A 1 365 ? 13.150 17.015 -17.475 1.00 32.81 365 THR A O 1
ATOM 3094 N N . ILE A 1 366 ? 11.326 17.385 -18.754 1.00 36.38 366 ILE A N 1
ATOM 3095 C CA . ILE A 1 366 ? 11.584 18.793 -19.063 1.00 36.38 366 ILE A CA 1
ATOM 3096 C C . ILE A 1 366 ? 10.652 19.572 -18.130 1.00 36.38 366 ILE A C 1
ATOM 3098 O O . ILE A 1 366 ? 9.541 19.922 -18.516 1.00 36.38 366 ILE A O 1
ATOM 3102 N N . ASP A 1 367 ? 11.027 19.738 -16.862 1.00 31.25 367 ASP A N 1
ATOM 3103 C CA . ASP A 1 367 ? 10.261 20.624 -15.984 1.00 31.25 367 ASP A CA 1
ATOM 3104 C C . ASP A 1 367 ? 10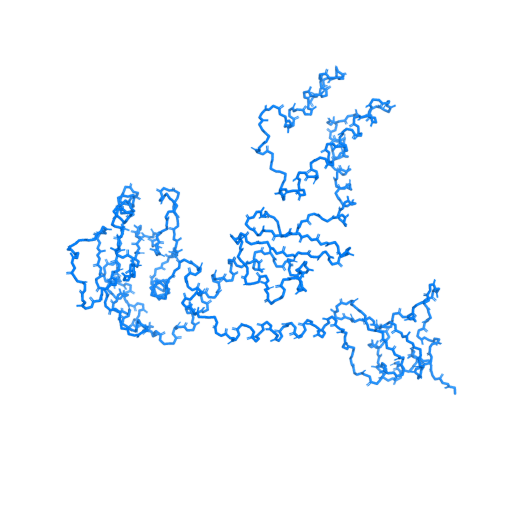.650 22.061 -16.310 1.00 31.25 367 ASP A C 1
ATOM 3106 O O . ASP A 1 367 ? 11.700 22.547 -15.898 1.00 31.25 367 ASP A O 1
ATOM 3110 N N . VAL A 1 368 ? 9.766 22.742 -17.038 1.00 34.12 368 VAL A N 1
ATOM 3111 C CA . VAL A 1 368 ? 9.837 24.183 -17.335 1.00 34.12 368 VAL A CA 1
ATOM 3112 C C . VAL A 1 368 ? 9.825 25.027 -16.041 1.00 34.12 368 VAL A C 1
ATOM 3114 O O . VAL A 1 368 ? 10.200 26.191 -16.044 1.00 34.12 368 VAL A O 1
ATOM 3117 N N . TYR A 1 369 ? 9.445 24.430 -14.906 1.00 28.44 369 TYR A N 1
ATOM 3118 C CA . TYR A 1 369 ? 9.185 25.104 -13.630 1.00 28.44 369 TYR A CA 1
ATOM 3119 C C . TYR A 1 369 ? 10.414 25.509 -12.801 1.00 28.44 369 TYR A C 1
ATOM 3121 O O . TYR A 1 369 ? 10.249 26.223 -11.818 1.00 28.44 369 TYR A O 1
ATOM 3129 N N . HIS A 1 370 ? 11.630 25.110 -13.183 1.00 30.14 370 HIS A N 1
ATOM 3130 C CA . HIS A 1 370 ? 12.868 25.614 -12.560 1.00 30.14 370 HIS A CA 1
ATOM 3131 C C . HIS A 1 370 ? 13.727 26.457 -13.504 1.00 30.14 370 HIS A C 1
ATOM 3133 O O . HIS A 1 370 ? 14.888 26.740 -13.212 1.00 30.14 370 HIS A O 1
ATOM 3139 N N . MET A 1 371 ? 13.151 26.907 -14.618 1.00 32.25 371 MET A N 1
ATOM 3140 C CA . MET A 1 371 ? 13.684 28.076 -15.296 1.00 32.25 371 MET A CA 1
ATOM 3141 C C . MET A 1 371 ? 13.253 29.286 -14.475 1.00 32.25 371 MET A C 1
ATOM 3143 O O . MET A 1 371 ? 12.123 29.757 -14.599 1.00 32.25 371 MET A O 1
ATOM 3147 N N . GLU A 1 372 ? 14.141 29.758 -13.593 1.00 27.70 372 GLU A N 1
ATOM 3148 C CA . GLU A 1 372 ? 14.053 31.130 -13.096 1.00 27.70 372 GLU A CA 1
AT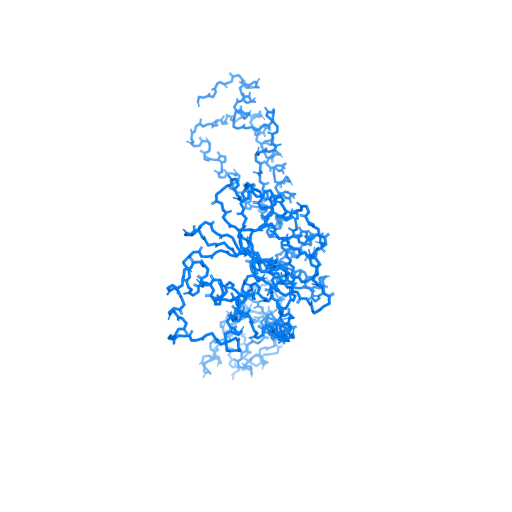OM 3149 C C . GLU A 1 372 ? 13.715 32.040 -14.280 1.00 27.70 372 GLU A C 1
ATOM 3151 O O . GLU A 1 372 ? 14.236 31.866 -15.387 1.00 27.70 372 GLU A O 1
ATOM 3156 N N . SER A 1 373 ? 12.790 32.960 -14.029 1.00 32.47 373 SER A N 1
ATOM 3157 C CA . SER A 1 373 ? 12.048 33.836 -14.941 1.00 32.47 373 SER A CA 1
ATOM 3158 C C . SER A 1 373 ? 12.878 34.731 -15.878 1.00 32.47 373 SER A C 1
ATOM 3160 O O . SER A 1 373 ? 12.376 35.736 -16.369 1.00 32.47 373 SER A O 1
ATOM 3162 N N . SER A 1 374 ? 14.129 34.387 -16.170 1.00 33.94 374 SER A N 1
ATOM 3163 C CA . SER A 1 374 ? 15.018 35.083 -17.092 1.00 33.94 374 SER A CA 1
ATOM 3164 C C . SER A 1 374 ? 15.515 34.231 -18.265 1.00 33.94 374 SER A C 1
ATOM 3166 O O . SER A 1 374 ? 16.145 34.793 -19.158 1.00 33.94 374 SER A O 1
ATOM 3168 N N . ARG A 1 375 ? 15.248 32.914 -18.339 1.00 38.38 375 ARG A N 1
ATOM 3169 C CA . ARG A 1 375 ? 15.758 32.081 -19.450 1.00 38.38 375 ARG A CA 1
ATOM 3170 C C . ARG A 1 375 ? 14.769 30.997 -19.901 1.00 38.38 375 ARG A C 1
ATOM 3172 O O . ARG A 1 375 ? 14.677 29.943 -19.292 1.00 38.38 375 ARG A O 1
ATOM 3179 N N . PHE A 1 376 ? 14.121 31.262 -21.039 1.00 46.88 376 PHE A N 1
ATOM 3180 C CA . PHE A 1 376 ? 13.419 30.316 -21.928 1.00 46.88 376 PHE A CA 1
ATOM 3181 C C . PHE A 1 376 ? 11.977 29.874 -21.589 1.00 46.88 376 PHE A C 1
ATOM 3183 O O . PHE A 1 376 ? 11.679 28.694 -21.442 1.00 46.88 376 PHE A O 1
ATOM 3190 N N . SER A 1 377 ? 11.028 30.818 -21.620 1.00 36.78 377 SER A N 1
ATOM 3191 C CA . SER A 1 377 ? 9.595 30.554 -21.872 1.00 36.78 377 SER A CA 1
ATOM 3192 C C . SER A 1 377 ? 9.243 30.833 -23.355 1.00 36.78 377 SER A C 1
ATOM 3194 O O . SER A 1 377 ? 10.064 31.383 -24.077 1.00 36.78 377 SER A O 1
ATOM 3196 N N . LYS A 1 378 ? 8.053 30.478 -23.875 1.00 37.03 378 LYS A N 1
ATOM 3197 C CA . LYS A 1 378 ? 7.579 30.913 -25.223 1.00 37.03 378 LYS A CA 1
ATOM 3198 C C . LYS A 1 378 ? 7.801 32.423 -25.507 1.00 37.03 378 LYS A C 1
ATOM 3200 O O . LYS A 1 378 ? 8.237 32.753 -26.608 1.00 37.03 378 LYS A O 1
ATOM 3205 N N . PRO A 1 379 ? 7.606 33.320 -24.519 1.00 38.31 379 PRO A N 1
ATOM 3206 C CA . PRO A 1 379 ? 8.039 34.716 -24.589 1.00 38.31 379 PRO A CA 1
ATOM 3207 C C . PRO A 1 379 ? 9.528 34.933 -24.887 1.00 38.31 379 PRO A C 1
ATOM 3209 O O . PRO A 1 379 ? 9.878 35.945 -25.470 1.00 38.31 379 PRO A O 1
ATOM 3212 N N . PHE A 1 380 ? 10.414 34.010 -24.517 1.00 40.53 380 PHE A N 1
ATOM 3213 C CA . PHE A 1 380 ? 11.855 34.098 -24.750 1.00 40.53 380 PHE A CA 1
ATOM 3214 C C . PHE A 1 380 ? 12.236 33.801 -26.198 1.00 40.53 380 PHE A C 1
ATOM 3216 O O . PHE A 1 380 ? 13.053 34.525 -26.741 1.00 40.53 380 PHE A O 1
ATOM 3223 N N . ILE A 1 381 ? 11.641 32.795 -26.851 1.00 44.31 381 ILE A N 1
ATOM 3224 C CA . ILE A 1 381 ? 11.860 32.585 -28.296 1.00 44.31 381 ILE A CA 1
ATOM 3225 C C . ILE A 1 381 ? 11.338 33.807 -29.066 1.00 44.31 381 ILE A C 1
ATOM 3227 O O . ILE A 1 381 ? 12.027 34.317 -29.943 1.00 44.31 381 ILE A O 1
ATOM 3231 N N . ALA A 1 382 ? 10.184 34.348 -28.659 1.00 38.50 382 ALA A N 1
ATOM 3232 C CA . ALA A 1 382 ? 9.628 35.566 -29.244 1.00 38.50 382 ALA A CA 1
ATOM 3233 C C . ALA A 1 382 ? 10.500 36.818 -28.992 1.00 38.50 382 ALA A C 1
ATOM 3235 O O . ALA A 1 382 ? 10.755 37.583 -29.915 1.00 38.50 382 ALA A O 1
ATOM 3236 N N . CYS A 1 383 ? 11.010 37.015 -27.772 1.00 38.00 383 CYS A N 1
ATOM 3237 C CA . CYS A 1 383 ? 11.871 38.144 -27.397 1.00 38.00 383 CYS A CA 1
ATOM 3238 C C . CYS A 1 383 ? 13.277 38.042 -28.018 1.00 38.00 383 CYS A C 1
ATOM 3240 O O . CYS A 1 383 ? 13.828 39.040 -28.476 1.00 38.00 383 CYS A O 1
ATOM 3242 N N . TYR A 1 384 ? 13.844 36.836 -28.097 1.00 41.59 384 TYR A N 1
ATOM 3243 C CA . TYR A 1 384 ? 15.161 36.572 -28.681 1.00 41.59 384 TYR A CA 1
ATOM 3244 C C . TYR A 1 384 ? 15.164 36.770 -30.204 1.00 41.59 384 TYR A C 1
ATOM 3246 O O . TYR A 1 384 ? 16.062 37.423 -30.730 1.00 41.59 384 TYR A O 1
ATOM 3254 N N . LEU A 1 385 ? 14.122 36.304 -30.904 1.00 38.34 385 LEU A N 1
ATOM 3255 C CA . LEU A 1 385 ? 13.943 36.562 -32.336 1.00 38.34 385 LEU A CA 1
ATOM 3256 C C . LEU A 1 385 ? 13.694 38.053 -32.618 1.00 38.34 385 LEU A C 1
ATOM 3258 O O . LEU A 1 385 ? 14.294 38.605 -33.538 1.00 38.34 385 LEU A O 1
ATOM 3262 N N . ASN A 1 386 ? 12.892 38.733 -31.794 1.00 37.91 386 ASN A N 1
ATOM 3263 C CA . ASN A 1 386 ? 12.596 40.159 -31.960 1.00 37.91 386 ASN A CA 1
ATOM 3264 C C . ASN A 1 386 ? 13.834 41.057 -31.733 1.00 37.91 386 ASN A C 1
ATOM 3266 O O . ASN A 1 386 ? 14.025 42.023 -32.465 1.00 37.91 386 ASN A O 1
ATOM 3270 N N . ASN A 1 387 ? 14.710 40.716 -30.777 1.00 34.09 387 ASN A N 1
ATOM 3271 C CA . ASN A 1 387 ? 15.902 41.514 -30.451 1.00 34.09 387 ASN A CA 1
ATOM 3272 C C . ASN A 1 387 ? 17.071 41.353 -31.439 1.00 34.09 387 ASN A C 1
ATOM 3274 O O . ASN A 1 387 ? 17.908 42.248 -31.513 1.00 34.09 387 ASN A O 1
ATOM 3278 N N . TYR A 1 388 ? 17.148 40.244 -32.183 1.00 37.94 388 TYR A N 1
ATOM 3279 C CA . TYR A 1 388 ? 18.273 39.973 -33.094 1.00 37.94 388 TYR A CA 1
ATOM 3280 C C . TYR A 1 388 ? 17.919 40.023 -34.585 1.00 37.94 388 TYR A C 1
ATOM 3282 O O . TYR A 1 388 ? 18.822 40.170 -35.404 1.00 37.94 388 TYR A O 1
ATOM 3290 N N . THR A 1 389 ? 16.636 39.940 -34.960 1.00 40.56 389 THR A N 1
ATOM 3291 C CA . THR A 1 389 ? 16.216 39.929 -36.379 1.00 40.56 389 THR A CA 1
ATOM 3292 C C . THR A 1 389 ? 15.407 41.157 -36.808 1.00 40.56 389 THR A C 1
ATOM 3294 O O . THR A 1 389 ? 15.112 41.304 -37.992 1.00 40.56 389 THR A O 1
ATOM 3297 N N . ASN A 1 390 ? 15.040 42.051 -35.876 1.00 38.47 390 ASN A N 1
ATOM 3298 C CA . ASN A 1 390 ? 14.169 43.219 -36.102 1.00 38.47 390 ASN A CA 1
ATOM 3299 C C . ASN A 1 390 ? 12.797 42.907 -36.751 1.00 38.47 390 ASN A C 1
ATOM 3301 O O . ASN A 1 390 ? 12.082 43.823 -37.162 1.00 38.47 390 ASN A O 1
ATOM 3305 N N . LYS A 1 391 ? 12.388 41.634 -36.834 1.00 36.22 391 LYS A N 1
ATOM 3306 C CA . LYS A 1 391 ? 11.072 41.224 -37.342 1.00 36.22 391 LYS A CA 1
ATOM 3307 C C . LYS A 1 391 ? 10.101 41.026 -36.168 1.00 36.22 391 LYS A C 1
ATOM 3309 O O . LYS A 1 391 ? 10.373 40.252 -35.252 1.00 36.22 391 LYS A O 1
ATOM 3314 N N . LYS A 1 392 ? 8.944 41.702 -36.213 1.00 34.53 392 LYS A N 1
ATOM 3315 C CA . LYS A 1 392 ? 7.828 41.480 -35.274 1.00 34.53 392 LYS A CA 1
ATOM 3316 C C . LYS A 1 392 ? 7.148 40.141 -35.566 1.00 34.53 392 LYS A C 1
ATOM 3318 O O . LYS A 1 392 ? 6.758 39.885 -36.703 1.00 34.53 392 LYS A O 1
ATOM 3323 N N . ILE A 1 393 ? 6.966 39.331 -34.527 1.00 37.22 393 ILE A N 1
ATOM 3324 C CA . ILE A 1 393 ? 6.162 38.101 -34.555 1.00 37.22 393 ILE A CA 1
ATOM 3325 C C . ILE A 1 393 ? 4.740 38.469 -34.101 1.00 37.22 393 ILE A C 1
ATOM 3327 O O . ILE A 1 393 ? 4.599 39.138 -33.075 1.00 37.22 393 ILE A O 1
ATOM 3331 N N . TYR A 1 394 ? 3.724 38.082 -34.881 1.00 38.44 394 TYR A N 1
ATOM 3332 C CA . TYR A 1 394 ? 2.299 38.293 -34.584 1.00 38.44 394 TYR A CA 1
ATOM 3333 C C . TYR A 1 394 ? 1.684 37.103 -33.853 1.00 38.44 394 TYR A C 1
ATOM 3335 O O . TYR A 1 394 ? 2.077 35.956 -34.171 1.00 38.44 394 TYR A O 1
#

Sequence (394 aa):
MVKSLEKWCIDNNRMDILEEYGGILGEYKKFTKASKMAYNSSEYVKWNCLKCGSYKALKVKERILQDKIECLKCKNQKALSKRFEKLQSEIADISYLARVIHSSIPEQYLYYYLKKAFNNIESQKQFNWLRGMSIDIYIPEYRLGIEYDGERYHSNNNNDKLKYEICQNNQVRLLRIVEVSKQQQTKTKYPADWYYLYSPNYNYTNISEVIFALLNYIDKNKESIFLENPINLRNDFVHIEKQIKKEFDKRTLFYKWSELVKYWDFKRNGDILPNHVFKSDKKTYYLKCPKCNSEYSFNPSKRRKAIPPCTCEKSQYIKRAKEIVSIYENLGLIKFEDTLLDRQIEDEILRTADGLYQCYKYFGTIDVYHMESSRFSKPFIACYLNNYTNKKIY

Secondary structure (DSSP, 8-state):
-PPBHHHHHHHTT-HHHHHHEEEETT--SS---GGGSBTT---EEEEE-TTTS-EEEEEHHHHTT-SS---HHHHHHHHHHHHHHHHHHS---HHHHHHHTT--HHHHHHHHHHHHHSTT-EEEEE-GGGTT-EEEEEEGGGTEEEEEE-GGGTT-HHHHHHHHHHHHHTT-EEEEEEE--TT----S--SSSEEEEE---GGGTTHHHHHHHHHHHHHGGGGGHHHHS---HHHHHHHHHHHHHHHHHTTBHHHH-GGGGGGB-TTTSTT--GGG-BTT--S-EEEE-TTT--EEEE-GGG-SSSSPPPGGGHHHHHHHHHHHHHHHHHTTS----SSHHHHHHHHHHHHHHHHHHHHHHHHSS--GGGS-TTS-SHHHHHHHHHHHH-PPP-

Radius of gyration: 32.35 Å; chains: 1; bounding box: 53×83×88 Å

Foldseek 3Di:
DQFFQVVVCVVVVNVVQQVQFPAFPPDPDDHPHSRNHGQLFQTWTWGAAPVPRHTDTGGSNVVVPDPHDDDPVVVVVVVVVVVVVVVPVPDPPLQNLQVLLVHGPLLLLLQVVVCLLAPPKDAQDDDPLQVPHGQGIAGVVQLEGEEEADPVRPPDQPSQLVSLVSSVVVVRFYEYEHEDDPPDDDDPDGSGPYYDYDDADVPRPVSVVVNCVVCVVRPNVSVVSCVVPPDDCVVCVVVSSVVSVVSSQCQFQCNVAVVLQQFFPCVQQPPDDSSNDGLCAQDWGKTADPPPRDIDIDGSVQEPHSDQDDPVCVVVLVVVLVVVVVVCVVVVQDDDDPDPVSVVVVVVVVVVSVVCSVVCNRRVDSPPPPPDPPDDDPVCVQVVCCVPVVDHGD

pLDDT: mean 73.88, std 20.8, range [27.7, 98.5]